Protein AF-A0A645AZ85-F1 (afdb_monomer)

Organism: NCBI:txid1076179

Nearest PDB structures (foldseek):
  1k1x-assembly1_A  TM=7.143E-01  e=7.301E-20  Thermococcus litoralis
  1k1x-assembly2_B  TM=6.814E-01  e=1.330E-18  Thermococcus litoralis
  3k25-assembly2_B  TM=6.416E-01  e=2.647E-09  Synechocystis sp. PCC 6803
  3dcd-assembly2_B  TM=6.489E-01  e=2.008E-08  Lactobacillus acidophilus
  3bs6-assembly1_A  TM=5.640E-01  e=5.682E-08  Escherichia coli

Mean predicted aligned error: 5.81 Å

Sequence (474 aa):
MQEMGKSITVLPTDDQVSQLLLKYAQKQIGFSQMLDRLRQQLAGNDDYQFAMLNLDHLLQGGISEEQTIELFSMLFSFEGSTLDEVGFGEELPSKGYLQSGWYGFDSVRGQLECINDLLVQDESLAYLYGRYITMVEVARTYKKDKDIRKRLEQLIQKMSCGTPFLCDANTSMLRSSVRKLMWRYISEADCVLSSLKDFTYPIALDFDNDQLDEHLVIGKYLSCVVDAKGGSIAELTYLPSLYNYGDAFSPLTQFGSSAHILHPIRKGEKQRVFTDVFLPSDFLVEEYSKADASTCLDLGQAVYSLSVLDRKSTEYRLTSTTGPSALIGGEIGISKHFKLRQNTVLLDITLTNLSDHEISCIYGCEIPLSVASNRDAVGFIQLENKKNIAHDAAEIMIDNVKSIRMYDEPNSTSLTLVSDTRFTLLKEDYTIEISTLLGDERLYQHTLFMASWPIHLECGEERKFTLGLRVERK

Structure (mmCIF, N/CA/C/O backbone):
data_AF-A0A645AZ85-F1
#
_entry.id   AF-A0A645AZ85-F1
#
loop_
_atom_site.group_PDB
_atom_site.id
_atom_site.type_symbol
_atom_site.label_atom_id
_atom_site.label_alt_id
_atom_site.label_comp_id
_atom_site.label_asym_id
_atom_site.label_entity_id
_atom_site.label_seq_id
_atom_site.pdbx_PDB_ins_code
_atom_site.Cartn_x
_atom_site.Cartn_y
_atom_site.Cartn_z
_atom_site.occupancy
_atom_site.B_iso_or_equiv
_atom_site.auth_seq_id
_atom_site.auth_comp_id
_atom_site.auth_asym_id
_atom_site.auth_atom_id
_atom_site.pdbx_PDB_model_num
ATOM 1 N N . MET A 1 1 ? 19.292 21.496 -11.207 1.00 43.97 1 MET A N 1
ATOM 2 C CA . MET A 1 1 ? 20.257 21.058 -12.239 1.00 43.97 1 MET A CA 1
ATOM 3 C C . MET A 1 1 ? 21.642 21.589 -11.891 1.00 43.97 1 MET A C 1
ATOM 5 O O . MET A 1 1 ? 21.882 22.780 -12.025 1.00 43.97 1 MET A O 1
ATOM 9 N N . GLN A 1 2 ? 22.521 20.728 -11.377 1.00 46.66 2 GLN A N 1
ATOM 10 C CA . GLN A 1 2 ? 23.941 21.022 -11.150 1.00 46.66 2 GLN A CA 1
ATOM 11 C C . GLN A 1 2 ? 24.779 20.060 -12.002 1.00 46.66 2 GLN A C 1
ATOM 13 O O . GLN A 1 2 ? 25.542 19.250 -11.484 1.00 46.66 2 GLN A O 1
ATOM 18 N N . GLU A 1 3 ? 24.638 20.110 -13.326 1.00 59.28 3 GLU A N 1
ATOM 19 C CA . GLU A 1 3 ? 25.670 19.523 -14.180 1.00 59.28 3 GLU A CA 1
ATOM 20 C C . GLU A 1 3 ? 26.854 20.491 -14.165 1.00 59.28 3 GLU A C 1
ATOM 22 O O . GLU A 1 3 ? 26.886 21.483 -14.885 1.00 59.28 3 GLU A O 1
ATOM 27 N N . MET A 1 4 ? 27.776 20.274 -13.223 1.00 68.12 4 MET A N 1
ATOM 28 C CA . MET A 1 4 ? 28.928 21.135 -12.921 1.00 68.12 4 MET A CA 1
ATOM 29 C C . MET A 1 4 ? 29.964 21.166 -14.067 1.00 68.12 4 MET A C 1
ATOM 31 O O . MET A 1 4 ? 31.094 20.716 -13.899 1.00 68.12 4 MET A O 1
ATOM 35 N N . GLY A 1 5 ? 29.579 21.644 -15.254 1.00 78.56 5 GLY A N 1
ATOM 36 C CA . GLY A 1 5 ? 30.440 21.753 -16.438 1.00 78.56 5 GLY A CA 1
ATOM 37 C C . GLY A 1 5 ? 30.799 20.423 -17.110 1.00 78.56 5 GLY A C 1
ATOM 38 O O . GLY A 1 5 ? 31.658 20.401 -17.989 1.00 78.56 5 GLY A O 1
ATOM 39 N N . LYS A 1 6 ? 30.167 19.314 -16.709 1.00 83.12 6 LYS A N 1
ATOM 40 C CA . LYS A 1 6 ? 30.338 18.004 -17.350 1.00 83.12 6 LYS A CA 1
ATOM 41 C C . LYS A 1 6 ? 29.408 17.896 -18.559 1.00 83.12 6 LYS A C 1
ATOM 43 O O . LYS A 1 6 ? 28.324 18.464 -18.554 1.00 83.12 6 LYS A O 1
ATOM 48 N N . SER A 1 7 ? 29.841 17.181 -19.590 1.00 82.06 7 SER A N 1
ATOM 49 C CA . SER A 1 7 ? 29.010 16.827 -20.742 1.00 82.06 7 SER A CA 1
ATOM 50 C C . SER A 1 7 ? 29.079 15.317 -20.929 1.00 82.06 7 SER A C 1
ATOM 52 O O . SER A 1 7 ? 30.144 14.728 -20.740 1.00 82.06 7 SER A O 1
ATOM 54 N N . ILE A 1 8 ? 27.949 14.712 -21.273 1.00 84.06 8 ILE A N 1
ATOM 55 C CA . ILE A 1 8 ? 27.855 13.308 -21.671 1.00 84.06 8 ILE A CA 1
ATOM 56 C C . ILE A 1 8 ? 27.306 13.237 -23.090 1.00 84.06 8 ILE A C 1
ATOM 58 O O . ILE A 1 8 ? 26.609 14.152 -23.534 1.00 84.06 8 ILE A O 1
ATOM 62 N N . THR A 1 9 ? 27.619 12.154 -23.787 1.00 81.88 9 THR A N 1
ATOM 63 C CA . THR A 1 9 ? 27.055 11.891 -25.107 1.00 81.88 9 THR A CA 1
ATOM 64 C C . THR A 1 9 ? 25.798 11.046 -24.962 1.00 81.88 9 THR A C 1
ATOM 66 O O . THR A 1 9 ? 25.805 10.062 -24.224 1.00 81.88 9 THR A O 1
ATOM 69 N N . VAL A 1 10 ? 24.722 11.430 -25.650 1.00 82.25 10 VAL A N 1
ATOM 70 C CA . VAL A 1 10 ? 23.445 10.706 -25.642 1.00 82.25 10 VAL A CA 1
ATOM 71 C C . VAL A 1 10 ? 23.149 10.219 -27.052 1.00 82.25 10 VAL A C 1
ATOM 73 O O . VAL A 1 10 ? 23.145 11.012 -27.989 1.00 82.25 10 VAL A O 1
ATOM 76 N N . LEU A 1 11 ? 22.898 8.918 -27.183 1.00 81.94 11 LEU A N 1
ATOM 77 C CA . LEU A 1 11 ? 22.478 8.278 -28.425 1.00 81.94 11 LEU A CA 1
ATOM 78 C C . LEU A 1 11 ? 20.956 8.071 -28.371 1.00 81.94 11 LEU A C 1
ATOM 80 O O . LEU A 1 11 ? 20.501 7.252 -27.570 1.00 81.94 11 LEU A O 1
ATOM 84 N N . PRO A 1 12 ? 20.156 8.823 -29.147 1.00 83.50 12 PRO A N 1
ATOM 85 C CA . PRO A 1 12 ? 18.708 8.660 -29.139 1.00 83.50 12 PRO A CA 1
ATOM 86 C C . PRO A 1 12 ? 18.319 7.350 -29.827 1.00 83.50 12 PRO A C 1
ATOM 88 O O . PRO A 1 12 ? 18.826 7.036 -30.902 1.00 83.50 12 PRO A O 1
ATOM 91 N N . THR A 1 13 ? 17.407 6.595 -29.219 1.00 86.06 13 THR A N 1
ATOM 92 C CA . THR A 1 13 ? 16.784 5.436 -29.861 1.00 86.06 13 THR A CA 1
ATOM 93 C C . THR A 1 13 ? 15.755 5.880 -30.899 1.00 86.06 13 THR A C 1
ATOM 95 O O . THR A 1 13 ? 15.049 6.870 -30.706 1.00 86.06 13 THR A O 1
ATOM 98 N N . ASP A 1 14 ? 15.632 5.123 -31.989 1.00 87.31 14 ASP A N 1
ATOM 99 C CA . ASP A 1 14 ? 14.556 5.307 -32.959 1.00 87.31 14 ASP A CA 1
ATOM 100 C C . ASP A 1 14 ? 13.215 4.871 -32.347 1.00 87.31 14 ASP A C 1
ATOM 102 O O . ASP A 1 14 ? 12.919 3.683 -32.147 1.00 87.31 14 ASP A O 1
ATOM 106 N N . ASP A 1 15 ? 12.386 5.870 -32.054 1.00 88.00 15 ASP A N 1
ATOM 107 C CA . ASP A 1 15 ? 11.060 5.695 -31.477 1.00 88.00 15 ASP A CA 1
ATOM 108 C C . ASP A 1 15 ? 10.117 4.924 -32.416 1.00 88.00 15 ASP A C 1
ATOM 110 O O . ASP A 1 15 ? 9.271 4.160 -31.953 1.00 88.00 15 ASP A O 1
ATOM 114 N N . GLN A 1 16 ? 10.285 5.044 -33.739 1.00 89.62 16 GLN A N 1
ATOM 115 C CA . GLN A 1 16 ? 9.426 4.374 -34.719 1.00 89.62 16 GLN A CA 1
ATOM 116 C C . GLN A 1 16 ? 9.595 2.856 -34.676 1.00 89.62 16 GLN A C 1
ATOM 118 O O . GLN A 1 16 ? 8.604 2.125 -34.765 1.00 89.62 16 GLN A O 1
ATOM 123 N N . VAL A 1 17 ? 10.829 2.380 -34.483 1.00 90.69 17 VAL A N 1
ATOM 124 C CA . VAL A 1 17 ? 11.116 0.951 -34.288 1.00 90.69 17 VAL A CA 1
ATOM 125 C C . VAL A 1 17 ? 10.415 0.445 -33.031 1.00 90.69 17 VAL A C 1
ATOM 127 O O . VAL A 1 17 ? 9.698 -0.558 -33.071 1.00 90.69 17 VAL A O 1
ATOM 130 N N . SER A 1 18 ? 10.546 1.179 -31.928 1.00 89.88 18 SER A N 1
ATOM 131 C CA . SER A 1 18 ? 9.947 0.802 -30.645 1.00 89.88 18 SER A CA 1
ATOM 132 C C . SER A 1 18 ? 8.409 0.790 -30.709 1.00 89.88 18 SER A C 1
ATOM 134 O O . SER A 1 18 ? 7.773 -0.159 -30.245 1.00 89.88 18 SER A O 1
ATOM 136 N N . GLN A 1 19 ? 7.794 1.783 -31.364 1.00 91.69 19 GLN A N 1
ATOM 137 C CA . GLN A 1 19 ? 6.346 1.828 -31.607 1.00 91.69 19 GLN A CA 1
ATOM 138 C C . GLN A 1 19 ? 5.860 0.661 -32.469 1.00 91.69 19 GLN A C 1
ATOM 140 O O . GLN A 1 19 ? 4.762 0.141 -32.261 1.00 91.69 19 GLN A O 1
ATOM 145 N N . LEU A 1 20 ? 6.645 0.261 -33.469 1.00 93.62 20 LEU A N 1
ATOM 146 C CA . LEU A 1 20 ? 6.298 -0.843 -34.353 1.00 93.62 20 LEU A CA 1
ATOM 147 C C . LEU A 1 20 ? 6.276 -2.175 -33.595 1.00 93.62 20 LEU A C 1
ATOM 149 O O . LEU A 1 20 ? 5.330 -2.948 -33.752 1.00 93.62 20 LEU A O 1
ATOM 153 N N . LEU A 1 21 ? 7.267 -2.402 -32.729 1.00 92.75 21 LEU A N 1
ATOM 154 C CA . LEU A 1 21 ? 7.304 -3.567 -31.846 1.00 92.75 21 LEU A CA 1
ATOM 155 C C . LEU A 1 21 ? 6.143 -3.577 -30.854 1.00 92.75 21 LEU A C 1
ATOM 157 O O . LEU A 1 21 ? 5.513 -4.616 -30.675 1.00 92.75 21 LEU A O 1
ATOM 161 N N . LEU A 1 22 ? 5.800 -2.426 -30.269 1.00 91.19 22 LEU A N 1
ATOM 162 C CA . LEU A 1 22 ? 4.647 -2.317 -29.375 1.00 91.19 22 LEU A CA 1
ATOM 163 C C . LEU A 1 22 ? 3.335 -2.678 -30.093 1.00 91.19 22 LEU A C 1
ATOM 165 O O . LEU A 1 22 ? 2.514 -3.418 -29.554 1.00 91.19 22 LEU A O 1
ATOM 169 N N . LYS A 1 23 ? 3.136 -2.208 -31.332 1.00 93.56 23 LYS A N 1
ATOM 170 C CA . LYS A 1 23 ? 1.950 -2.558 -32.137 1.00 93.56 23 LYS A CA 1
ATOM 171 C C . LYS A 1 23 ? 1.868 -4.057 -32.422 1.00 93.56 23 LYS A C 1
ATOM 173 O O . LYS A 1 23 ? 0.768 -4.611 -32.443 1.00 93.56 23 LYS A O 1
ATOM 178 N N . TYR A 1 24 ? 3.010 -4.704 -32.652 1.00 94.38 24 TYR A N 1
ATOM 179 C CA . TYR A 1 24 ? 3.079 -6.154 -32.820 1.00 94.38 24 TYR A CA 1
ATOM 180 C C . TYR A 1 24 ? 2.741 -6.888 -31.514 1.00 94.38 24 TYR A C 1
ATOM 182 O O . TYR A 1 24 ? 1.880 -7.766 -31.525 1.00 94.38 24 TYR A O 1
ATOM 190 N N . ALA A 1 25 ? 3.315 -6.463 -30.383 1.00 90.75 25 ALA A N 1
ATOM 191 C CA . ALA A 1 25 ? 3.015 -7.008 -29.056 1.00 90.75 25 ALA A CA 1
ATOM 192 C C . ALA A 1 25 ? 1.519 -6.916 -28.710 1.00 90.75 25 ALA A C 1
ATOM 194 O O . ALA A 1 25 ? 0.915 -7.871 -28.229 1.00 90.75 25 ALA A O 1
ATOM 195 N N . GLN A 1 26 ? 0.889 -5.787 -29.045 1.00 89.81 26 GLN A N 1
ATOM 196 C CA . GLN A 1 26 ? -0.544 -5.538 -28.857 1.00 89.81 26 GLN A CA 1
ATOM 197 C C . GLN A 1 26 ? -1.435 -6.216 -29.913 1.00 89.81 26 GLN A C 1
ATOM 199 O O . GLN A 1 26 ? -2.642 -5.973 -29.942 1.00 89.81 26 GLN A O 1
ATOM 204 N N . LYS A 1 27 ? -0.863 -7.039 -30.804 1.00 92.12 27 LYS A N 1
ATOM 205 C CA . LYS A 1 27 ? -1.564 -7.757 -31.884 1.00 92.12 27 LYS A CA 1
ATOM 206 C C . LYS A 1 27 ? -2.344 -6.838 -32.836 1.00 92.12 27 LYS A C 1
ATOM 208 O O . LYS A 1 27 ? -3.296 -7.266 -33.483 1.00 92.12 27 LYS A O 1
ATOM 213 N N . GLN A 1 28 ? -1.933 -5.574 -32.951 1.00 95.44 28 GLN A N 1
ATOM 214 C CA . GLN A 1 28 ? -2.520 -4.606 -33.886 1.00 95.44 28 GLN A CA 1
ATOM 215 C C . GLN A 1 28 ? -1.993 -4.794 -35.313 1.00 95.44 28 GLN A C 1
ATOM 217 O O . GLN A 1 28 ? -2.652 -4.401 -36.275 1.00 95.44 28 GLN A O 1
ATOM 222 N N . ILE A 1 29 ? -0.799 -5.377 -35.450 1.00 97.12 29 ILE A N 1
ATOM 223 C CA . ILE A 1 29 ? -0.170 -5.731 -36.726 1.00 97.12 29 ILE A CA 1
ATOM 224 C C . ILE A 1 29 ? 0.385 -7.156 -36.659 1.00 97.12 29 ILE A C 1
ATOM 226 O O . ILE A 1 29 ? 0.759 -7.633 -35.590 1.00 97.12 29 ILE A O 1
ATOM 230 N N . GLY A 1 30 ? 0.456 -7.834 -37.806 1.00 96.88 30 GLY A N 1
ATOM 231 C CA . GLY A 1 30 ? 1.091 -9.151 -37.919 1.00 96.88 30 GLY A CA 1
ATOM 232 C C . GLY A 1 30 ? 2.608 -9.070 -38.118 1.00 96.88 30 GLY A C 1
ATOM 233 O O . GLY A 1 30 ? 3.141 -8.014 -38.467 1.00 96.88 30 GLY A O 1
ATOM 234 N N . PHE A 1 31 ? 3.295 -10.208 -37.966 1.00 97.25 31 PHE A N 1
ATOM 235 C CA . PHE A 1 31 ? 4.755 -10.301 -38.100 1.00 97.25 31 PHE A CA 1
ATOM 236 C C . PHE A 1 31 ? 5.269 -9.769 -39.446 1.00 97.25 31 PHE A C 1
ATOM 238 O O . PHE A 1 31 ? 6.142 -8.910 -39.459 1.00 97.25 31 PHE A O 1
ATOM 245 N N . SER A 1 32 ? 4.687 -10.191 -40.576 1.00 96.62 32 SER A N 1
ATOM 246 C CA . SER A 1 32 ? 5.142 -9.751 -41.908 1.00 96.62 32 SER A CA 1
ATOM 247 C C . SER A 1 32 ? 5.059 -8.231 -42.082 1.00 96.62 32 SER A C 1
ATOM 249 O O . SER A 1 32 ? 5.976 -7.609 -42.606 1.00 96.62 32 SER A O 1
ATOM 251 N N . GLN A 1 33 ? 3.992 -7.609 -41.570 1.00 96.88 33 GLN A N 1
ATOM 252 C CA . GLN A 1 33 ? 3.823 -6.156 -41.620 1.00 96.88 33 GLN A CA 1
ATOM 253 C C . GLN A 1 33 ? 4.841 -5.426 -40.733 1.00 96.88 33 GLN A C 1
ATOM 255 O O . GLN A 1 33 ? 5.312 -4.350 -41.104 1.00 96.88 33 GLN A O 1
ATOM 260 N N . MET A 1 34 ? 5.158 -5.986 -39.564 1.00 96.94 34 MET A N 1
ATOM 261 C CA . MET A 1 34 ? 6.205 -5.471 -38.683 1.00 96.94 34 MET A CA 1
ATOM 262 C C . MET A 1 34 ? 7.581 -5.591 -39.350 1.00 96.94 34 MET A C 1
ATOM 264 O O . MET A 1 34 ? 8.288 -4.595 -39.450 1.00 96.94 34 MET A O 1
ATOM 268 N N . LEU A 1 35 ? 7.922 -6.752 -39.906 1.00 96.62 35 LEU A N 1
ATOM 269 C CA . LEU A 1 35 ? 9.203 -6.980 -40.571 1.00 96.62 35 LEU A CA 1
ATOM 270 C C . LEU A 1 35 ? 9.418 -6.044 -41.772 1.00 96.62 35 LEU A C 1
ATOM 272 O O . LEU A 1 35 ? 10.480 -5.436 -41.895 1.00 96.62 35 LEU A O 1
ATOM 276 N N . ASP A 1 36 ? 8.411 -5.886 -42.636 1.00 96.00 36 ASP A N 1
ATOM 277 C CA .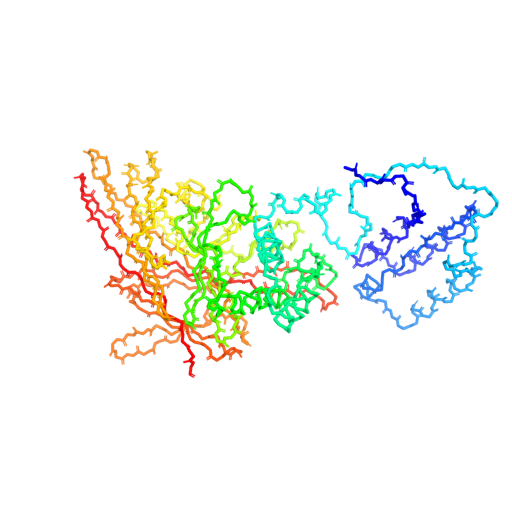 ASP A 1 36 ? 8.515 -5.028 -43.821 1.00 96.00 36 ASP A CA 1
ATOM 278 C C . ASP A 1 36 ? 8.681 -3.549 -43.458 1.00 96.00 36 ASP A C 1
ATOM 280 O O . ASP A 1 36 ? 9.490 -2.845 -44.064 1.00 96.00 36 ASP A O 1
ATOM 284 N N . ARG A 1 37 ? 7.948 -3.071 -42.445 1.00 95.38 37 ARG A N 1
ATOM 285 C CA . ARG A 1 37 ? 8.075 -1.689 -41.958 1.00 95.38 37 ARG A CA 1
ATOM 286 C C . ARG A 1 37 ? 9.405 -1.450 -41.259 1.00 95.38 37 ARG A C 1
ATOM 288 O O . ARG A 1 37 ? 9.995 -0.396 -41.456 1.00 95.38 37 ARG A O 1
ATOM 295 N N . LEU A 1 38 ? 9.892 -2.426 -40.495 1.00 93.88 38 LEU A N 1
ATOM 296 C CA . LEU A 1 38 ? 11.200 -2.351 -39.855 1.00 93.88 38 LEU A CA 1
ATOM 297 C C . LEU A 1 38 ? 12.309 -2.267 -40.909 1.00 93.88 38 LEU A C 1
ATOM 299 O O . LEU A 1 38 ? 13.169 -1.400 -40.821 1.00 93.88 38 LEU A O 1
ATOM 303 N N . ARG A 1 39 ? 12.237 -3.095 -41.959 1.00 93.31 39 ARG A N 1
ATOM 304 C CA . ARG A 1 39 ? 13.175 -3.045 -43.089 1.00 93.31 39 ARG A CA 1
ATOM 305 C C . ARG A 1 39 ? 13.158 -1.682 -43.786 1.00 93.31 39 ARG A C 1
ATOM 307 O O . ARG A 1 39 ? 14.218 -1.159 -44.104 1.00 93.31 39 ARG A O 1
ATOM 314 N N . GLN A 1 40 ? 11.976 -1.112 -44.029 1.00 91.62 40 GLN A N 1
ATOM 315 C CA . GLN A 1 40 ? 11.848 0.223 -44.630 1.00 91.62 40 GLN A CA 1
ATOM 316 C C . GLN A 1 40 ? 12.451 1.313 -43.741 1.00 91.62 40 GLN A C 1
ATOM 318 O O . GLN A 1 40 ? 13.116 2.204 -44.257 1.00 91.62 40 GLN A O 1
ATOM 323 N N . GLN A 1 41 ? 12.241 1.217 -42.427 1.00 90.31 41 GLN A N 1
ATOM 324 C CA . GLN A 1 41 ? 12.743 2.186 -41.458 1.00 90.31 41 GLN A CA 1
ATOM 325 C C . GLN A 1 41 ? 14.269 2.136 -41.318 1.00 90.31 41 GLN A C 1
ATOM 327 O O . GLN A 1 41 ? 14.898 3.183 -41.218 1.00 90.31 41 GLN A O 1
ATOM 332 N N . LEU A 1 42 ? 14.859 0.937 -41.348 1.00 87.62 42 LEU A N 1
ATOM 333 C CA . LEU A 1 42 ? 16.311 0.736 -41.270 1.00 87.62 42 LEU A CA 1
ATOM 334 C C . LEU A 1 42 ? 17.043 1.026 -42.589 1.00 87.62 42 LEU A C 1
ATOM 336 O O . LEU A 1 42 ? 18.237 1.289 -42.593 1.00 87.62 42 LEU A O 1
ATOM 340 N N . ALA A 1 43 ? 16.337 0.988 -43.722 1.00 87.00 43 ALA A N 1
ATOM 341 C CA . ALA A 1 43 ? 16.875 1.389 -45.024 1.00 87.00 43 ALA A CA 1
ATOM 342 C C . ALA A 1 43 ? 16.858 2.917 -45.247 1.00 87.00 43 ALA A C 1
ATOM 344 O O . ALA A 1 43 ? 17.140 3.373 -46.358 1.00 87.00 43 ALA A O 1
ATOM 345 N N . GLY A 1 44 ? 16.474 3.695 -44.228 1.00 78.12 44 GLY A N 1
ATOM 346 C CA . GLY A 1 44 ? 16.497 5.155 -44.241 1.00 78.12 44 GLY A CA 1
ATOM 347 C C . GLY A 1 44 ? 17.906 5.727 -44.430 1.00 78.12 44 GLY A C 1
ATOM 348 O O . GLY A 1 44 ? 18.907 5.048 -44.240 1.00 78.12 44 GLY A O 1
ATOM 349 N N . ASN A 1 45 ? 17.973 6.995 -44.839 1.00 61.28 45 ASN A N 1
ATOM 350 C CA . ASN A 1 45 ? 19.199 7.657 -45.300 1.00 61.28 45 ASN A CA 1
ATOM 351 C C . ASN A 1 45 ? 19.845 8.530 -44.203 1.00 61.28 45 ASN A C 1
ATOM 353 O O . ASN A 1 45 ? 20.347 9.614 -44.500 1.00 61.28 45 ASN A O 1
ATOM 357 N N . ASP A 1 46 ? 19.764 8.095 -42.945 1.00 65.38 46 ASP A N 1
ATOM 358 C CA . ASP A 1 46 ? 20.414 8.777 -41.823 1.00 65.38 46 ASP A CA 1
ATOM 359 C C . ASP A 1 46 ? 2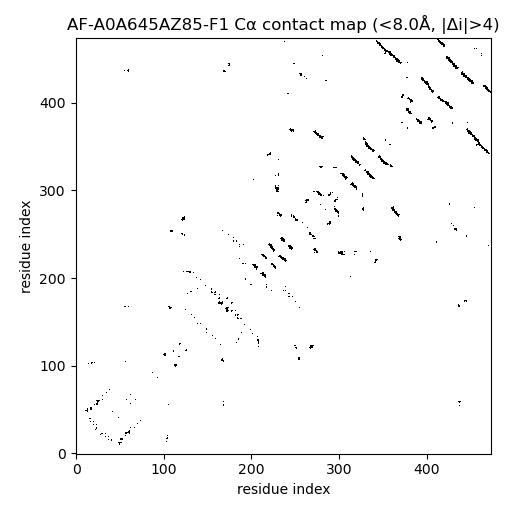1.860 8.275 -41.681 1.00 65.38 46 ASP A C 1
ATOM 361 O O . ASP A 1 46 ? 22.120 7.081 -41.824 1.00 65.38 46 ASP A O 1
ATOM 365 N N . ASP A 1 47 ? 22.804 9.173 -41.368 1.00 67.44 47 ASP A N 1
ATOM 366 C CA . ASP A 1 47 ? 24.226 8.823 -41.177 1.00 67.44 47 ASP A CA 1
ATOM 367 C C . ASP A 1 47 ? 24.434 7.797 -40.043 1.00 67.44 47 ASP A C 1
ATOM 369 O O . ASP A 1 47 ? 25.442 7.092 -40.003 1.00 67.44 47 ASP A O 1
ATOM 373 N N . TYR A 1 48 ? 23.481 7.716 -39.107 1.00 73.94 48 TYR A N 1
ATOM 374 C CA . TYR A 1 48 ? 23.468 6.765 -38.003 1.00 73.94 48 TYR A CA 1
ATOM 375 C C . TYR A 1 48 ? 22.046 6.563 -37.463 1.00 73.94 48 TYR A C 1
ATOM 377 O O . TYR A 1 48 ? 21.324 7.532 -37.224 1.00 73.94 48 TYR A O 1
ATOM 385 N N . GLN A 1 49 ? 21.675 5.312 -37.180 1.00 79.75 49 GLN A N 1
ATOM 386 C CA . GLN A 1 49 ? 20.393 4.952 -36.575 1.00 79.75 49 GLN A CA 1
ATOM 387 C C . GLN A 1 49 ? 20.608 3.965 -35.426 1.00 79.75 49 GLN A C 1
ATOM 389 O O . GLN A 1 49 ? 21.200 2.901 -35.600 1.00 79.75 49 GLN A O 1
ATOM 394 N N . PHE A 1 50 ? 20.099 4.302 -34.240 1.00 84.81 50 PHE A N 1
ATOM 395 C CA . PHE A 1 50 ? 20.138 3.416 -33.079 1.00 84.81 50 PHE A CA 1
ATOM 396 C C . PHE A 1 50 ? 18.755 2.816 -32.835 1.00 84.81 50 PHE A C 1
ATOM 398 O O . PHE A 1 50 ? 17.860 3.469 -32.305 1.00 84.81 50 PHE A O 1
ATOM 405 N N . ALA A 1 51 ? 18.562 1.563 -33.232 1.00 85.94 51 ALA A N 1
ATOM 406 C CA . ALA A 1 51 ? 17.304 0.849 -33.056 1.00 85.94 51 ALA A CA 1
ATOM 407 C C . ALA A 1 51 ? 17.380 -0.093 -31.847 1.00 85.94 51 ALA A C 1
ATOM 409 O O . ALA A 1 51 ? 18.276 -0.931 -31.759 1.00 85.94 51 ALA A O 1
ATOM 410 N N . MET A 1 52 ? 16.413 0.008 -30.933 1.00 86.31 52 MET A N 1
ATOM 411 C CA . MET A 1 52 ? 16.286 -0.918 -29.809 1.00 86.31 52 MET A CA 1
ATOM 412 C C . MET A 1 52 ? 15.192 -1.944 -30.097 1.00 86.31 52 MET A C 1
ATOM 414 O O . MET A 1 52 ? 14.047 -1.586 -30.373 1.00 86.31 52 MET A O 1
ATOM 418 N N . LEU A 1 53 ? 15.545 -3.226 -30.012 1.00 89.06 53 LEU A N 1
ATOM 419 C CA . LEU A 1 53 ? 14.598 -4.325 -30.163 1.00 89.06 53 LEU A CA 1
ATOM 420 C C . LEU A 1 53 ? 14.213 -4.877 -28.794 1.00 89.06 53 LEU A C 1
ATOM 422 O O . LEU A 1 53 ? 15.000 -5.569 -28.149 1.00 89.06 53 LEU A O 1
ATOM 426 N N . ASN A 1 54 ? 12.990 -4.584 -28.362 1.00 89.56 54 ASN A N 1
ATOM 427 C CA . ASN A 1 54 ? 12.442 -5.143 -27.135 1.00 89.56 54 ASN A CA 1
ATOM 428 C C . ASN A 1 54 ? 12.018 -6.605 -27.368 1.00 89.56 54 ASN A C 1
ATOM 430 O O . ASN A 1 54 ? 11.052 -6.884 -28.083 1.00 89.56 54 ASN A O 1
ATOM 434 N N . LEU A 1 55 ? 12.755 -7.538 -26.761 1.00 91.06 55 LEU A N 1
ATOM 435 C CA . LEU A 1 55 ? 12.500 -8.975 -26.883 1.00 91.06 55 LEU A CA 1
ATOM 436 C C . LEU A 1 55 ? 11.196 -9.400 -26.200 1.00 91.06 55 LEU A C 1
ATOM 438 O O . LEU A 1 55 ? 10.505 -10.274 -26.718 1.00 91.06 55 LEU A O 1
ATOM 442 N N . ASP A 1 56 ? 10.823 -8.761 -25.093 1.00 89.88 56 ASP A N 1
ATOM 443 C CA . ASP A 1 56 ? 9.576 -9.070 -24.393 1.00 89.88 56 ASP A CA 1
ATOM 444 C C . ASP A 1 56 ? 8.364 -8.727 -25.265 1.00 89.88 56 ASP A C 1
ATOM 446 O O . ASP A 1 56 ? 7.418 -9.506 -25.344 1.00 89.88 56 ASP A O 1
ATOM 450 N N . HIS A 1 57 ? 8.416 -7.619 -26.008 1.00 90.06 57 HIS A N 1
ATOM 451 C CA . HIS A 1 57 ? 7.382 -7.263 -26.984 1.00 90.06 57 HIS A CA 1
ATOM 452 C C . HIS A 1 57 ? 7.285 -8.267 -28.139 1.00 90.06 57 HIS A C 1
ATOM 454 O O . HIS A 1 57 ? 6.183 -8.593 -28.587 1.00 90.06 57 HIS A O 1
ATOM 460 N N . LEU A 1 58 ? 8.418 -8.786 -28.624 1.00 92.31 58 LEU A N 1
ATOM 461 C CA . LEU A 1 58 ? 8.413 -9.831 -29.653 1.00 92.31 58 LEU A CA 1
ATOM 462 C C . LEU A 1 58 ? 7.758 -11.117 -29.135 1.00 92.31 58 LEU A C 1
ATOM 464 O O . LEU A 1 58 ? 6.941 -11.725 -29.829 1.00 92.31 58 LEU A O 1
ATOM 468 N N . LEU A 1 59 ? 8.076 -11.506 -27.901 1.00 91.50 59 LEU A N 1
ATOM 469 C CA . LEU A 1 59 ? 7.492 -12.674 -27.250 1.00 91.50 59 LEU A CA 1
ATOM 470 C C . LEU A 1 59 ? 5.993 -12.486 -26.966 1.00 91.50 59 LEU A C 1
ATOM 472 O O . LEU A 1 59 ? 5.210 -13.387 -27.255 1.00 91.50 59 LEU A O 1
ATOM 476 N N . GLN A 1 60 ? 5.568 -11.310 -26.496 1.00 88.50 60 GLN A N 1
ATOM 477 C CA . GLN A 1 60 ? 4.150 -10.958 -26.324 1.00 88.50 60 GLN A CA 1
ATOM 478 C C . GLN A 1 60 ? 3.366 -11.024 -27.643 1.00 88.50 60 GLN A C 1
ATOM 480 O O . GLN A 1 60 ? 2.221 -11.482 -27.673 1.00 88.50 60 GLN A O 1
ATOM 485 N N . GLY A 1 61 ? 3.993 -10.607 -28.747 1.00 90.12 61 GLY A N 1
ATOM 486 C CA . GLY A 1 61 ? 3.429 -10.723 -30.092 1.00 90.12 61 GLY A CA 1
ATOM 487 C C . GLY A 1 61 ? 3.376 -12.161 -30.623 1.00 90.12 61 GLY A C 1
ATOM 488 O O . GLY A 1 61 ? 2.746 -12.409 -31.653 1.00 90.12 61 GLY A O 1
ATOM 489 N N . GLY A 1 62 ? 3.985 -13.116 -29.914 1.00 92.00 62 GLY A N 1
ATOM 490 C CA . GLY A 1 62 ? 3.975 -14.534 -30.256 1.00 92.00 62 GLY A CA 1
ATOM 491 C C . GLY A 1 62 ? 4.925 -14.894 -31.395 1.00 92.00 62 GLY A C 1
ATOM 492 O O . GLY A 1 62 ? 4.563 -15.717 -32.237 1.00 92.00 62 GLY A O 1
ATOM 493 N N . ILE A 1 63 ? 6.108 -14.268 -31.450 1.00 94.75 63 ILE A N 1
ATOM 494 C CA . ILE A 1 63 ? 7.110 -14.567 -32.480 1.00 94.75 63 ILE A CA 1
ATOM 495 C C . ILE A 1 63 ? 7.498 -16.055 -32.456 1.00 94.75 63 ILE A C 1
ATOM 497 O O . ILE A 1 63 ? 7.764 -16.629 -31.399 1.00 94.75 63 ILE A O 1
ATOM 501 N N . SER A 1 64 ? 7.527 -16.694 -33.627 1.00 95.94 64 SER A N 1
ATOM 502 C CA . SER A 1 64 ? 7.987 -18.081 -33.764 1.00 95.94 64 SER A CA 1
ATOM 503 C C . SER A 1 64 ? 9.506 -18.177 -33.945 1.00 95.94 64 SER A C 1
ATOM 505 O O . SER A 1 64 ? 10.185 -17.186 -34.220 1.00 95.94 64 SER A O 1
ATOM 507 N N . GLU A 1 65 ? 10.059 -19.387 -33.840 1.00 96.44 65 GLU A N 1
ATOM 508 C CA . GLU A 1 65 ? 11.477 -19.644 -34.134 1.00 96.44 65 GLU A CA 1
ATOM 509 C C . GLU A 1 65 ? 11.840 -19.251 -35.577 1.00 96.44 65 GLU A C 1
ATOM 511 O O . GLU A 1 65 ? 12.803 -18.521 -35.797 1.00 96.44 65 GLU A O 1
ATOM 516 N N . GLU A 1 66 ? 11.022 -19.652 -36.556 1.00 97.00 66 GLU A N 1
ATOM 517 C CA . GLU A 1 66 ? 11.221 -19.312 -37.973 1.00 97.00 66 GLU A CA 1
ATOM 518 C C . GLU A 1 66 ? 11.196 -17.794 -38.204 1.00 97.00 66 GLU A C 1
ATOM 520 O O . GLU A 1 66 ? 12.072 -17.244 -38.870 1.00 97.00 66 GLU A O 1
ATOM 525 N N . GLN A 1 67 ? 10.233 -17.103 -37.590 1.00 97.06 67 GLN A N 1
ATOM 526 C CA . GLN A 1 67 ? 10.109 -15.646 -37.656 1.00 97.06 67 GLN A CA 1
ATOM 527 C C . GLN A 1 67 ? 11.278 -14.936 -36.970 1.00 97.06 67 GLN A C 1
ATOM 529 O O . GLN A 1 67 ? 11.744 -13.901 -37.439 1.00 97.06 67 GLN A O 1
ATOM 534 N N . THR A 1 68 ? 11.792 -15.504 -35.880 1.00 96.38 68 THR A N 1
ATOM 535 C CA . THR A 1 68 ? 12.990 -14.996 -35.206 1.00 96.38 68 THR A CA 1
ATOM 536 C C . THR A 1 68 ? 14.193 -15.081 -36.140 1.00 96.38 68 THR A C 1
ATOM 538 O O . THR A 1 68 ? 14.900 -14.091 -36.322 1.00 96.38 68 THR A O 1
ATOM 541 N N . ILE A 1 69 ? 14.401 -16.226 -36.797 1.00 96.81 69 ILE A N 1
ATOM 542 C CA . ILE A 1 69 ? 15.483 -16.393 -37.777 1.00 96.81 69 ILE A CA 1
ATOM 543 C C . ILE A 1 69 ? 15.333 -15.382 -38.920 1.00 96.81 69 ILE A C 1
ATOM 545 O O . ILE A 1 69 ? 16.318 -14.749 -39.301 1.00 96.81 69 ILE A O 1
ATOM 549 N N . GLU A 1 70 ? 14.121 -15.192 -39.444 1.00 97.25 70 GLU A N 1
ATOM 550 C CA . GLU A 1 70 ? 13.844 -14.231 -40.516 1.00 97.25 70 GLU A CA 1
ATOM 551 C C . GLU A 1 70 ? 14.150 -12.783 -40.092 1.00 97.25 70 GLU A C 1
ATOM 553 O O . GLU A 1 70 ? 14.839 -12.058 -40.816 1.00 97.25 70 GLU A O 1
ATOM 558 N N . LEU A 1 71 ? 13.707 -12.380 -38.896 1.00 96.06 71 LEU A N 1
ATOM 559 C CA . LEU A 1 71 ? 13.967 -11.061 -38.319 1.00 96.06 71 LEU A CA 1
ATOM 560 C C . LEU A 1 71 ? 15.468 -10.803 -38.169 1.00 96.06 71 LEU A C 1
ATOM 562 O O . LEU A 1 71 ? 15.973 -9.806 -38.680 1.00 96.06 71 LEU A O 1
ATOM 566 N N . PHE A 1 72 ? 16.195 -11.704 -37.509 1.00 94.06 72 PHE A N 1
ATOM 567 C CA . PHE A 1 72 ? 17.629 -11.526 -37.287 1.00 94.06 72 PHE A CA 1
ATOM 568 C C . PHE A 1 72 ? 18.440 -11.620 -38.582 1.00 94.06 72 PHE A C 1
ATOM 570 O O . PHE A 1 72 ? 19.398 -10.872 -38.745 1.00 94.06 72 PHE A O 1
ATOM 577 N N . SER A 1 73 ? 18.029 -12.447 -39.547 1.00 95.25 73 SER A N 1
ATOM 578 C CA . SER A 1 73 ? 18.660 -12.478 -40.875 1.00 95.25 73 SER A CA 1
ATOM 579 C C . SER A 1 73 ? 18.489 -11.151 -41.617 1.00 95.25 73 SER A C 1
ATOM 581 O O . SER A 1 73 ? 19.418 -10.689 -42.274 1.00 95.25 73 SER A O 1
ATOM 583 N N . MET A 1 74 ? 17.319 -10.514 -41.493 1.00 94.50 74 MET A N 1
ATOM 584 C CA . MET A 1 74 ? 17.075 -9.177 -42.035 1.00 94.50 74 MET A CA 1
ATOM 585 C C . MET A 1 74 ? 17.946 -8.128 -41.331 1.00 94.50 74 MET A C 1
ATOM 587 O O . MET A 1 74 ? 18.602 -7.343 -42.007 1.00 94.50 74 MET A O 1
ATOM 591 N N . LEU A 1 75 ? 18.028 -8.149 -40.001 1.00 91.31 75 LEU A N 1
ATOM 592 C CA . LEU A 1 75 ? 18.845 -7.200 -39.235 1.00 91.31 75 LEU A CA 1
ATOM 593 C C . LEU A 1 75 ? 20.340 -7.324 -39.557 1.00 91.31 75 LEU A C 1
ATOM 595 O O . LEU A 1 75 ? 20.997 -6.317 -39.792 1.00 91.31 75 LEU A O 1
ATOM 599 N N . PHE A 1 76 ? 20.865 -8.548 -39.651 1.00 90.88 76 PHE A N 1
ATOM 600 C CA . PHE A 1 76 ? 22.266 -8.799 -40.010 1.00 90.88 76 PHE A CA 1
ATOM 601 C C . PHE A 1 76 ? 22.588 -8.552 -41.489 1.00 90.88 76 PHE A C 1
ATOM 603 O O . PHE A 1 76 ? 23.748 -8.658 -41.881 1.00 90.88 76 PHE A O 1
ATOM 610 N N . SER A 1 77 ? 21.590 -8.231 -42.319 1.00 91.31 77 SER A N 1
ATOM 611 C CA . SER A 1 77 ? 21.838 -7.776 -43.691 1.00 91.31 77 SER A CA 1
ATOM 612 C C . SER A 1 77 ? 22.284 -6.311 -43.764 1.00 91.31 77 SER A C 1
ATOM 614 O O . SER A 1 77 ? 22.825 -5.901 -44.790 1.00 91.31 77 SER A O 1
ATOM 616 N N . PHE A 1 78 ? 22.095 -5.543 -42.685 1.00 87.44 78 PHE A N 1
ATOM 617 C CA . PHE A 1 78 ? 22.613 -4.185 -42.542 1.00 87.44 78 PHE A CA 1
ATOM 618 C C . PHE A 1 78 ? 24.028 -4.204 -41.953 1.00 87.44 78 PHE A C 1
ATOM 620 O O . PHE A 1 78 ? 24.366 -5.058 -41.132 1.00 87.44 78 PHE A O 1
ATOM 627 N N . GLU A 1 79 ? 24.860 -3.246 -42.363 1.00 84.06 79 GLU A N 1
ATOM 628 C CA . GLU A 1 79 ? 26.174 -3.034 -41.756 1.00 84.06 79 GLU A CA 1
ATOM 629 C C . GLU A 1 79 ? 25.983 -2.415 -40.365 1.00 84.06 79 GLU A C 1
ATOM 631 O O . GLU A 1 79 ? 25.404 -1.340 -40.228 1.00 84.06 79 GLU A O 1
ATOM 636 N N . GLY A 1 80 ? 26.413 -3.127 -39.323 1.00 79.31 80 GLY A N 1
ATOM 637 C CA . GLY A 1 80 ? 26.307 -2.683 -37.935 1.00 79.31 80 GLY A CA 1
ATOM 638 C C . GLY A 1 80 ? 27.673 -2.379 -37.328 1.00 79.31 80 GLY A C 1
ATOM 639 O O . GLY A 1 80 ? 28.686 -2.947 -37.733 1.00 79.31 80 GLY A O 1
ATOM 640 N N . SER A 1 81 ? 27.696 -1.520 -36.314 1.00 77.75 81 SER A N 1
ATOM 641 C CA . SER A 1 81 ? 28.883 -1.230 -35.501 1.00 77.75 81 SER A CA 1
ATOM 642 C C . SER A 1 81 ? 28.555 -1.392 -34.023 1.00 77.75 81 SER A C 1
ATOM 644 O O . SER A 1 81 ? 27.402 -1.240 -33.610 1.00 77.75 81 SER A O 1
ATOM 646 N N . THR A 1 82 ? 29.558 -1.713 -33.208 1.00 80.56 82 THR A N 1
ATOM 647 C CA . THR A 1 82 ? 29.381 -1.676 -31.752 1.00 80.56 82 THR A CA 1
ATOM 648 C C . THR A 1 82 ? 29.258 -0.232 -31.270 1.00 80.56 82 THR A C 1
ATOM 650 O O . THR A 1 82 ? 29.733 0.691 -31.926 1.00 80.56 82 THR A O 1
ATOM 653 N N . LEU A 1 83 ? 28.642 -0.017 -30.103 1.00 75.00 83 LEU A N 1
ATOM 654 C CA . LEU A 1 83 ? 28.425 1.332 -29.564 1.00 75.00 83 LEU A CA 1
ATOM 655 C C . LEU A 1 83 ? 29.742 2.110 -29.359 1.00 75.00 83 LEU A C 1
ATOM 657 O O . LEU A 1 83 ? 29.765 3.325 -29.521 1.00 75.00 83 LEU A O 1
ATOM 661 N N . ASP A 1 84 ? 30.832 1.402 -29.047 1.00 72.69 84 ASP A N 1
ATOM 662 C CA . ASP A 1 84 ? 32.173 1.977 -28.874 1.00 72.69 84 ASP A CA 1
ATOM 663 C C . ASP A 1 84 ? 32.825 2.382 -30.211 1.00 72.69 84 ASP A C 1
ATOM 665 O O . ASP A 1 84 ? 33.716 3.231 -30.241 1.00 72.69 84 ASP A O 1
ATOM 669 N N . GLU A 1 85 ? 32.380 1.785 -31.320 1.00 70.56 85 GLU A N 1
ATOM 670 C CA . GLU A 1 85 ? 32.843 2.061 -32.685 1.00 70.56 85 GLU A CA 1
ATOM 671 C C . GLU A 1 85 ? 32.009 3.138 -33.386 1.00 70.56 85 GLU A C 1
ATOM 673 O O . GLU A 1 85 ? 32.406 3.602 -34.457 1.00 70.56 85 GLU A O 1
ATOM 678 N N . VAL A 1 86 ? 30.895 3.574 -32.779 1.00 68.56 86 VAL A N 1
ATOM 679 C CA . VAL A 1 86 ? 30.134 4.762 -33.198 1.00 68.56 86 VAL A CA 1
ATOM 680 C C . VAL A 1 86 ? 30.985 5.998 -32.893 1.00 68.56 86 VAL A C 1
ATOM 682 O O . VAL A 1 86 ? 30.789 6.726 -31.921 1.00 68.56 86 VAL A O 1
ATOM 685 N N . GLY A 1 87 ? 32.025 6.200 -33.698 1.00 58.00 87 GLY A N 1
ATOM 686 C CA . GLY A 1 87 ? 32.897 7.354 -33.612 1.00 58.00 87 GLY A CA 1
ATOM 687 C C . GLY A 1 87 ? 32.125 8.593 -34.039 1.00 58.00 87 GLY A C 1
ATOM 688 O O . GLY A 1 87 ? 31.737 8.710 -35.198 1.00 58.00 87 GLY A O 1
ATOM 689 N N . PHE A 1 88 ? 31.945 9.550 -33.130 1.00 58.88 88 PHE A N 1
ATOM 690 C CA . PHE A 1 88 ? 31.401 10.878 -33.441 1.00 58.88 88 PHE A CA 1
ATOM 691 C C . PHE A 1 88 ? 32.405 11.738 -34.236 1.00 58.88 88 PHE A C 1
ATOM 693 O O . PHE A 1 88 ? 32.657 12.871 -33.852 1.00 58.88 88 PHE A O 1
ATOM 700 N N . GLY A 1 89 ? 33.040 11.195 -35.282 1.00 58.03 89 GLY A N 1
ATOM 701 C CA . GLY A 1 89 ? 34.009 11.896 -36.135 1.00 58.03 89 GLY A CA 1
ATOM 702 C C . GLY A 1 89 ? 34.999 12.815 -35.394 1.00 58.03 89 GLY A C 1
ATOM 703 O O . GLY A 1 89 ? 35.373 12.576 -34.246 1.00 58.03 89 GLY A O 1
ATOM 704 N N . GLU A 1 90 ? 35.436 13.883 -36.069 1.00 52.72 90 GLU A N 1
ATOM 705 C CA . GLU A 1 90 ? 36.134 15.022 -35.443 1.00 52.72 90 GLU A CA 1
ATOM 706 C C . GLU A 1 90 ? 35.157 16.132 -34.994 1.00 52.72 90 GLU A C 1
ATOM 708 O O . GLU A 1 90 ? 35.531 17.022 -34.225 1.00 52.72 90 GLU A O 1
ATOM 713 N N . GLU A 1 91 ? 33.897 16.087 -35.444 1.00 59.22 91 GLU A N 1
ATOM 714 C CA . GLU A 1 91 ? 32.874 17.084 -35.123 1.00 59.22 91 GLU A CA 1
ATOM 715 C C . GLU A 1 91 ? 32.072 16.674 -33.887 1.00 59.22 91 GLU A C 1
ATOM 717 O O . GLU A 1 91 ? 31.262 15.750 -33.898 1.00 59.22 91 GLU A O 1
ATOM 722 N N . LEU A 1 92 ? 32.287 17.409 -32.795 1.00 61.06 92 LEU A N 1
ATOM 723 C CA . LEU A 1 92 ? 31.509 17.246 -31.572 1.00 61.06 92 LEU A CA 1
ATOM 724 C C . LEU A 1 92 ? 30.016 17.496 -31.857 1.00 61.06 92 LEU A C 1
ATOM 726 O O . LEU A 1 92 ? 29.682 18.567 -32.377 1.00 61.06 92 LEU A O 1
ATOM 730 N N . PRO A 1 93 ? 29.113 16.582 -31.448 1.00 69.56 93 PRO A N 1
ATOM 731 C CA . PRO A 1 93 ? 27.676 16.789 -31.568 1.00 69.56 93 PRO A CA 1
ATOM 732 C C . PRO A 1 93 ? 27.241 18.116 -30.939 1.00 69.56 93 PRO A C 1
ATOM 734 O O . PRO A 1 93 ? 27.811 18.570 -29.937 1.00 69.56 93 PRO A O 1
ATOM 737 N N . SER A 1 94 ? 26.195 18.734 -31.493 1.00 75.12 94 SER A N 1
ATOM 738 C CA . SER A 1 94 ? 25.630 19.961 -30.932 1.00 75.12 94 SER A CA 1
ATOM 739 C C . SER A 1 94 ? 25.210 19.741 -29.479 1.00 75.12 94 SER A C 1
ATOM 741 O O . SER A 1 94 ? 24.432 18.833 -29.180 1.00 75.12 94 SER A O 1
ATOM 743 N N . LYS A 1 95 ? 25.693 20.590 -28.568 1.00 84.50 95 LYS A N 1
ATOM 744 C CA . LYS A 1 95 ? 25.283 20.535 -27.162 1.00 84.50 95 LYS A CA 1
ATOM 745 C C . LYS A 1 95 ? 23.831 20.977 -27.024 1.00 84.50 95 LYS A C 1
ATOM 747 O O . LYS A 1 95 ? 23.456 22.042 -27.510 1.00 84.50 95 LYS A O 1
ATOM 752 N N . GLY A 1 96 ? 23.049 20.182 -26.307 1.00 86.00 96 GLY A N 1
ATOM 753 C CA . GLY A 1 96 ? 21.661 20.471 -25.977 1.00 86.00 96 GLY A CA 1
ATOM 754 C C . GLY A 1 96 ? 21.341 20.079 -24.541 1.00 86.00 96 GLY A C 1
ATOM 755 O O . GLY A 1 96 ? 22.166 19.489 -23.845 1.00 86.00 96 GLY A O 1
ATOM 756 N N . TYR A 1 97 ? 20.130 20.415 -24.114 1.00 85.88 97 TYR A N 1
ATOM 757 C CA . TYR A 1 97 ? 19.577 19.992 -22.834 1.00 85.88 97 TYR A CA 1
ATOM 758 C C . TYR A 1 97 ? 18.426 19.031 -23.096 1.00 85.88 97 TYR A C 1
ATOM 760 O O . TYR A 1 97 ? 17.593 19.288 -23.964 1.00 85.88 97 TYR A O 1
ATOM 768 N N . LEU A 1 98 ? 18.378 17.942 -22.334 1.00 85.44 98 LEU A N 1
ATOM 769 C CA . LEU A 1 98 ? 17.250 17.021 -22.344 1.00 85.44 98 LEU A CA 1
ATOM 770 C C . LEU A 1 98 ? 16.303 17.371 -21.205 1.00 85.44 98 LEU A C 1
ATOM 772 O O . LEU A 1 98 ? 16.728 17.683 -20.090 1.00 85.44 98 LEU A O 1
ATOM 776 N N . GLN A 1 99 ? 15.010 17.304 -21.493 1.00 86.00 99 GLN A N 1
ATOM 777 C CA . GLN A 1 99 ? 13.989 17.371 -20.460 1.00 86.00 99 GLN A CA 1
ATOM 778 C C . GLN A 1 99 ? 13.961 16.071 -19.646 1.00 86.00 99 GLN A C 1
ATOM 780 O O . GLN A 1 99 ? 14.389 15.010 -20.114 1.00 86.00 99 GLN A O 1
ATOM 785 N N . SER A 1 100 ? 13.433 16.148 -18.423 1.00 86.50 100 SER A N 1
ATOM 786 C CA . SER A 1 100 ? 13.038 14.933 -17.709 1.00 86.50 100 SER A CA 1
ATOM 787 C C . SER A 1 100 ? 11.924 14.259 -18.505 1.00 86.50 100 SER A C 1
ATOM 789 O O . SER A 1 100 ? 11.000 14.933 -18.950 1.00 86.50 100 SER A O 1
ATOM 791 N N . GLY A 1 101 ? 12.035 12.956 -18.734 1.00 84.31 101 GLY A N 1
ATOM 792 C CA . GLY A 1 101 ? 11.066 12.234 -19.545 1.00 84.31 101 GLY A CA 1
ATOM 793 C C . GLY A 1 101 ? 11.191 10.729 -19.382 1.00 84.31 101 GLY A C 1
ATOM 794 O O . GLY A 1 101 ? 12.227 10.221 -18.947 1.00 84.31 101 GLY A O 1
ATOM 795 N N . TRP A 1 102 ? 10.112 10.032 -19.725 1.00 86.38 102 TRP A N 1
ATOM 796 C CA . TRP A 1 102 ? 10.066 8.580 -19.840 1.00 86.38 102 TRP A CA 1
ATOM 797 C C . TRP A 1 102 ? 10.243 8.176 -21.306 1.00 86.38 102 TRP A C 1
ATOM 799 O O . TRP A 1 102 ? 9.317 8.280 -22.114 1.00 86.38 102 TRP A O 1
ATOM 809 N N . TYR A 1 103 ? 11.453 7.735 -21.647 1.00 78.94 103 TYR A N 1
ATOM 810 C CA . TYR A 1 103 ? 11.819 7.335 -23.005 1.00 78.94 103 TYR A CA 1
ATOM 811 C C . TYR A 1 103 ? 11.545 5.844 -23.235 1.00 78.94 103 TYR A C 1
ATOM 813 O O . TYR A 1 103 ? 11.710 5.036 -22.322 1.00 78.94 103 TYR A O 1
ATOM 821 N N . GLY A 1 104 ? 11.159 5.489 -24.461 1.00 81.62 104 GLY A N 1
ATOM 822 C CA . GLY A 1 104 ? 10.852 4.112 -24.847 1.00 81.62 104 GLY A CA 1
ATOM 823 C C . GLY A 1 104 ? 9.432 3.660 -24.494 1.00 81.62 104 GLY A C 1
ATOM 824 O O . GLY A 1 104 ? 8.633 4.398 -23.914 1.00 81.62 104 GLY A O 1
ATOM 825 N N . PHE A 1 105 ? 9.122 2.422 -24.882 1.00 84.31 105 PHE A N 1
ATOM 826 C CA . PHE A 1 105 ? 7.801 1.801 -24.714 1.00 84.31 105 PHE A CA 1
ATOM 827 C C . PHE A 1 105 ? 7.849 0.513 -23.889 1.00 84.31 105 PHE A C 1
ATOM 829 O O . PHE A 1 105 ? 6.877 -0.232 -23.877 1.00 84.31 105 PHE A O 1
ATOM 836 N N . ASP A 1 106 ? 8.956 0.251 -23.192 1.00 83.00 106 ASP A N 1
ATOM 837 C CA . ASP A 1 106 ? 9.209 -1.020 -22.489 1.00 83.00 106 ASP A CA 1
ATOM 838 C C . ASP A 1 106 ? 8.334 -1.220 -21.242 1.00 83.00 106 ASP A C 1
ATOM 840 O O . ASP A 1 106 ? 8.385 -2.249 -20.570 1.00 83.00 106 ASP A O 1
ATOM 844 N N . SER A 1 107 ? 7.526 -0.216 -20.924 1.00 88.19 107 SER A N 1
ATOM 845 C CA . SER A 1 107 ? 6.610 -0.196 -19.802 1.00 88.19 107 SER A CA 1
ATOM 846 C C . SER A 1 107 ? 5.376 0.622 -20.140 1.00 88.19 107 SER A C 1
ATOM 848 O O . SER A 1 107 ? 5.447 1.647 -20.825 1.00 88.19 107 SER A O 1
ATOM 850 N N . VAL A 1 108 ? 4.243 0.217 -19.582 1.00 88.25 108 VAL A N 1
ATOM 851 C CA . VAL A 1 108 ? 3.016 1.007 -19.614 1.00 88.25 108 VAL A CA 1
ATOM 852 C C . VAL A 1 108 ? 3.261 2.316 -18.864 1.00 88.25 108 VAL A C 1
ATOM 854 O O . VAL A 1 108 ? 3.728 2.294 -17.730 1.00 88.25 108 VAL A O 1
ATOM 857 N N . ARG A 1 109 ? 2.940 3.451 -19.496 1.00 86.94 109 ARG A N 1
ATOM 858 C CA . ARG A 1 109 ? 3.023 4.793 -18.883 1.00 86.94 109 ARG A CA 1
ATOM 859 C C . ARG A 1 109 ? 1.685 5.527 -18.794 1.00 86.94 109 ARG A C 1
ATOM 861 O O . ARG A 1 109 ? 1.544 6.439 -17.992 1.00 86.94 109 ARG A O 1
ATOM 868 N N . GLY A 1 110 ? 0.707 5.156 -19.626 1.00 85.50 110 GLY A N 1
ATOM 869 C CA . GLY A 1 110 ? -0.564 5.877 -19.737 1.00 85.50 110 GLY A CA 1
ATOM 870 C C . GLY A 1 110 ? -0.362 7.364 -20.041 1.00 85.50 110 GLY A C 1
ATOM 871 O O . GLY A 1 110 ? 0.211 7.704 -21.076 1.00 85.50 110 GLY A O 1
ATOM 872 N N . GLN A 1 111 ? -0.843 8.227 -19.143 1.00 87.62 111 GLN A N 1
ATOM 873 C CA . GLN A 1 111 ? -0.768 9.690 -19.269 1.00 87.62 111 GLN A CA 1
ATOM 874 C C . GLN A 1 111 ? 0.479 10.316 -18.615 1.00 87.62 111 GLN A C 1
ATOM 876 O O . GLN A 1 111 ? 0.606 11.535 -18.612 1.00 87.62 111 GLN A O 1
ATOM 881 N N . LEU A 1 112 ? 1.389 9.512 -18.055 1.00 91.12 112 LEU A N 1
ATOM 882 C CA . LEU A 1 112 ? 2.586 10.011 -17.371 1.00 91.12 112 LEU A CA 1
ATOM 883 C C . LEU A 1 112 ? 3.642 10.471 -18.383 1.00 91.12 112 LEU A C 1
ATOM 885 O O . LEU A 1 112 ? 3.961 9.741 -19.327 1.00 91.12 112 LEU A O 1
ATOM 889 N N . GLU A 1 113 ? 4.220 11.652 -18.161 1.00 89.00 113 GLU A N 1
ATOM 890 C CA . GLU A 1 113 ? 5.286 12.205 -19.003 1.00 89.00 113 GLU A CA 1
ATOM 891 C C . GLU A 1 113 ? 6.670 11.781 -18.491 1.00 89.00 113 GLU A C 1
ATOM 893 O O . GLU A 1 113 ? 7.595 11.534 -19.274 1.00 89.00 113 GLU A O 1
ATOM 898 N N . CYS A 1 114 ? 6.810 11.637 -17.171 1.00 89.94 114 CYS A N 1
ATOM 899 C CA . CYS A 1 114 ? 8.026 11.177 -16.516 1.00 89.94 114 CYS A CA 1
ATOM 900 C C . CYS A 1 114 ? 7.742 10.263 -15.310 1.00 89.94 114 CYS A C 1
ATOM 902 O O . CYS A 1 114 ? 6.629 10.194 -14.795 1.00 89.94 114 CYS A O 1
ATOM 904 N N . ILE A 1 115 ? 8.775 9.565 -14.822 1.00 89.00 115 ILE A N 1
ATOM 905 C CA . ILE A 1 115 ? 8.668 8.713 -13.622 1.00 89.00 115 ILE A CA 1
ATOM 906 C C . ILE A 1 115 ? 8.281 9.533 -12.382 1.00 89.00 115 ILE A C 1
ATOM 908 O O . ILE A 1 115 ? 7.604 9.018 -11.500 1.00 89.00 115 ILE A O 1
ATOM 912 N N . ASN A 1 116 ? 8.662 10.811 -12.303 1.00 90.94 116 ASN A N 1
ATOM 913 C CA . ASN A 1 116 ? 8.288 11.637 -11.154 1.00 90.94 116 ASN A CA 1
ATOM 914 C C . ASN A 1 116 ? 6.772 11.865 -11.087 1.00 90.94 116 ASN A C 1
ATOM 916 O O . ASN A 1 116 ? 6.238 11.932 -9.986 1.00 90.94 116 ASN A O 1
ATOM 920 N N . ASP A 1 117 ? 6.072 11.909 -12.226 1.00 93.06 117 ASP A N 1
ATOM 921 C CA . ASP A 1 117 ? 4.610 12.036 -12.242 1.00 93.06 117 ASP A CA 1
ATOM 922 C C . ASP A 1 117 ? 3.945 10.833 -11.570 1.00 93.06 117 ASP A C 1
ATOM 924 O O . ASP A 1 117 ? 2.942 10.995 -10.880 1.00 93.06 117 ASP A O 1
ATOM 928 N N . LEU A 1 118 ? 4.528 9.634 -11.711 1.00 93.19 118 LEU A N 1
ATOM 929 C CA . LEU A 1 118 ? 4.054 8.429 -11.027 1.00 93.19 118 LEU A CA 1
ATOM 930 C C . LEU A 1 118 ? 4.083 8.614 -9.509 1.00 93.19 118 LEU A C 1
ATOM 932 O O . LEU A 1 118 ? 3.119 8.281 -8.835 1.00 93.19 118 LEU A O 1
ATOM 936 N N . LEU A 1 119 ? 5.175 9.173 -8.987 1.00 93.19 119 LEU A N 1
ATOM 937 C CA . LEU A 1 119 ? 5.365 9.402 -7.553 1.00 93.19 119 LEU A CA 1
ATOM 938 C C . LEU A 1 119 ? 4.521 10.566 -7.015 1.00 93.19 119 LEU A C 1
ATOM 940 O O . LEU A 1 119 ? 4.410 10.719 -5.808 1.00 93.19 119 LEU A O 1
ATOM 944 N N . VAL A 1 120 ? 3.941 11.391 -7.887 1.00 92.69 120 VAL A N 1
ATOM 945 C CA . VAL A 1 120 ? 2.996 12.450 -7.500 1.00 92.69 120 VAL A CA 1
ATOM 946 C C . VAL A 1 120 ? 1.553 11.948 -7.565 1.00 92.69 120 VAL A C 1
ATOM 948 O O . VAL A 1 120 ? 0.728 12.339 -6.746 1.00 92.69 120 VAL A O 1
ATOM 951 N N . GLN A 1 121 ? 1.235 11.109 -8.552 1.00 93.75 121 GLN A N 1
ATOM 952 C CA . GLN A 1 121 ? -0.132 10.657 -8.814 1.00 93.75 121 GLN A CA 1
ATOM 953 C C . GLN A 1 121 ? -0.498 9.358 -8.079 1.00 93.75 121 GLN A C 1
ATOM 955 O O . GLN A 1 121 ? -1.677 9.138 -7.814 1.00 93.75 121 GLN A O 1
ATOM 960 N N . ASP A 1 122 ? 0.474 8.495 -7.766 1.00 95.06 122 ASP A N 1
ATOM 961 C CA . ASP A 1 122 ? 0.263 7.222 -7.069 1.00 95.06 122 ASP A CA 1
ATOM 962 C C . ASP A 1 122 ? 0.870 7.258 -5.659 1.00 95.06 122 ASP A C 1
ATOM 964 O O . ASP A 1 122 ? 2.070 7.065 -5.460 1.00 95.06 122 ASP A O 1
ATOM 968 N N . GLU A 1 123 ? 0.014 7.477 -4.664 1.00 95.31 123 GLU A N 1
ATOM 969 C CA . GLU A 1 123 ? 0.357 7.590 -3.245 1.00 95.31 123 GLU A CA 1
ATOM 970 C C . GLU A 1 123 ? 1.021 6.315 -2.704 1.00 95.31 123 GLU A C 1
ATOM 972 O O . GLU A 1 123 ? 1.917 6.376 -1.864 1.00 95.31 123 GLU A O 1
ATOM 977 N N . SER A 1 124 ? 0.626 5.134 -3.194 1.00 94.00 124 SER A N 1
ATOM 978 C CA . SER A 1 124 ? 1.214 3.874 -2.723 1.00 94.00 124 SER A CA 1
ATOM 979 C C . SER A 1 124 ? 2.681 3.756 -3.135 1.00 94.00 124 SER A C 1
ATOM 981 O O . SER A 1 124 ? 3.520 3.310 -2.346 1.00 94.00 124 SER A O 1
ATOM 983 N N . LEU A 1 125 ? 2.993 4.154 -4.371 1.00 95.12 125 LEU A N 1
ATOM 984 C CA . LEU A 1 125 ? 4.359 4.158 -4.891 1.00 95.12 125 LEU A CA 1
ATOM 985 C C . LEU A 1 125 ? 5.178 5.323 -4.336 1.00 95.12 125 LEU A C 1
ATOM 987 O O . LEU A 1 125 ? 6.348 5.118 -4.007 1.00 95.12 125 LEU A O 1
ATOM 991 N N . ALA A 1 126 ? 4.566 6.498 -4.167 1.00 95.94 126 ALA A N 1
ATOM 992 C CA . ALA A 1 126 ? 5.168 7.638 -3.480 1.00 95.94 126 ALA A CA 1
ATOM 993 C C . ALA A 1 126 ? 5.652 7.234 -2.083 1.00 95.94 126 ALA A C 1
ATOM 995 O O . ALA A 1 126 ? 6.831 7.386 -1.766 1.00 95.94 126 ALA A O 1
ATOM 996 N N . TYR A 1 127 ? 4.778 6.593 -1.303 1.00 96.62 127 TYR A N 1
ATOM 997 C CA . TYR A 1 127 ? 5.087 6.108 0.038 1.00 96.62 127 TYR A CA 1
ATOM 998 C C . TYR A 1 127 ? 6.208 5.056 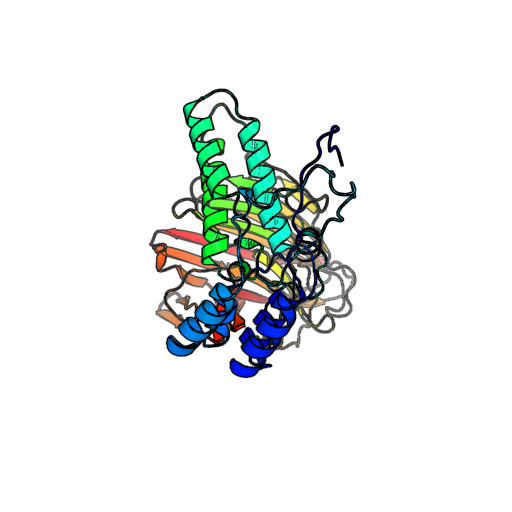0.048 1.00 96.62 127 TYR A C 1
ATOM 1000 O O . TYR A 1 127 ? 7.130 5.132 0.861 1.00 96.62 127 TYR A O 1
ATOM 1008 N N . LEU A 1 128 ? 6.180 4.070 -0.862 1.00 96.69 128 LEU A N 1
ATOM 1009 C CA . LEU A 1 128 ? 7.243 3.057 -0.963 1.00 96.69 128 LEU A CA 1
ATOM 1010 C C . LEU A 1 128 ? 8.604 3.690 -1.302 1.00 96.69 128 LEU A C 1
ATOM 1012 O O . LEU A 1 128 ? 9.624 3.338 -0.701 1.00 96.69 128 LEU A O 1
ATOM 1016 N N . TYR A 1 129 ? 8.627 4.618 -2.262 1.00 96.62 129 TYR A N 1
ATOM 1017 C CA . TYR A 1 129 ? 9.839 5.340 -2.642 1.00 96.62 129 TYR A CA 1
ATOM 1018 C C . TYR A 1 129 ? 10.349 6.224 -1.499 1.00 96.62 129 TYR A C 1
ATOM 1020 O O . TYR A 1 129 ? 11.542 6.209 -1.189 1.00 96.62 129 TYR A O 1
ATOM 1028 N N . GLY A 1 130 ? 9.434 6.912 -0.823 1.00 96.12 130 GLY A N 1
ATOM 1029 C CA . GLY A 1 130 ? 9.663 7.676 0.392 1.00 96.12 130 GLY A CA 1
ATOM 1030 C C . GLY A 1 130 ? 10.350 6.865 1.480 1.00 96.12 130 GLY A C 1
ATOM 1031 O O . GLY A 1 130 ? 11.473 7.172 1.880 1.00 96.12 130 GLY A O 1
ATOM 1032 N N . ARG A 1 131 ? 9.753 5.730 1.866 1.00 96.88 131 ARG A N 1
ATOM 1033 C CA . ARG A 1 131 ? 10.342 4.787 2.831 1.00 96.88 131 ARG A CA 1
ATOM 1034 C C . ARG A 1 131 ? 11.752 4.353 2.440 1.00 96.88 131 ARG A C 1
ATOM 1036 O O . ARG A 1 131 ? 12.620 4.274 3.310 1.00 96.88 131 ARG A O 1
ATOM 1043 N N . TYR A 1 132 ? 12.009 4.109 1.155 1.00 96.56 132 TYR A N 1
ATOM 1044 C CA . TYR A 1 132 ? 13.352 3.799 0.663 1.00 96.56 132 TYR A CA 1
ATOM 1045 C C . TYR A 1 132 ? 14.337 4.957 0.856 1.00 96.56 132 TYR A C 1
ATOM 1047 O O . TYR A 1 132 ? 15.402 4.751 1.445 1.00 96.56 132 TYR A O 1
ATOM 1055 N N . ILE A 1 133 ? 14.000 6.161 0.390 1.00 96.00 133 ILE A N 1
ATOM 1056 C CA . ILE A 1 133 ? 14.884 7.329 0.486 1.00 96.00 133 ILE A CA 1
ATOM 1057 C C . ILE A 1 133 ? 15.167 7.667 1.946 1.00 96.00 133 ILE A C 1
ATOM 1059 O O . ILE A 1 133 ? 16.334 7.789 2.327 1.00 96.00 133 ILE A O 1
ATOM 1063 N N . THR A 1 134 ? 14.135 7.709 2.787 1.00 95.38 134 THR A N 1
ATOM 1064 C CA . THR A 1 134 ? 14.297 7.982 4.212 1.00 95.38 134 THR A CA 1
ATOM 1065 C C . THR A 1 134 ? 15.166 6.923 4.883 1.00 95.38 134 THR A C 1
ATOM 1067 O O . THR A 1 134 ? 16.075 7.274 5.632 1.00 95.38 134 THR A O 1
ATOM 1070 N N . MET A 1 135 ? 14.986 5.628 4.580 1.00 95.50 135 MET A N 1
ATOM 1071 C CA . MET A 1 135 ? 15.882 4.588 5.103 1.00 95.50 135 MET A CA 1
ATOM 1072 C C . MET A 1 135 ? 17.335 4.885 4.694 1.00 95.50 135 MET A C 1
ATOM 1074 O O . MET A 1 135 ? 18.229 4.917 5.542 1.00 95.50 135 MET A O 1
ATOM 1078 N N . VAL A 1 136 ? 17.599 5.152 3.408 1.00 96.62 136 VAL A N 1
ATOM 1079 C CA . VAL A 1 136 ? 18.954 5.451 2.909 1.00 96.62 136 VAL A CA 1
ATOM 1080 C C . VAL A 1 136 ? 19.589 6.615 3.672 1.00 96.62 136 VAL A C 1
ATOM 1082 O O . VAL A 1 136 ? 20.764 6.538 4.049 1.00 96.62 136 VAL A O 1
ATOM 1085 N N . GLU A 1 137 ? 18.834 7.680 3.919 1.00 95.25 137 GLU A N 1
ATOM 1086 C CA . GLU A 1 137 ? 19.295 8.834 4.688 1.00 95.25 137 GLU A CA 1
ATOM 1087 C C . GLU A 1 137 ? 19.607 8.466 6.138 1.00 95.25 137 GLU A C 1
ATOM 1089 O O . GLU A 1 137 ? 20.715 8.736 6.614 1.00 95.25 137 GLU A O 1
ATOM 1094 N N . VAL A 1 138 ? 18.690 7.768 6.811 1.00 94.81 138 VAL A N 1
ATOM 1095 C CA . VAL A 1 138 ? 18.853 7.314 8.197 1.00 94.81 138 VAL A CA 1
ATOM 1096 C C . VAL A 1 138 ? 20.076 6.406 8.333 1.00 94.81 138 VAL A C 1
ATOM 1098 O O . VAL A 1 138 ? 20.920 6.642 9.200 1.00 94.81 138 VAL A O 1
ATOM 1101 N N . ALA A 1 139 ? 20.260 5.432 7.442 1.00 95.50 139 ALA A N 1
ATOM 1102 C CA . ALA A 1 139 ? 21.422 4.544 7.452 1.00 95.50 139 ALA A CA 1
ATOM 1103 C C . ALA A 1 139 ? 22.752 5.297 7.293 1.00 95.50 139 ALA A C 1
ATOM 1105 O O . ALA A 1 139 ? 23.735 4.961 7.957 1.00 95.50 139 ALA A O 1
ATOM 1106 N N . ARG A 1 140 ? 22.796 6.347 6.461 1.00 94.44 140 ARG A N 1
ATOM 1107 C CA . ARG A 1 140 ? 24.000 7.177 6.259 1.00 94.44 140 ARG A CA 1
ATOM 1108 C C . ARG A 1 140 ? 24.381 8.003 7.488 1.00 94.44 140 ARG A C 1
ATOM 1110 O O . ARG A 1 140 ? 25.542 8.410 7.614 1.00 94.44 140 ARG A O 1
ATOM 1117 N N . THR A 1 141 ? 23.445 8.250 8.407 1.00 94.69 141 THR A N 1
ATOM 1118 C CA . THR A 1 141 ? 23.754 8.936 9.672 1.00 94.69 141 THR A CA 1
ATOM 1119 C C . THR A 1 141 ? 24.587 8.068 10.621 1.00 94.69 141 THR A C 1
ATOM 1121 O O . THR A 1 141 ? 25.354 8.600 11.429 1.00 94.69 141 THR A O 1
ATOM 1124 N N . TYR A 1 142 ? 24.520 6.738 10.491 1.00 95.88 142 TYR A N 1
ATOM 1125 C CA . TYR A 1 142 ? 25.295 5.815 11.312 1.00 95.88 142 TYR A CA 1
ATOM 1126 C C . TYR A 1 142 ? 26.747 5.687 10.816 1.00 95.88 142 TYR A C 1
ATOM 1128 O O . TYR A 1 142 ? 27.014 5.221 9.710 1.00 95.88 142 TYR A O 1
ATOM 1136 N N . LYS A 1 143 ? 27.719 6.087 11.652 1.00 94.19 143 LYS A N 1
ATOM 1137 C CA . LYS A 1 143 ? 29.144 6.206 11.261 1.00 94.19 143 LYS A CA 1
ATOM 1138 C C . LYS A 1 143 ? 30.136 5.366 12.076 1.00 94.19 143 LYS A C 1
ATOM 1140 O O . LYS A 1 143 ? 31.322 5.368 11.754 1.00 94.19 143 LYS A O 1
ATOM 1145 N N . LYS A 1 144 ? 29.687 4.679 13.129 1.00 94.50 144 LYS A N 1
ATOM 1146 C CA . LYS A 1 144 ? 30.576 4.126 14.168 1.00 94.50 144 LYS A CA 1
ATOM 1147 C C . LYS A 1 144 ? 31.178 2.767 13.804 1.00 94.50 144 LYS A C 1
ATOM 1149 O O . LYS A 1 144 ? 32.396 2.627 13.820 1.00 94.50 144 LYS A O 1
ATOM 1154 N N . ASP A 1 145 ? 30.349 1.791 13.444 1.00 96.56 145 ASP A N 1
ATOM 1155 C CA . ASP A 1 145 ? 30.795 0.435 13.109 1.00 96.56 145 ASP A CA 1
ATOM 1156 C C . ASP A 1 145 ? 30.926 0.249 11.586 1.00 96.56 145 ASP A C 1
ATOM 1158 O O . ASP A 1 145 ? 30.071 0.673 10.805 1.00 96.56 145 ASP A O 1
ATOM 1162 N N . LYS A 1 146 ? 32.038 -0.340 11.135 1.00 96.62 146 LYS A N 1
ATOM 1163 C CA . LYS A 1 146 ? 32.325 -0.553 9.708 1.00 96.62 146 LYS A CA 1
ATOM 1164 C C . LYS A 1 146 ? 31.525 -1.715 9.114 1.00 96.62 146 LYS A C 1
ATOM 1166 O O . LYS A 1 146 ? 31.085 -1.607 7.971 1.00 96.62 146 LYS A O 1
ATOM 1171 N N . ASP A 1 147 ? 31.348 -2.799 9.856 1.00 97.44 147 ASP A N 1
ATOM 1172 C CA . ASP A 1 147 ? 30.686 -4.008 9.368 1.00 97.44 147 ASP A CA 1
ATOM 1173 C C . ASP A 1 147 ? 29.178 -3.786 9.258 1.00 97.44 147 ASP A C 1
ATOM 1175 O O . ASP A 1 147 ? 28.566 -4.173 8.260 1.00 97.44 147 ASP A O 1
ATOM 1179 N N . ILE A 1 148 ? 28.596 -3.058 10.216 1.00 97.38 148 ILE A N 1
ATOM 1180 C CA . ILE A 1 148 ? 27.198 -2.616 10.143 1.00 97.38 148 ILE A CA 1
ATOM 1181 C C . ILE A 1 148 ? 26.982 -1.730 8.914 1.00 97.38 148 ILE A C 1
ATOM 1183 O O . ILE A 1 148 ? 26.051 -1.971 8.150 1.00 97.38 148 ILE A O 1
ATOM 1187 N N . ARG A 1 149 ? 27.856 -0.745 8.667 1.00 97.38 149 ARG A N 1
ATOM 1188 C CA . ARG A 1 149 ? 27.748 0.114 7.476 1.00 97.38 149 ARG A CA 1
ATOM 1189 C C . ARG A 1 149 ? 27.829 -0.678 6.180 1.00 97.38 149 ARG A C 1
ATOM 1191 O O . ARG A 1 149 ? 26.991 -0.483 5.311 1.00 97.38 149 ARG A O 1
ATOM 1198 N N . LYS A 1 150 ? 28.768 -1.621 6.078 1.00 97.88 150 LYS A N 1
ATOM 1199 C CA . LYS A 1 150 ? 28.880 -2.497 4.906 1.00 97.88 150 LYS A CA 1
ATOM 1200 C C . LYS A 1 150 ? 27.611 -3.331 4.700 1.00 97.88 150 LYS A C 1
ATOM 1202 O O . LYS A 1 150 ? 27.175 -3.511 3.566 1.00 97.88 150 LYS A O 1
ATOM 1207 N N . ARG A 1 151 ? 27.000 -3.833 5.780 1.00 97.81 151 ARG A N 1
ATOM 1208 C CA . ARG A 1 151 ? 25.717 -4.546 5.706 1.00 97.81 151 ARG A CA 1
ATOM 1209 C C . ARG A 1 151 ? 24.592 -3.630 5.219 1.00 97.81 151 ARG A C 1
ATOM 1211 O O . ARG A 1 151 ? 23.824 -4.041 4.355 1.00 97.81 151 ARG A O 1
ATOM 1218 N N . LEU A 1 152 ? 24.504 -2.407 5.741 1.00 97.94 152 LEU A N 1
ATOM 1219 C CA . LEU A 1 152 ? 23.511 -1.422 5.307 1.00 97.94 152 LEU A CA 1
ATOM 1220 C C . LEU A 1 152 ? 23.707 -1.045 3.833 1.00 97.94 152 LEU A C 1
ATOM 1222 O O . LEU A 1 152 ? 22.738 -1.038 3.090 1.00 97.94 152 LEU A O 1
ATOM 1226 N N . GLU A 1 153 ? 24.942 -0.832 3.376 1.00 97.25 153 GLU A N 1
ATOM 1227 C CA . GLU A 1 153 ? 25.260 -0.573 1.963 1.00 97.25 153 GLU A CA 1
ATOM 1228 C C . GLU A 1 153 ? 24.804 -1.719 1.046 1.00 97.25 153 GLU A C 1
ATOM 1230 O O . GLU A 1 153 ? 24.218 -1.471 -0.005 1.00 97.25 153 GLU A O 1
ATOM 1235 N N . GLN A 1 154 ? 25.003 -2.977 1.458 1.00 97.56 154 GLN A N 1
ATOM 1236 C CA . GLN A 1 154 ? 24.512 -4.141 0.712 1.00 97.56 154 GLN A CA 1
ATOM 1237 C C . GLN A 1 154 ? 22.984 -4.198 0.651 1.00 97.56 154 GLN A C 1
ATOM 1239 O O . GLN A 1 154 ? 22.431 -4.573 -0.381 1.00 97.56 154 GLN A O 1
ATOM 1244 N N . LEU A 1 155 ? 22.293 -3.859 1.743 1.00 97.62 155 LEU A N 1
ATOM 1245 C CA . LEU A 1 155 ? 20.832 -3.780 1.747 1.00 97.62 155 LEU A CA 1
ATOM 1246 C C . LEU A 1 155 ? 20.352 -2.640 0.848 1.00 97.62 155 LEU A C 1
ATOM 1248 O O . LEU A 1 155 ? 19.457 -2.868 0.042 1.00 97.62 155 LEU A O 1
ATOM 1252 N N . ILE A 1 156 ? 20.993 -1.468 0.919 1.00 97.25 156 ILE A N 1
ATOM 1253 C CA . ILE A 1 156 ? 20.707 -0.301 0.072 1.00 97.25 156 ILE A CA 1
ATOM 1254 C C . ILE A 1 156 ? 20.848 -0.657 -1.411 1.00 97.25 156 ILE A C 1
ATOM 1256 O O . ILE A 1 156 ? 19.959 -0.354 -2.199 1.00 97.25 156 ILE A O 1
ATOM 1260 N N . GLN A 1 157 ? 21.910 -1.371 -1.787 1.00 96.44 157 GLN A N 1
ATOM 1261 C CA . GLN A 1 157 ? 22.102 -1.830 -3.164 1.00 96.44 157 GLN A CA 1
ATOM 1262 C C . GLN A 1 157 ? 20.991 -2.785 -3.634 1.00 96.44 157 GLN A C 1
ATOM 1264 O O . GLN A 1 157 ? 20.639 -2.799 -4.810 1.00 96.44 157 GLN A O 1
ATOM 1269 N N . LYS A 1 158 ? 20.434 -3.602 -2.732 1.00 95.62 158 LYS A N 1
ATOM 1270 C CA . LYS A 1 158 ? 19.333 -4.517 -3.065 1.00 95.62 158 LYS A CA 1
ATOM 1271 C C . LYS A 1 158 ? 17.988 -3.802 -3.204 1.00 95.62 158 LYS A C 1
ATOM 1273 O O . LYS A 1 158 ? 17.173 -4.224 -4.015 1.00 95.62 158 LYS A O 1
ATOM 1278 N N . MET A 1 159 ? 17.750 -2.747 -2.423 1.00 94.19 159 MET A N 1
ATOM 1279 C CA . MET A 1 159 ? 16.528 -1.933 -2.509 1.00 94.19 159 MET A CA 1
ATOM 1280 C C . MET A 1 159 ? 16.585 -0.873 -3.621 1.00 94.19 159 MET A C 1
ATOM 1282 O O . MET A 1 159 ? 15.534 -0.415 -4.050 1.00 94.19 159 MET A O 1
ATOM 1286 N N . SER A 1 160 ? 17.769 -0.522 -4.143 1.00 92.31 160 SER A N 1
ATOM 1287 C CA . SER A 1 160 ? 17.948 0.462 -5.225 1.00 92.31 160 SER A CA 1
ATOM 1288 C C . SER A 1 160 ? 17.559 -0.071 -6.616 1.00 92.31 160 SER A C 1
ATOM 1290 O O . SER A 1 160 ? 18.290 0.122 -7.588 1.00 92.31 160 SER A O 1
ATOM 1292 N N . CYS A 1 161 ? 16.433 -0.780 -6.713 1.00 88.25 161 CYS A N 1
ATOM 1293 C CA . CYS A 1 161 ? 15.886 -1.308 -7.959 1.00 88.25 161 CYS A CA 1
ATOM 1294 C C . CYS A 1 161 ? 14.673 -0.480 -8.408 1.00 88.25 161 CYS A C 1
ATOM 1296 O O . CYS A 1 161 ? 13.810 -0.141 -7.603 1.00 88.25 161 CYS A O 1
ATOM 1298 N N . GLY A 1 162 ? 14.604 -0.152 -9.702 1.00 89.88 162 GLY A N 1
ATOM 1299 C CA . GLY A 1 162 ? 13.469 0.580 -10.284 1.00 89.88 162 GLY A CA 1
ATOM 1300 C C . GLY A 1 162 ? 12.250 -0.301 -10.570 1.00 89.88 162 GLY A C 1
ATOM 1301 O O . GLY A 1 162 ? 11.157 0.206 -10.780 1.00 89.88 162 GLY A O 1
ATOM 1302 N N . THR A 1 163 ? 12.424 -1.622 -10.554 1.00 91.56 163 THR A N 1
ATOM 1303 C CA . THR A 1 163 ? 11.425 -2.626 -10.947 1.00 91.56 163 THR A CA 1
ATOM 1304 C C . THR A 1 163 ? 10.050 -2.482 -10.267 1.00 91.56 163 THR A C 1
ATOM 1306 O O . THR A 1 163 ? 9.051 -2.614 -10.971 1.00 91.56 163 THR A O 1
ATOM 1309 N N . PRO A 1 164 ? 9.936 -2.156 -8.961 1.00 93.88 164 PRO A N 1
ATOM 1310 C CA . PRO A 1 164 ? 8.636 -1.926 -8.317 1.00 93.88 164 PRO A CA 1
ATOM 1311 C C . PRO A 1 164 ? 7.847 -0.732 -8.873 1.00 93.88 164 PRO A C 1
ATOM 1313 O O . PRO A 1 164 ? 6.654 -0.641 -8.616 1.00 93.88 164 PRO A O 1
ATOM 1316 N N . PHE A 1 165 ? 8.495 0.168 -9.618 1.00 93.31 165 PHE A N 1
ATOM 1317 C CA . PHE A 1 165 ? 7.916 1.397 -10.172 1.00 93.31 165 PHE A CA 1
ATOM 1318 C C . PHE A 1 165 ? 7.698 1.319 -11.691 1.00 93.31 165 PHE A C 1
ATOM 1320 O O . PHE A 1 165 ? 7.306 2.303 -12.313 1.00 93.31 165 PHE A O 1
ATOM 1327 N N . LEU A 1 166 ? 7.977 0.164 -12.306 1.00 91.44 166 LEU A N 1
ATOM 1328 C CA . LEU A 1 166 ? 7.863 -0.043 -13.747 1.00 91.44 166 LEU A CA 1
ATOM 1329 C C . LEU A 1 166 ? 6.815 -1.120 -14.041 1.00 91.44 166 LEU A C 1
ATOM 1331 O O . LEU A 1 166 ? 6.937 -2.277 -13.630 1.00 91.44 166 LEU A O 1
ATOM 1335 N N . CYS A 1 167 ? 5.779 -0.742 -14.788 1.00 91.75 167 CYS A N 1
ATOM 1336 C CA . CYS A 1 167 ? 4.792 -1.678 -15.318 1.00 91.75 167 CYS A CA 1
ATOM 1337 C C . CYS A 1 167 ? 5.270 -2.230 -16.669 1.00 91.75 167 CYS A C 1
ATOM 1339 O O . CYS A 1 167 ? 4.753 -1.857 -17.720 1.00 91.75 167 CYS A O 1
ATOM 1341 N N . ASP A 1 168 ? 6.311 -3.059 -16.626 1.00 90.94 168 ASP A N 1
ATOM 1342 C CA . ASP A 1 168 ? 6.911 -3.723 -17.789 1.00 90.94 168 ASP A CA 1
ATOM 1343 C C . ASP A 1 168 ? 6.015 -4.834 -18.379 1.00 90.94 168 ASP A C 1
ATOM 1345 O O . ASP A 1 168 ? 4.899 -5.081 -17.916 1.00 90.94 168 ASP A O 1
ATOM 1349 N N . ALA A 1 169 ? 6.518 -5.543 -19.390 1.00 87.69 169 ALA A N 1
ATOM 1350 C CA . ALA A 1 169 ? 5.844 -6.682 -20.019 1.00 87.69 169 ALA A CA 1
ATOM 1351 C C . ALA A 1 169 ? 5.481 -7.826 -19.048 1.00 87.69 169 ALA A C 1
ATOM 1353 O O . ALA A 1 169 ? 4.551 -8.597 -19.306 1.00 87.69 169 ALA A O 1
ATOM 1354 N N . ASN A 1 170 ? 6.201 -7.934 -17.929 1.00 88.44 170 ASN A N 1
ATOM 1355 C CA . ASN A 1 170 ? 5.935 -8.892 -16.858 1.00 88.44 170 ASN A CA 1
ATOM 1356 C C . ASN A 1 170 ? 5.065 -8.301 -15.747 1.00 88.44 170 ASN A C 1
ATOM 1358 O O . ASN A 1 170 ? 4.732 -9.015 -14.798 1.00 88.44 170 ASN A O 1
ATOM 1362 N N . THR A 1 171 ? 4.667 -7.033 -15.866 1.00 91.50 171 THR A N 1
ATOM 1363 C CA . THR A 1 171 ? 3.875 -6.259 -14.908 1.00 91.50 171 THR A CA 1
ATOM 1364 C C . THR A 1 171 ? 4.511 -6.206 -13.522 1.00 91.50 171 THR A C 1
ATOM 1366 O O . THR A 1 171 ? 3.831 -6.292 -12.500 1.00 91.50 171 THR A O 1
ATOM 1369 N N . SER A 1 172 ? 5.838 -6.074 -13.476 1.00 92.00 172 SER A N 1
ATOM 1370 C CA . SER A 1 172 ? 6.635 -6.162 -12.251 1.00 92.00 172 SER A CA 1
ATOM 1371 C C . SER A 1 172 ? 6.112 -5.287 -11.101 1.00 92.00 172 SER A C 1
ATOM 1373 O O . SER A 1 172 ? 6.012 -5.767 -9.973 1.00 92.00 172 SER A O 1
ATOM 1375 N N . MET A 1 173 ? 5.687 -4.052 -11.384 1.00 93.75 173 MET A N 1
ATOM 1376 C CA . MET A 1 173 ? 5.040 -3.148 -10.419 1.00 93.75 173 MET A CA 1
ATOM 1377 C C . MET A 1 173 ? 3.796 -3.746 -9.737 1.00 93.75 173 MET A C 1
ATOM 1379 O O . MET A 1 173 ? 3.566 -3.529 -8.545 1.00 93.75 173 MET A O 1
ATOM 1383 N N . LEU A 1 174 ? 2.983 -4.510 -10.471 1.00 94.62 174 LEU A N 1
ATOM 1384 C CA . LEU A 1 174 ? 1.743 -5.111 -9.969 1.00 94.62 174 LEU A CA 1
ATOM 1385 C C . LEU A 1 174 ? 1.985 -6.421 -9.220 1.00 94.62 174 LEU A C 1
ATOM 1387 O O . LEU A 1 174 ? 1.112 -6.874 -8.478 1.00 94.62 174 LEU A O 1
ATOM 1391 N N . ARG A 1 175 ? 3.156 -7.041 -9.381 1.00 93.81 175 ARG A N 1
ATOM 1392 C CA . ARG A 1 175 ? 3.493 -8.266 -8.659 1.00 93.81 175 ARG A CA 1
ATOM 1393 C C . ARG A 1 175 ? 3.833 -7.924 -7.218 1.00 93.81 175 ARG A C 1
ATOM 1395 O O . ARG A 1 175 ? 4.896 -7.382 -6.921 1.00 93.81 175 ARG A O 1
ATOM 1402 N N . SER A 1 176 ? 2.944 -8.307 -6.303 1.00 93.25 176 SER A N 1
ATOM 1403 C CA . SER A 1 176 ? 3.154 -8.106 -4.867 1.00 93.25 176 SER A CA 1
ATOM 1404 C C . SER A 1 176 ? 4.506 -8.666 -4.413 1.00 93.25 176 SER A C 1
ATOM 1406 O O . SER A 1 176 ? 5.226 -7.987 -3.697 1.00 93.25 176 SER A O 1
ATOM 1408 N N . SER A 1 177 ? 4.938 -9.828 -4.912 1.00 92.81 177 SER A N 1
ATOM 1409 C CA . SER A 1 177 ? 6.248 -10.418 -4.589 1.00 92.81 177 SER A CA 1
ATOM 1410 C C . SER A 1 177 ? 7.443 -9.485 -4.841 1.00 92.81 177 SER A C 1
ATOM 1412 O O . SER A 1 177 ? 8.384 -9.484 -4.046 1.00 92.81 177 SER A O 1
ATOM 1414 N N . VAL A 1 178 ? 7.396 -8.664 -5.894 1.00 94.69 178 VAL A N 1
ATOM 1415 C CA . VAL A 1 178 ? 8.440 -7.684 -6.232 1.00 94.69 178 VAL A CA 1
ATOM 1416 C C . VAL A 1 178 ? 8.460 -6.555 -5.200 1.00 94.69 178 VAL A C 1
ATOM 1418 O O . VAL A 1 178 ? 9.510 -6.271 -4.620 1.00 94.69 178 VAL A O 1
ATOM 1421 N N . ARG A 1 179 ? 7.298 -5.963 -4.891 1.00 95.06 179 ARG A N 1
ATOM 1422 C CA . ARG A 1 179 ? 7.187 -4.908 -3.865 1.00 95.06 179 ARG A CA 1
ATOM 1423 C C . ARG A 1 179 ? 7.563 -5.425 -2.475 1.00 95.06 179 ARG A C 1
ATOM 1425 O O . ARG A 1 179 ? 8.329 -4.788 -1.755 1.00 95.06 179 ARG A O 1
ATOM 1432 N N . LYS A 1 180 ? 7.110 -6.629 -2.115 1.00 95.25 180 LYS A N 1
ATOM 1433 C CA . LYS A 1 180 ? 7.420 -7.292 -0.836 1.00 95.25 180 LYS A CA 1
ATOM 1434 C C . LYS A 1 180 ? 8.911 -7.548 -0.659 1.00 95.25 180 LYS A C 1
ATOM 1436 O O . LYS A 1 180 ? 9.398 -7.506 0.467 1.00 95.25 180 LYS A O 1
ATOM 1441 N N . LEU A 1 181 ? 9.647 -7.801 -1.742 1.00 95.50 181 LEU A N 1
ATOM 1442 C CA . LEU A 1 181 ? 11.097 -7.959 -1.676 1.00 95.50 181 LEU A CA 1
ATOM 1443 C C . LEU A 1 181 ? 11.790 -6.643 -1.294 1.00 95.50 181 LEU A C 1
ATOM 1445 O O . LEU A 1 181 ? 12.685 -6.652 -0.450 1.00 95.50 181 LEU A O 1
ATOM 1449 N N . MET A 1 182 ? 11.342 -5.517 -1.856 1.00 96.44 182 MET A N 1
ATOM 1450 C CA . MET A 1 182 ? 11.828 -4.190 -1.471 1.00 96.44 182 MET A CA 1
ATOM 1451 C C . MET A 1 182 ? 11.479 -3.874 -0.010 1.00 96.44 182 MET A C 1
ATOM 1453 O O . MET A 1 182 ? 12.378 -3.530 0.760 1.00 96.44 182 MET A O 1
ATOM 1457 N N . TRP A 1 183 ? 10.223 -4.098 0.403 1.00 97.06 183 TRP A N 1
ATOM 1458 C CA . TRP A 1 183 ? 9.792 -3.965 1.802 1.00 97.06 183 TRP A CA 1
ATOM 1459 C C . TRP A 1 183 ? 10.658 -4.786 2.753 1.00 97.06 183 TRP A C 1
ATOM 1461 O O . TRP A 1 183 ? 11.131 -4.268 3.759 1.00 97.06 183 TRP A O 1
ATOM 1471 N N . ARG A 1 184 ? 10.945 -6.044 2.407 1.00 97.06 184 ARG A N 1
ATOM 1472 C CA . ARG A 1 184 ? 11.798 -6.921 3.211 1.00 97.06 184 ARG A CA 1
ATOM 1473 C C . ARG A 1 184 ? 13.176 -6.313 3.468 1.00 97.06 184 ARG A C 1
ATOM 1475 O O . ARG A 1 184 ? 13.676 -6.425 4.586 1.00 97.06 184 ARG A O 1
ATOM 1482 N N . TYR A 1 185 ? 13.800 -5.691 2.467 1.00 97.81 185 TYR A N 1
ATOM 1483 C CA . TYR A 1 185 ? 15.113 -5.063 2.638 1.00 97.81 185 TYR A CA 1
ATOM 1484 C C . TYR A 1 185 ? 15.054 -3.767 3.447 1.00 97.81 185 TYR A C 1
ATOM 1486 O O . TYR A 1 185 ? 15.972 -3.523 4.232 1.00 97.81 185 TYR A O 1
ATOM 1494 N N . ILE A 1 186 ? 13.984 -2.977 3.302 1.00 97.44 186 ILE A N 1
ATOM 1495 C CA . ILE A 1 186 ? 13.725 -1.804 4.151 1.00 97.44 186 ILE A CA 1
ATOM 1496 C C . ILE A 1 186 ? 13.594 -2.256 5.611 1.00 97.44 186 ILE A C 1
ATOM 1498 O O . ILE A 1 186 ? 14.371 -1.827 6.462 1.00 97.44 186 ILE A O 1
ATOM 1502 N N . SER A 1 187 ? 12.706 -3.214 5.891 1.00 97.12 187 SER A N 1
ATOM 1503 C CA . SER A 1 187 ? 12.477 -3.718 7.247 1.00 97.12 187 SER A CA 1
ATOM 1504 C C . SER A 1 187 ? 13.709 -4.402 7.843 1.00 97.12 187 SER A C 1
ATOM 1506 O O . SER A 1 187 ? 13.959 -4.287 9.041 1.00 97.12 187 SER A O 1
ATOM 1508 N N . GLU A 1 188 ? 14.518 -5.099 7.037 1.00 97.56 188 GLU A N 1
ATOM 1509 C CA . GLU A 1 188 ? 15.780 -5.666 7.520 1.00 97.56 188 GLU A CA 1
ATOM 1510 C C . GLU A 1 188 ? 16.755 -4.566 7.962 1.00 97.56 188 GLU A C 1
ATOM 1512 O O . GLU A 1 188 ? 17.377 -4.689 9.022 1.00 97.56 188 GLU A O 1
ATOM 1517 N N . ALA A 1 189 ? 16.883 -3.490 7.182 1.00 97.38 189 ALA A N 1
ATOM 1518 C CA . ALA A 1 189 ? 17.741 -2.361 7.527 1.00 97.38 189 ALA A CA 1
ATOM 1519 C C . ALA A 1 189 ? 17.246 -1.642 8.794 1.00 97.38 189 ALA A C 1
ATOM 1521 O O . ALA A 1 189 ? 18.048 -1.346 9.687 1.00 97.38 189 ALA A O 1
ATOM 1522 N N . ASP A 1 190 ? 15.931 -1.476 8.930 1.00 96.00 190 ASP A N 1
ATOM 1523 C CA . ASP A 1 190 ? 15.291 -0.929 10.126 1.00 96.00 190 ASP A CA 1
ATOM 1524 C C . ASP A 1 190 ? 15.567 -1.786 11.363 1.00 96.00 190 ASP A C 1
ATOM 1526 O O . ASP A 1 190 ? 15.964 -1.263 12.408 1.00 96.00 190 ASP A O 1
ATOM 1530 N N . CYS A 1 191 ? 15.449 -3.114 11.257 1.00 95.62 191 CYS A N 1
ATOM 1531 C CA . CYS A 1 191 ? 15.793 -4.033 12.342 1.00 95.62 191 CYS A CA 1
ATOM 1532 C C . CYS A 1 191 ? 17.272 -3.940 12.732 1.00 95.62 191 CYS A C 1
ATOM 1534 O O . CYS A 1 191 ? 17.598 -3.971 13.921 1.00 95.62 191 CYS A O 1
ATOM 1536 N N . VAL A 1 192 ? 18.177 -3.820 11.753 1.00 96.19 192 VAL A N 1
ATOM 1537 C CA . VAL A 1 192 ? 19.609 -3.645 12.028 1.00 96.19 192 VAL A CA 1
ATOM 1538 C C . VAL A 1 192 ? 19.823 -2.388 12.856 1.00 96.19 192 VAL A C 1
ATOM 1540 O O . VAL A 1 192 ? 20.382 -2.492 13.944 1.00 96.19 192 VAL A O 1
ATOM 1543 N N . LEU A 1 193 ? 19.343 -1.235 12.388 1.00 95.75 193 LEU A N 1
ATOM 1544 C CA . LEU A 1 193 ? 19.568 0.059 13.033 1.00 95.75 193 LEU A CA 1
ATOM 1545 C C 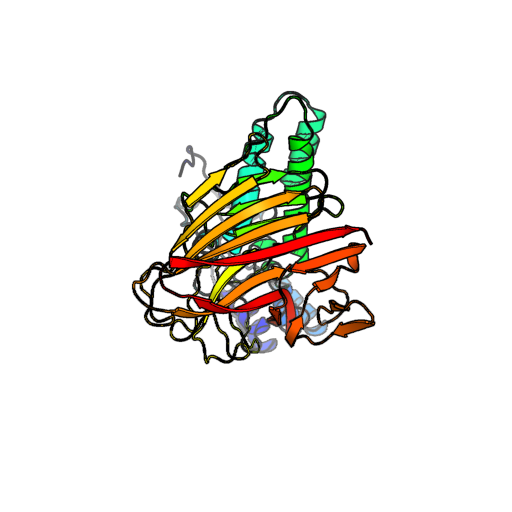. LEU A 1 193 ? 18.886 0.176 14.400 1.00 95.75 193 LEU A C 1
ATOM 1547 O O . LEU A 1 193 ? 19.517 0.604 15.363 1.00 95.75 193 LEU A O 1
ATOM 1551 N N . SER A 1 194 ? 17.625 -0.240 14.510 1.00 93.62 194 SER A N 1
ATOM 1552 C CA . SER A 1 194 ? 16.850 -0.169 15.760 1.00 93.62 194 SER A CA 1
ATOM 1553 C C . SER A 1 194 ? 17.390 -1.079 16.870 1.00 93.62 194 SER A C 1
ATOM 1555 O O . SER A 1 194 ? 17.164 -0.819 18.051 1.00 93.62 194 SER A O 1
ATOM 1557 N N . SER A 1 195 ? 18.139 -2.130 16.518 1.00 93.69 195 SER A N 1
ATOM 1558 C CA . SER A 1 195 ? 18.789 -3.014 17.494 1.00 93.69 195 SER A CA 1
ATOM 1559 C C . SER A 1 195 ? 20.074 -2.434 18.105 1.00 93.69 195 SER A C 1
ATOM 1561 O O . SER A 1 195 ? 20.580 -2.964 19.103 1.00 93.69 195 SER A O 1
ATOM 1563 N N . LEU A 1 196 ? 20.614 -1.351 17.535 1.00 94.75 196 LEU A N 1
ATOM 1564 C CA . LEU A 1 196 ? 21.868 -0.749 17.976 1.00 94.75 196 LEU A CA 1
ATOM 1565 C C . LEU A 1 196 ? 21.642 0.133 19.201 1.00 94.75 196 LEU A C 1
ATOM 1567 O O . LEU A 1 196 ? 20.915 1.119 19.167 1.00 94.75 196 LEU A O 1
ATOM 1571 N N . LYS A 1 197 ? 22.331 -0.184 20.300 1.00 91.81 197 LYS A N 1
ATOM 1572 C CA . LYS A 1 197 ? 22.212 0.563 21.567 1.00 91.81 197 LYS A CA 1
ATOM 1573 C C . LYS A 1 197 ? 22.715 2.004 21.482 1.00 91.81 197 LYS A C 1
ATOM 1575 O O . LYS A 1 197 ? 22.426 2.809 22.360 1.00 91.81 197 LYS A O 1
ATOM 1580 N N . ASP A 1 198 ? 23.542 2.294 20.489 1.00 91.25 198 ASP A N 1
ATOM 1581 C CA . ASP A 1 198 ? 24.255 3.550 20.319 1.00 91.25 198 ASP A CA 1
ATOM 1582 C C . ASP A 1 198 ? 23.714 4.386 19.147 1.00 91.25 198 ASP A C 1
ATOM 1584 O O . ASP A 1 198 ? 24.374 5.344 18.720 1.00 91.25 198 ASP A O 1
ATOM 1588 N N . PHE A 1 199 ? 22.528 4.015 18.656 1.00 92.06 199 PHE A N 1
ATOM 1589 C CA . PHE A 1 199 ? 21.776 4.686 17.611 1.00 92.06 199 PHE A CA 1
ATOM 1590 C C . PHE A 1 199 ? 20.359 4.998 18.102 1.00 92.06 199 PHE A C 1
ATOM 1592 O O . PHE A 1 199 ? 19.684 4.142 18.669 1.00 92.06 199 PHE A O 1
ATOM 1599 N N . THR A 1 200 ? 19.904 6.226 17.869 1.00 88.50 200 THR A N 1
ATOM 1600 C CA . THR A 1 200 ? 18.514 6.614 18.116 1.00 88.50 200 THR A CA 1
ATOM 1601 C C . THR A 1 200 ? 17.801 6.617 16.779 1.00 88.50 200 THR A C 1
ATOM 1603 O O . THR A 1 200 ? 18.065 7.483 15.947 1.00 88.50 200 THR A O 1
ATOM 1606 N N . TYR A 1 201 ? 16.926 5.638 16.571 1.00 87.25 201 TYR A N 1
ATOM 1607 C CA . TYR A 1 201 ? 16.148 5.548 15.344 1.00 87.25 201 TYR A CA 1
ATOM 1608 C C . TYR A 1 201 ? 15.086 6.672 15.316 1.00 87.25 201 TYR A C 1
ATOM 1610 O O . TYR A 1 201 ? 14.416 6.874 16.335 1.00 87.25 201 TYR A O 1
ATOM 1618 N N . PRO A 1 202 ? 14.940 7.428 14.212 1.00 85.12 202 PRO A N 1
ATOM 1619 C CA . PRO A 1 202 ? 13.935 8.487 14.107 1.00 85.12 202 PRO A CA 1
ATOM 1620 C C . PRO A 1 202 ? 12.516 7.910 14.080 1.00 85.12 202 PRO A C 1
ATOM 1622 O O . PRO A 1 202 ? 12.214 7.014 13.300 1.00 85.12 202 PRO A O 1
ATOM 1625 N N . ILE A 1 203 ? 11.656 8.423 14.960 1.00 87.31 203 ILE A N 1
ATOM 1626 C CA . ILE A 1 203 ? 10.307 7.883 15.188 1.00 87.31 203 ILE A CA 1
ATOM 1627 C C . ILE A 1 203 ? 9.260 8.577 14.315 1.00 87.31 203 ILE A C 1
ATOM 1629 O O . ILE A 1 203 ? 8.274 7.942 13.977 1.00 87.31 203 ILE A O 1
ATOM 1633 N N . ALA A 1 204 ? 9.450 9.855 13.987 1.00 93.81 204 ALA A N 1
ATOM 1634 C CA . ALA A 1 204 ? 8.500 10.675 13.238 1.00 93.81 204 ALA A CA 1
ATOM 1635 C C . ALA A 1 204 ? 9.216 11.278 12.029 1.00 93.81 204 ALA A C 1
ATOM 1637 O O . ALA A 1 204 ? 10.243 11.942 12.213 1.00 93.81 204 ALA A O 1
ATOM 1638 N N . LEU A 1 205 ? 8.735 10.956 10.834 1.00 93.75 205 LEU A N 1
ATOM 1639 C CA . LEU A 1 205 ? 9.313 11.340 9.552 1.00 93.75 205 LEU A CA 1
ATOM 1640 C C . LEU A 1 205 ? 8.184 11.404 8.528 1.00 93.75 205 LEU A C 1
ATOM 1642 O O . LEU A 1 205 ? 7.388 10.478 8.496 1.00 93.75 205 LEU A O 1
ATOM 1646 N N . ASP A 1 206 ? 8.180 12.436 7.696 1.00 95.19 206 ASP A N 1
ATOM 1647 C CA . ASP A 1 206 ? 7.330 12.547 6.509 1.00 95.19 206 ASP A CA 1
ATOM 1648 C C . ASP A 1 206 ? 7.876 11.631 5.396 1.00 95.19 206 ASP A C 1
ATOM 1650 O O . ASP A 1 206 ? 8.942 11.887 4.818 1.00 95.19 206 ASP A O 1
ATOM 1654 N N . PHE A 1 207 ? 7.215 10.495 5.169 1.00 94.69 207 PHE A N 1
ATOM 1655 C CA . PHE A 1 207 ? 7.634 9.499 4.191 1.00 94.69 207 PHE A CA 1
ATOM 1656 C C . PHE A 1 207 ? 7.113 9.816 2.793 1.00 94.69 207 PHE A C 1
ATOM 1658 O O . PHE A 1 207 ? 7.880 9.694 1.837 1.00 94.69 207 PHE A O 1
ATOM 1665 N N . ASP A 1 208 ? 5.847 10.194 2.634 1.00 91.81 208 ASP A N 1
ATOM 1666 C CA . ASP A 1 208 ? 5.253 10.457 1.318 1.00 91.81 208 ASP A CA 1
ATOM 1667 C C . ASP A 1 208 ? 5.390 11.918 0.839 1.00 91.81 208 ASP A C 1
ATOM 1669 O O . ASP A 1 208 ? 5.123 12.204 -0.329 1.00 91.81 208 ASP A O 1
ATOM 1673 N N . ASN A 1 209 ? 5.996 12.790 1.651 1.00 89.81 209 ASN A N 1
ATOM 1674 C CA . ASN A 1 209 ? 6.239 14.216 1.406 1.00 89.81 209 ASN A CA 1
ATOM 1675 C C . ASN A 1 209 ? 4.954 15.058 1.371 1.00 89.81 209 ASN A C 1
ATOM 1677 O O . ASN A 1 209 ? 4.885 16.057 0.641 1.00 89.81 209 ASN A O 1
ATOM 1681 N N . ASP A 1 210 ? 3.938 14.670 2.144 1.00 91.25 210 ASP A N 1
ATOM 1682 C CA . ASP A 1 210 ? 2.666 15.386 2.256 1.00 91.25 210 ASP A CA 1
ATOM 1683 C C . ASP A 1 210 ? 2.627 16.430 3.395 1.00 91.25 210 ASP A C 1
ATOM 1685 O O . ASP A 1 210 ? 1.619 17.122 3.570 1.00 91.25 210 ASP A O 1
ATOM 1689 N N . GLN A 1 211 ? 3.760 16.639 4.082 1.00 92.56 211 GLN A N 1
ATOM 1690 C CA . GLN A 1 211 ? 3.941 17.526 5.241 1.00 92.56 211 GLN A CA 1
ATOM 1691 C C . GLN A 1 211 ? 3.279 17.026 6.533 1.00 92.56 211 GLN A C 1
ATOM 1693 O O . GLN A 1 211 ? 3.150 17.800 7.492 1.00 92.56 211 GLN A O 1
ATOM 1698 N N . LEU A 1 212 ? 2.880 15.755 6.591 1.00 94.44 212 LEU A N 1
ATOM 1699 C CA . LEU A 1 212 ? 2.426 15.087 7.801 1.00 94.44 212 LEU A CA 1
ATOM 1700 C C . LEU A 1 212 ? 3.467 14.048 8.218 1.00 94.44 212 LEU A C 1
ATOM 1702 O O . LEU A 1 212 ? 3.771 13.115 7.491 1.00 94.44 212 LEU A O 1
ATOM 1706 N N . ASP A 1 213 ? 4.008 14.187 9.428 1.00 95.75 213 ASP A N 1
ATOM 1707 C CA . ASP A 1 213 ? 4.935 13.180 9.944 1.00 95.75 213 ASP A CA 1
ATOM 1708 C C . ASP A 1 213 ? 4.189 11.869 10.242 1.00 95.75 213 ASP A C 1
ATOM 1710 O O . ASP A 1 213 ? 3.284 11.837 11.089 1.00 95.75 213 ASP A O 1
ATOM 1714 N N . GLU A 1 214 ? 4.626 10.758 9.651 1.00 96.81 214 GLU A N 1
ATOM 1715 C CA . GLU A 1 214 ? 4.190 9.436 10.079 1.00 96.81 214 GLU A CA 1
ATOM 1716 C C . GLU A 1 214 ? 5.092 8.863 11.174 1.00 96.81 214 GLU A C 1
ATOM 1718 O O . GLU A 1 214 ? 6.302 9.100 11.255 1.00 96.81 214 GLU A O 1
ATOM 1723 N N . HIS A 1 215 ? 4.487 8.065 12.056 1.00 96.81 215 HIS A N 1
ATOM 1724 C CA . HIS A 1 215 ? 5.147 7.560 13.251 1.00 96.81 215 HIS A CA 1
ATOM 1725 C C . HIS A 1 215 ? 5.517 6.079 13.126 1.00 96.81 215 HIS A C 1
ATOM 1727 O O . HIS A 1 215 ? 4.668 5.198 13.283 1.00 96.81 215 HIS A O 1
ATOM 1733 N N . LEU A 1 216 ? 6.802 5.797 12.905 1.00 95.69 216 LEU A N 1
ATOM 1734 C CA . LEU A 1 216 ? 7.366 4.450 12.821 1.00 95.69 216 LEU A CA 1
ATOM 1735 C C . LEU A 1 216 ? 7.715 3.889 14.207 1.00 95.69 216 LEU A C 1
ATOM 1737 O O . LEU A 1 216 ? 8.499 4.457 14.970 1.00 95.69 216 LEU A O 1
ATOM 1741 N N . VAL A 1 217 ? 7.179 2.706 14.501 1.00 94.06 217 VAL A N 1
ATOM 1742 C CA . VAL A 1 217 ? 7.409 1.963 15.742 1.00 94.06 217 VAL A CA 1
ATOM 1743 C C . VAL A 1 217 ? 7.938 0.582 15.428 1.00 94.06 217 VAL A C 1
ATOM 1745 O O . VAL A 1 217 ? 7.242 -0.232 14.827 1.00 94.06 217 VAL A O 1
ATOM 1748 N N . ILE A 1 218 ? 9.138 0.282 15.921 1.00 94.50 218 ILE A N 1
ATOM 1749 C CA . ILE A 1 218 ? 9.773 -1.026 15.752 1.00 94.50 218 ILE A CA 1
ATOM 1750 C C . ILE A 1 218 ? 9.796 -1.741 17.103 1.00 94.50 218 ILE A C 1
ATOM 1752 O O . ILE A 1 218 ? 10.532 -1.386 18.025 1.00 94.50 218 ILE A O 1
ATOM 1756 N N . GLY A 1 219 ? 8.945 -2.754 17.231 1.00 92.38 219 GLY A N 1
ATOM 1757 C CA . GLY A 1 219 ? 8.863 -3.632 18.388 1.00 92.38 219 GLY A CA 1
ATOM 1758 C C . GLY A 1 219 ? 9.715 -4.894 18.239 1.00 92.38 219 GLY A C 1
ATOM 1759 O O . GLY A 1 219 ? 10.612 -4.998 17.412 1.00 92.38 219 GLY A O 1
ATOM 1760 N N . LYS A 1 220 ? 9.414 -5.905 19.065 1.00 91.81 220 LYS A N 1
ATOM 1761 C CA . LYS A 1 220 ? 10.116 -7.200 19.024 1.00 91.81 220 LYS A CA 1
ATOM 1762 C C . LYS A 1 220 ? 9.709 -8.063 17.825 1.00 91.81 220 LYS A C 1
ATOM 1764 O O . LYS A 1 220 ? 10.551 -8.759 17.269 1.00 91.81 220 LYS A O 1
ATOM 1769 N N . TYR A 1 221 ? 8.420 -8.072 17.487 1.00 95.62 221 TYR A N 1
ATOM 1770 C CA . TYR A 1 221 ? 7.878 -8.908 16.410 1.00 95.62 221 TYR A CA 1
ATOM 1771 C C . TYR A 1 221 ? 7.065 -8.126 15.378 1.00 95.62 221 TYR A C 1
ATOM 1773 O O . TYR A 1 221 ? 6.811 -8.655 14.302 1.00 95.62 221 TYR A O 1
ATOM 1781 N N . LEU A 1 222 ? 6.681 -6.886 15.682 1.00 96.81 222 LEU A N 1
ATOM 1782 C CA . LEU A 1 222 ? 5.955 -6.009 14.773 1.00 96.81 222 LEU A CA 1
ATOM 1783 C C . LEU A 1 222 ? 6.734 -4.720 14.547 1.00 96.81 222 LEU A C 1
ATOM 1785 O O . LEU A 1 222 ? 7.283 -4.166 15.498 1.00 96.81 222 LEU A O 1
ATOM 1789 N N . SER A 1 223 ? 6.728 -4.253 13.305 1.00 96.62 223 SER A N 1
ATOM 1790 C CA . SER A 1 223 ? 6.987 -2.863 12.944 1.00 96.62 223 SER A CA 1
ATOM 1791 C C . SER A 1 223 ? 5.696 -2.274 12.388 1.00 96.62 223 SER A C 1
ATOM 1793 O O . SER A 1 223 ? 4.997 -2.953 11.634 1.00 96.62 223 SER A O 1
ATOM 1795 N N . CYS A 1 224 ? 5.327 -1.073 12.816 1.00 96.75 224 CYS A N 1
ATOM 1796 C CA . CYS A 1 224 ? 4.108 -0.399 12.378 1.00 96.75 224 CYS A CA 1
ATOM 1797 C C . CYS A 1 224 ? 4.404 1.064 12.067 1.00 96.75 224 CYS A C 1
ATOM 1799 O O . CYS A 1 224 ? 5.177 1.686 12.795 1.00 96.75 224 CYS A O 1
ATOM 1801 N N . VAL A 1 225 ? 3.736 1.618 11.060 1.00 97.75 225 VAL A N 1
ATOM 1802 C CA . VAL A 1 225 ? 3.701 3.068 10.832 1.00 97.75 225 VAL A CA 1
ATOM 1803 C C . VAL A 1 225 ? 2.289 3.562 11.102 1.00 97.75 225 VAL A C 1
ATOM 1805 O O . VAL A 1 225 ? 1.354 3.141 10.422 1.00 97.75 225 VAL A O 1
ATOM 1808 N N . VAL A 1 226 ? 2.138 4.409 12.119 1.00 98.06 226 VAL A N 1
ATOM 1809 C CA . VAL A 1 226 ? 0.877 5.087 12.444 1.00 98.06 226 VAL A CA 1
ATOM 1810 C C . VAL A 1 226 ? 0.817 6.382 11.649 1.00 98.06 226 VAL A C 1
ATOM 1812 O O . VAL A 1 226 ? 1.765 7.164 11.681 1.00 98.06 226 VAL A O 1
ATOM 1815 N N . ASP A 1 227 ? -0.298 6.594 10.966 1.00 97.56 227 ASP A N 1
ATOM 1816 C CA . ASP A 1 227 ? -0.489 7.693 10.031 1.00 97.56 227 ASP A CA 1
ATOM 1817 C C . ASP A 1 227 ? -1.675 8.558 10.483 1.00 97.56 227 ASP A C 1
ATOM 1819 O O . ASP A 1 227 ? -2.751 8.052 10.830 1.00 97.56 227 ASP A O 1
ATOM 1823 N N . ALA A 1 228 ? -1.464 9.875 10.520 1.00 97.56 228 ALA A N 1
ATOM 1824 C CA . ALA A 1 228 ? -2.516 10.843 10.808 1.00 97.56 228 ALA A CA 1
ATOM 1825 C C . ALA A 1 228 ? -3.621 10.786 9.744 1.00 97.56 228 ALA A C 1
ATOM 1827 O O . ALA A 1 228 ? -4.803 10.963 10.056 1.00 97.56 228 ALA A O 1
ATOM 1828 N N . LYS A 1 229 ? -3.256 10.485 8.500 1.00 97.06 229 LYS A N 1
ATOM 1829 C CA . LYS A 1 229 ? -4.170 10.328 7.380 1.00 97.06 229 LYS A CA 1
ATOM 1830 C C . LYS A 1 229 ? -5.008 9.059 7.536 1.00 97.06 229 LYS A C 1
ATOM 1832 O O . LYS A 1 229 ? -4.514 7.956 7.783 1.00 97.06 229 LYS A O 1
ATOM 1837 N N . GLY A 1 230 ? -6.324 9.233 7.499 1.00 96.94 230 GLY A N 1
ATOM 1838 C CA . GLY A 1 230 ? -7.310 8.196 7.800 1.00 96.94 230 GLY A CA 1
ATOM 1839 C C . GLY A 1 230 ? -7.324 7.716 9.254 1.00 96.94 230 GLY A C 1
ATOM 1840 O O . GLY A 1 230 ? -8.059 6.778 9.569 1.00 96.94 230 GLY A O 1
ATOM 1841 N N . GLY A 1 231 ? -6.511 8.314 10.134 1.00 97.94 231 GLY A N 1
ATOM 1842 C CA . GLY A 1 231 ? -6.359 7.876 11.516 1.00 97.94 231 GLY A CA 1
ATOM 1843 C C . GLY A 1 231 ? -5.964 6.400 11.613 1.00 97.94 231 GLY A C 1
ATOM 1844 O O . GLY A 1 231 ? -6.645 5.623 12.285 1.00 97.94 231 GLY A O 1
ATOM 1845 N N . SER A 1 232 ? -4.935 5.989 10.874 1.00 98.25 232 SER A N 1
ATOM 1846 C CA . SER A 1 232 ? -4.782 4.606 10.411 1.00 98.25 232 SER A CA 1
ATOM 1847 C C . SER A 1 232 ? -3.355 4.065 10.584 1.00 98.25 232 SER A C 1
ATOM 1849 O O . SER A 1 232 ? -2.494 4.688 11.210 1.00 98.25 232 SER A O 1
ATOM 1851 N N . ILE A 1 233 ? -3.109 2.857 10.074 1.00 98.38 233 ILE A N 1
ATOM 1852 C CA . ILE A 1 233 ? -1.785 2.239 9.988 1.00 98.38 233 ILE A CA 1
ATOM 1853 C C . ILE A 1 233 ? -1.398 2.085 8.515 1.00 98.38 233 ILE A C 1
ATOM 1855 O O . ILE A 1 233 ? -2.035 1.341 7.766 1.00 98.38 233 ILE A O 1
ATOM 1859 N N . ALA A 1 234 ? -0.321 2.757 8.114 1.00 97.38 234 ALA A N 1
ATOM 1860 C CA . ALA A 1 234 ? 0.198 2.763 6.747 1.00 97.38 234 ALA A CA 1
ATOM 1861 C C . ALA A 1 234 ? 1.127 1.570 6.434 1.00 97.38 234 ALA A C 1
ATOM 1863 O O . ALA A 1 234 ? 1.250 1.168 5.273 1.00 97.38 234 ALA A O 1
ATOM 1864 N N . GLU A 1 235 ? 1.766 0.993 7.456 1.00 97.25 235 GLU A N 1
ATOM 1865 C CA . GLU A 1 235 ? 2.670 -0.162 7.354 1.00 97.25 235 GLU A CA 1
ATOM 1866 C C . GLU A 1 235 ? 2.423 -1.125 8.524 1.00 97.25 235 GLU A C 1
ATOM 1868 O O . GLU A 1 235 ? 2.341 -0.686 9.671 1.00 97.25 235 GLU A O 1
ATOM 1873 N N . LEU A 1 236 ? 2.348 -2.434 8.259 1.00 97.94 236 LEU A N 1
ATOM 1874 C CA . LEU A 1 236 ? 2.232 -3.470 9.292 1.00 97.94 236 LEU A CA 1
ATOM 1875 C C . LEU A 1 236 ? 3.140 -4.649 8.949 1.00 97.94 236 LEU A C 1
ATOM 1877 O O . LEU A 1 236 ? 2.737 -5.587 8.263 1.00 97.94 236 LEU A O 1
ATOM 1881 N N . THR A 1 237 ? 4.363 -4.631 9.463 1.00 98.00 237 THR A N 1
ATOM 1882 C CA . THR A 1 237 ? 5.379 -5.638 9.158 1.00 98.00 237 THR A CA 1
ATOM 1883 C C . THR A 1 237 ? 5.549 -6.635 10.296 1.00 98.00 237 THR A C 1
ATOM 1885 O O . THR A 1 237 ? 5.844 -6.261 11.433 1.00 98.00 237 THR A O 1
ATOM 1888 N N . TYR A 1 238 ? 5.444 -7.930 9.985 1.00 97.75 238 TYR A N 1
ATOM 1889 C CA . TYR A 1 238 ? 5.836 -8.996 10.906 1.00 97.75 238 TYR A CA 1
ATOM 1890 C C . TYR A 1 238 ? 7.333 -9.268 10.786 1.00 97.75 238 TYR A C 1
ATOM 1892 O O . TYR A 1 238 ? 7.802 -9.873 9.823 1.00 97.75 238 TYR A O 1
ATOM 1900 N N . LEU A 1 239 ? 8.098 -8.815 11.777 1.00 96.88 239 LEU A N 1
ATOM 1901 C CA . LEU A 1 239 ? 9.562 -8.816 11.749 1.00 96.88 239 LEU A CA 1
ATOM 1902 C C . LEU A 1 239 ? 10.194 -10.216 11.613 1.00 96.88 239 LEU A C 1
ATOM 1904 O O . LEU A 1 239 ? 11.219 -10.319 10.945 1.00 96.88 239 LEU A O 1
ATOM 1908 N N . PRO A 1 240 ? 9.629 -11.311 12.168 1.00 95.62 240 PRO A N 1
ATOM 1909 C CA . PRO A 1 240 ? 10.200 -12.646 11.975 1.00 95.62 240 PRO A CA 1
ATOM 1910 C C . PRO A 1 240 ? 10.227 -13.134 10.522 1.00 95.62 240 PRO A C 1
ATOM 1912 O O . PRO A 1 240 ? 11.154 -13.857 10.162 1.00 95.62 240 PRO A O 1
ATOM 1915 N N . SER A 1 241 ? 9.241 -12.761 9.699 1.00 94.94 241 SER A N 1
ATOM 1916 C CA . SER A 1 241 ? 9.227 -13.063 8.258 1.00 94.94 241 SER A CA 1
ATOM 1917 C C . SER A 1 241 ? 9.640 -11.872 7.389 1.00 94.94 241 SER A C 1
ATOM 1919 O O . SER A 1 241 ? 9.856 -12.050 6.192 1.00 94.94 241 SER A O 1
ATOM 1921 N N . LEU A 1 242 ? 9.775 -10.677 7.981 1.00 96.44 242 LEU A N 1
ATOM 1922 C CA . LEU A 1 242 ? 9.978 -9.396 7.292 1.00 96.44 242 LEU A CA 1
ATOM 1923 C C . LEU A 1 242 ? 8.911 -9.144 6.216 1.00 96.44 242 LEU A C 1
ATOM 1925 O O . LEU A 1 242 ? 9.204 -8.637 5.135 1.00 96.44 242 LEU A O 1
ATOM 1929 N N . TYR A 1 243 ? 7.675 -9.552 6.506 1.00 97.19 243 TYR A N 1
ATOM 1930 C CA . TYR A 1 243 ? 6.562 -9.464 5.571 1.00 97.19 243 TYR A CA 1
ATOM 1931 C C . TYR A 1 243 ? 5.611 -8.334 5.982 1.00 97.19 243 TYR A C 1
ATOM 1933 O O . TYR A 1 243 ? 5.057 -8.359 7.084 1.00 97.19 243 TYR A O 1
ATOM 1941 N N . ASN A 1 244 ? 5.441 -7.344 5.100 1.00 97.56 244 ASN A N 1
ATOM 1942 C CA . ASN A 1 244 ? 4.570 -6.188 5.316 1.00 97.56 244 ASN A CA 1
ATOM 1943 C C . ASN A 1 244 ? 3.128 -6.499 4.896 1.00 97.56 244 ASN A C 1
ATOM 1945 O O . ASN A 1 244 ? 2.804 -6.469 3.712 1.00 97.56 244 ASN A O 1
ATOM 1949 N N . TYR A 1 245 ? 2.246 -6.778 5.850 1.00 97.94 245 TYR A N 1
ATOM 1950 C CA . TYR A 1 245 ? 0.821 -7.019 5.610 1.00 97.94 245 TYR A CA 1
ATOM 1951 C C . TYR A 1 245 ? 0.046 -5.757 5.204 1.00 97.94 245 TYR A C 1
ATOM 1953 O O . TYR A 1 245 ? -1.005 -5.892 4.585 1.00 97.94 245 TYR A O 1
ATOM 1961 N N . GLY A 1 246 ? 0.580 -4.562 5.480 1.00 96.88 246 GLY A N 1
ATOM 1962 C CA . GLY A 1 246 ? 0.010 -3.273 5.067 1.00 96.88 246 GLY A CA 1
ATOM 1963 C C . GLY A 1 246 ? 0.350 -2.844 3.632 1.00 96.88 246 GLY A C 1
ATOM 1964 O O . GLY A 1 246 ? -0.013 -1.746 3.228 1.00 96.88 246 GLY A O 1
ATOM 1965 N N . ASP A 1 247 ? 1.041 -3.678 2.844 1.00 96.62 247 ASP A N 1
ATOM 1966 C CA . ASP A 1 247 ? 1.326 -3.434 1.413 1.00 96.62 247 ASP A CA 1
ATOM 1967 C C . ASP A 1 247 ? 0.083 -3.685 0.530 1.00 96.62 247 ASP A C 1
ATOM 1969 O O . ASP A 1 247 ? 0.103 -4.479 -0.413 1.00 96.62 247 ASP A O 1
ATOM 1973 N N . ALA A 1 248 ? -1.040 -3.065 0.895 1.00 95.31 248 ALA A N 1
ATOM 1974 C CA . ALA A 1 248 ? -2.254 -3.050 0.098 1.00 95.31 248 ALA A CA 1
ATOM 1975 C C . ALA A 1 248 ? -2.123 -2.003 -1.013 1.00 95.31 248 ALA A C 1
ATOM 1977 O O . ALA A 1 248 ? -1.792 -0.846 -0.761 1.00 95.31 248 ALA A O 1
ATOM 1978 N N . PHE A 1 249 ? -2.343 -2.434 -2.255 1.00 94.94 249 PHE A N 1
ATOM 1979 C CA . PHE A 1 249 ? -1.969 -1.667 -3.440 1.00 94.94 249 PHE A CA 1
ATOM 1980 C C . PHE A 1 249 ? -3.157 -1.421 -4.370 1.00 94.94 249 PHE A C 1
ATOM 1982 O O . PHE A 1 249 ? -3.884 -2.358 -4.713 1.00 94.94 249 PHE A O 1
ATOM 1989 N N . SER A 1 250 ? -3.312 -0.164 -4.790 1.00 93.94 250 SER A N 1
ATOM 1990 C CA . SER A 1 250 ? -4.319 0.305 -5.744 1.00 93.94 250 SER A CA 1
ATOM 1991 C C . SER A 1 250 ? -3.658 1.244 -6.757 1.00 93.94 250 SER A C 1
ATOM 1993 O O . SER A 1 250 ? -3.611 2.450 -6.523 1.00 93.94 250 SER A O 1
ATOM 1995 N N . PRO A 1 251 ? -3.112 0.719 -7.864 1.00 94.19 251 PRO A N 1
ATOM 1996 C CA . PRO A 1 251 ? -2.401 1.544 -8.829 1.00 94.19 251 PRO A CA 1
ATOM 1997 C C . PRO A 1 251 ? -3.351 2.454 -9.614 1.00 94.19 251 PRO A C 1
ATOM 1999 O O . PRO A 1 251 ? -4.566 2.229 -9.643 1.00 94.19 251 PRO A O 1
ATOM 2002 N N . LEU A 1 252 ? -2.791 3.439 -10.320 1.00 94.56 252 LEU A N 1
ATOM 2003 C CA . LEU A 1 252 ? -3.519 4.238 -11.316 1.00 94.56 252 LEU A CA 1
ATOM 2004 C C . LEU A 1 252 ? -4.257 3.368 -12.357 1.00 94.56 252 LEU A C 1
ATOM 2006 O O . LEU A 1 252 ? -3.811 2.281 -12.729 1.00 94.56 252 LEU A O 1
ATOM 2010 N N . THR A 1 253 ? -5.374 3.885 -12.882 1.00 91.50 253 THR A N 1
ATOM 2011 C CA . THR A 1 253 ? -6.296 3.187 -13.811 1.00 91.50 253 THR A CA 1
ATOM 2012 C C . THR A 1 253 ? -5.638 2.639 -15.076 1.00 91.50 253 THR A C 1
ATOM 2014 O O . THR A 1 253 ? -6.108 1.661 -15.647 1.00 91.50 253 THR A O 1
ATOM 2017 N N . GLN A 1 254 ? -4.557 3.262 -15.533 1.00 91.25 254 GLN A N 1
ATOM 2018 C CA . GLN A 1 254 ? -3.834 2.864 -16.741 1.00 91.25 254 GLN A CA 1
ATOM 2019 C C . GLN A 1 254 ? -3.014 1.572 -16.588 1.00 91.25 254 GLN A C 1
ATOM 2021 O O . GLN A 1 254 ? -2.536 1.045 -17.588 1.00 91.25 254 GLN A O 1
ATOM 2026 N N . PHE A 1 255 ? -2.845 1.061 -15.366 1.00 92.25 255 PHE A N 1
ATOM 2027 C CA . PHE A 1 255 ? -2.006 -0.101 -15.062 1.00 92.25 255 PHE A CA 1
ATOM 2028 C C . PHE A 1 255 ? -2.801 -1.399 -14.859 1.00 92.25 255 PHE A C 1
ATOM 2030 O O . PHE A 1 255 ? -2.371 -2.279 -14.122 1.00 92.25 255 PHE A O 1
ATOM 2037 N N . GLY A 1 256 ? -3.968 -1.527 -15.490 1.00 90.56 256 GLY A N 1
ATOM 2038 C CA . GLY A 1 256 ? -4.782 -2.744 -15.472 1.00 90.56 256 GLY A CA 1
ATOM 2039 C C . GLY A 1 256 ? -6.225 -2.501 -15.039 1.00 90.56 256 GLY A C 1
ATOM 2040 O O . GLY A 1 256 ? -6.595 -1.418 -14.582 1.00 90.56 256 GLY A O 1
ATOM 2041 N N . SER A 1 257 ? -7.057 -3.527 -15.198 1.00 92.19 257 SER A N 1
ATOM 2042 C CA . SER A 1 257 ? -8.486 -3.463 -14.897 1.00 92.19 257 SER A CA 1
ATOM 2043 C C . SER A 1 257 ? -8.793 -4.075 -13.535 1.00 92.19 257 SER A C 1
ATOM 2045 O O . SER A 1 257 ? -8.243 -5.102 -13.157 1.00 92.19 257 SER A O 1
ATOM 2047 N N . SER A 1 258 ? -9.718 -3.465 -12.802 1.00 92.44 258 SER A N 1
ATOM 2048 C CA . SER A 1 258 ? -10.366 -4.093 -11.644 1.00 92.44 258 SER A CA 1
ATOM 2049 C C . SER A 1 258 ? -11.887 -3.972 -11.756 1.00 92.44 258 SER A C 1
ATOM 2051 O O . SER A 1 258 ? -12.573 -3.778 -10.757 1.00 92.44 258 SER A O 1
ATOM 2053 N N . ALA A 1 259 ? -12.410 -3.972 -12.984 1.00 89.62 259 ALA A N 1
ATOM 2054 C CA . ALA A 1 259 ? -13.831 -3.749 -13.250 1.00 89.62 259 ALA A CA 1
ATOM 2055 C C . ALA A 1 259 ? -14.736 -4.854 -12.676 1.00 89.62 259 ALA A C 1
ATOM 2057 O O . ALA A 1 259 ? -15.932 -4.642 -12.523 1.00 89.62 259 ALA A O 1
ATOM 2058 N N . HIS A 1 260 ? -14.168 -6.023 -12.367 1.00 90.62 260 HIS A N 1
ATOM 2059 C CA . HIS A 1 260 ? -14.852 -7.153 -11.740 1.00 90.62 260 HIS A CA 1
ATOM 2060 C C . HIS A 1 260 ? -14.947 -7.058 -10.209 1.00 90.62 260 HIS A C 1
ATOM 2062 O O . HIS A 1 260 ? -15.554 -7.936 -9.606 1.00 90.62 260 HIS A O 1
ATOM 2068 N N . ILE A 1 261 ? -14.315 -6.058 -9.587 1.00 93.62 261 ILE A N 1
ATOM 2069 C CA . ILE A 1 261 ? -14.373 -5.820 -8.138 1.00 93.62 261 ILE A CA 1
ATOM 2070 C C . ILE A 1 261 ? -15.702 -5.141 -7.802 1.00 93.62 261 ILE A C 1
ATOM 2072 O O . ILE A 1 261 ? -16.037 -4.127 -8.417 1.00 93.62 261 ILE A O 1
ATOM 2076 N N . LEU A 1 262 ? -16.436 -5.684 -6.830 1.00 92.50 262 LEU A N 1
ATOM 2077 C CA . LEU A 1 262 ? -17.751 -5.179 -6.436 1.00 92.50 262 LEU A CA 1
ATOM 2078 C C . LEU A 1 262 ? -17.665 -3.902 -5.602 1.00 92.50 262 LEU A C 1
ATOM 2080 O O . LEU A 1 262 ? -18.496 -3.014 -5.781 1.00 92.50 262 LEU A O 1
ATOM 2084 N N . HIS A 1 263 ? -16.635 -3.776 -4.760 1.00 93.00 263 HIS A N 1
ATOM 2085 C CA . HIS A 1 263 ? -16.419 -2.607 -3.905 1.00 93.00 263 HIS A CA 1
ATOM 2086 C C . HIS A 1 263 ? -15.181 -1.834 -4.400 1.00 93.00 263 HIS A C 1
ATOM 2088 O O . HIS A 1 263 ? -14.087 -1.949 -3.836 1.00 93.00 263 HIS A O 1
ATOM 2094 N N . PRO A 1 264 ? -15.284 -1.079 -5.515 1.00 88.69 264 PRO A N 1
ATOM 2095 C CA . PRO A 1 264 ? -14.133 -0.427 -6.115 1.00 88.69 264 PRO A CA 1
ATOM 2096 C C . PRO A 1 264 ? -13.559 0.656 -5.197 1.00 88.69 264 PRO A C 1
ATOM 2098 O O . PRO A 1 264 ? -14.260 1.510 -4.652 1.00 88.69 264 PRO A O 1
ATOM 2101 N N . ILE A 1 265 ? -12.235 0.643 -5.094 1.00 90.06 265 ILE A N 1
ATOM 2102 C CA . ILE A 1 265 ? -11.442 1.635 -4.371 1.00 90.06 265 ILE A CA 1
ATOM 2103 C C . ILE A 1 265 ? -10.919 2.714 -5.321 1.00 90.06 265 ILE A C 1
ATOM 2105 O O . ILE A 1 265 ? -10.775 2.499 -6.531 1.00 90.06 265 ILE A O 1
ATOM 2109 N N . ARG A 1 266 ? -10.591 3.883 -4.766 1.00 91.00 266 ARG A N 1
ATOM 2110 C CA . ARG A 1 266 ? -9.959 4.965 -5.525 1.00 91.00 266 ARG A CA 1
ATOM 2111 C C . ARG A 1 266 ? -8.567 4.533 -5.994 1.00 91.00 266 ARG A C 1
ATOM 2113 O O . ARG A 1 266 ? -7.812 3.867 -5.281 1.00 91.00 266 ARG A O 1
ATOM 2120 N N . LYS A 1 267 ? -8.261 4.851 -7.248 1.00 92.44 267 LYS A N 1
ATOM 2121 C CA . LYS A 1 267 ? -7.035 4.437 -7.941 1.00 92.44 267 LYS A CA 1
ATOM 2122 C C . LYS A 1 267 ? -5.920 5.430 -7.658 1.00 92.44 267 LYS A C 1
ATOM 2124 O O . LYS A 1 267 ? -6.177 6.627 -7.671 1.00 92.44 267 LYS A O 1
ATOM 2129 N N . GLY A 1 268 ? -4.710 4.933 -7.422 1.00 93.06 268 GLY A N 1
ATOM 2130 C CA . GLY A 1 268 ? -3.566 5.749 -7.014 1.00 93.06 268 GLY A CA 1
ATOM 2131 C C . GLY A 1 268 ? -3.581 6.153 -5.537 1.00 93.06 268 GLY A C 1
ATOM 2132 O O .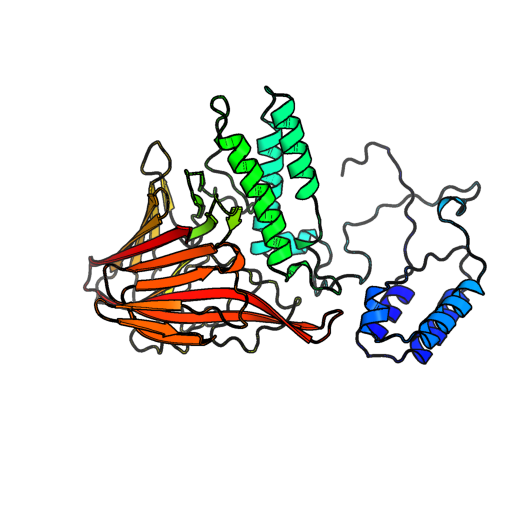 GLY A 1 268 ? -2.625 6.764 -5.084 1.00 93.06 268 GLY A O 1
ATOM 2133 N N . GLU A 1 269 ? -4.611 5.800 -4.763 1.00 93.88 269 GLU A N 1
ATOM 2134 C CA . GLU A 1 269 ? -4.655 6.078 -3.323 1.00 93.88 269 GLU A CA 1
ATOM 2135 C C . GLU A 1 269 ? -4.119 4.895 -2.510 1.00 93.88 269 GLU A C 1
ATOM 2137 O O . GLU A 1 269 ? -4.423 3.723 -2.780 1.00 93.88 269 GLU A O 1
ATOM 2142 N N . LYS A 1 270 ? -3.349 5.197 -1.464 1.00 95.12 270 LYS A N 1
ATOM 2143 C CA . LYS A 1 270 ? -2.803 4.195 -0.552 1.00 95.12 270 LYS A CA 1
ATOM 2144 C C . LYS A 1 270 ? -3.901 3.636 0.343 1.00 95.12 270 LYS A C 1
ATOM 2146 O O . LYS A 1 270 ? -4.572 4.358 1.076 1.00 95.12 270 LYS A O 1
ATOM 2151 N N . GLN A 1 271 ? -4.037 2.313 0.326 1.00 95.81 271 GLN A N 1
ATOM 2152 C CA . GLN A 1 271 ? -4.988 1.601 1.173 1.00 95.81 271 GLN A CA 1
ATOM 2153 C C . GLN A 1 271 ? -4.349 1.345 2.540 1.00 95.81 271 GLN A C 1
ATOM 2155 O O . GLN A 1 271 ? -3.347 0.634 2.644 1.00 95.81 271 GLN A O 1
ATOM 2160 N N . ARG A 1 272 ? -4.902 1.963 3.586 1.00 97.12 272 ARG A N 1
ATOM 2161 C CA . ARG A 1 272 ? -4.367 1.912 4.951 1.00 97.12 272 ARG A CA 1
ATOM 2162 C C . ARG A 1 272 ? -5.218 1.013 5.840 1.00 97.12 272 ARG A C 1
ATOM 2164 O O . ARG A 1 272 ? -6.396 0.784 5.587 1.00 97.12 272 ARG A O 1
ATOM 2171 N N . VAL A 1 273 ? -4.599 0.471 6.881 1.00 98.44 273 VAL A N 1
ATOM 2172 C CA . VAL A 1 273 ? -5.243 -0.453 7.817 1.00 98.44 273 VAL A CA 1
ATOM 2173 C C . VAL A 1 273 ? -5.938 0.336 8.921 1.00 98.44 273 VAL A C 1
ATOM 2175 O O . VAL A 1 273 ? -5.340 1.230 9.512 1.00 98.44 273 VAL A O 1
ATOM 2178 N N . PHE A 1 274 ? -7.171 -0.045 9.247 1.00 98.56 274 PHE A N 1
ATOM 2179 C CA . PHE A 1 274 ? -8.065 0.652 10.171 1.00 98.56 274 PHE A CA 1
ATOM 2180 C C . PHE A 1 274 ? -8.496 2.030 9.672 1.00 98.56 274 PHE A C 1
ATOM 2182 O O . PHE A 1 274 ? -8.391 3.006 10.407 1.00 98.56 274 PHE A O 1
ATOM 2189 N N . THR A 1 275 ? -8.989 2.127 8.441 1.00 97.88 275 THR A N 1
ATOM 2190 C CA . THR A 1 275 ? -9.613 3.353 7.918 1.00 97.88 275 THR A CA 1
ATOM 2191 C C . THR A 1 275 ? -11.108 3.384 8.248 1.00 97.88 275 THR A C 1
ATOM 2193 O O . THR A 1 275 ? -11.754 2.340 8.278 1.00 97.88 275 THR A O 1
ATOM 2196 N N . ASP A 1 276 ? -11.652 4.570 8.533 1.00 98.44 276 ASP A N 1
ATOM 2197 C CA . ASP A 1 276 ? -13.064 4.755 8.894 1.00 98.44 276 ASP A CA 1
ATOM 2198 C C . ASP A 1 276 ? -13.933 5.062 7.672 1.00 98.44 276 ASP A C 1
ATOM 2200 O O . ASP A 1 276 ? -13.579 5.913 6.853 1.00 98.44 276 ASP A O 1
ATOM 2204 N N . VAL A 1 277 ? -15.101 4.424 7.604 1.00 97.69 277 VAL A N 1
ATOM 2205 C CA . VAL A 1 277 ? -16.162 4.746 6.646 1.00 97.69 277 VAL A CA 1
ATOM 2206 C C . VAL A 1 277 ? -17.520 4.793 7.340 1.00 97.69 277 VAL A C 1
ATOM 2208 O O . VAL A 1 277 ? -17.750 4.081 8.320 1.00 97.69 277 VAL A O 1
ATOM 2211 N N . PHE A 1 278 ? -18.428 5.627 6.838 1.00 98.19 278 PHE A N 1
ATOM 2212 C CA . PHE A 1 278 ? -19.806 5.697 7.323 1.00 98.19 278 PHE A CA 1
ATOM 2213 C C . PHE A 1 278 ? -20.802 5.567 6.175 1.00 98.19 278 PHE A C 1
ATOM 2215 O O . PHE A 1 278 ? -20.648 6.217 5.141 1.00 98.19 278 PHE A O 1
ATOM 2222 N N . LEU A 1 279 ? -21.837 4.758 6.389 1.00 97.50 279 LEU A N 1
ATOM 2223 C CA . LEU A 1 279 ? -22.924 4.511 5.439 1.00 97.50 279 LEU A CA 1
ATOM 2224 C C . LEU A 1 279 ? -24.263 4.932 6.067 1.00 97.50 279 LEU A C 1
ATOM 2226 O O . LEU A 1 279 ? -24.375 4.937 7.300 1.00 97.50 279 LEU A O 1
ATOM 2230 N N . PRO A 1 280 ? -25.294 5.256 5.268 1.00 96.38 280 PRO A N 1
ATOM 2231 C CA . PRO A 1 280 ? -26.641 5.499 5.785 1.00 96.38 280 PRO A CA 1
ATOM 2232 C C . PRO A 1 280 ? -27.165 4.305 6.601 1.00 96.38 280 PRO A C 1
ATOM 2234 O O . PRO A 1 280 ? -26.789 3.163 6.342 1.00 96.38 280 PRO A O 1
ATOM 2237 N N . SER A 1 281 ? -28.053 4.546 7.574 1.00 94.00 281 SER A N 1
ATOM 2238 C CA . SER A 1 281 ? -28.570 3.495 8.477 1.00 94.00 281 SER A CA 1
ATOM 2239 C C . SER A 1 281 ? -29.223 2.318 7.753 1.00 94.00 281 SER A C 1
ATOM 2241 O O . SER A 1 281 ? -29.101 1.180 8.196 1.00 94.00 281 SER A O 1
ATOM 2243 N N . ASP A 1 282 ? -29.899 2.610 6.643 1.00 89.94 282 ASP A N 1
ATOM 2244 C CA . ASP A 1 282 ? -30.709 1.651 5.891 1.00 89.94 282 ASP A CA 1
ATOM 2245 C C . ASP A 1 282 ? -29.961 1.112 4.658 1.00 89.94 282 ASP A C 1
ATOM 2247 O O . ASP A 1 282 ? -30.557 0.479 3.787 1.00 89.94 282 ASP A O 1
ATOM 2251 N N . PHE A 1 283 ? -28.658 1.395 4.553 1.00 93.25 283 PHE A N 1
ATOM 2252 C CA . PHE A 1 283 ? -27.841 1.017 3.407 1.00 93.25 283 PHE A CA 1
ATOM 2253 C C . PHE A 1 283 ? -27.425 -0.458 3.459 1.00 93.25 283 PHE A C 1
ATOM 2255 O O . PHE A 1 283 ? -27.100 -1.000 4.519 1.00 93.25 283 PHE A O 1
ATOM 2262 N N . LEU A 1 284 ? -27.395 -1.110 2.296 1.00 92.19 284 LEU A N 1
ATOM 2263 C CA . LEU A 1 284 ? -26.917 -2.483 2.167 1.00 92.19 284 LEU A CA 1
ATOM 2264 C C . LEU A 1 284 ? -25.389 -2.487 2.118 1.00 92.19 284 LEU A C 1
ATOM 2266 O O . LEU A 1 284 ? -24.790 -2.014 1.161 1.00 92.19 284 LEU A O 1
ATOM 2270 N N . VAL A 1 285 ? -24.748 -3.054 3.142 1.00 92.06 285 VAL A N 1
ATOM 2271 C CA . VAL A 1 285 ? -23.276 -3.112 3.238 1.00 92.06 285 VAL A CA 1
ATOM 2272 C C . VAL A 1 285 ? -22.638 -3.836 2.040 1.00 92.06 285 VAL A C 1
ATOM 2274 O O . VAL A 1 285 ? -21.511 -3.515 1.686 1.00 92.06 285 VAL A O 1
ATOM 2277 N N . GLU A 1 286 ? -23.354 -4.757 1.390 1.00 91.62 286 GLU A N 1
ATOM 2278 C CA . GLU A 1 286 ? -22.917 -5.453 0.163 1.00 91.62 286 GLU A CA 1
ATOM 2279 C C . GLU A 1 286 ? -22.818 -4.539 -1.072 1.00 91.62 286 GLU A C 1
ATOM 2281 O O . GLU A 1 286 ? -22.180 -4.899 -2.052 1.00 91.62 286 GLU A O 1
ATOM 2286 N N . GLU A 1 287 ? -23.462 -3.368 -1.059 1.00 91.75 287 GLU A N 1
ATOM 2287 C CA . GLU A 1 287 ? -23.429 -2.398 -2.167 1.00 91.75 287 GLU A CA 1
ATOM 2288 C C . GLU A 1 287 ? -22.409 -1.273 -1.916 1.00 91.75 287 GLU A C 1
ATOM 2290 O O . GLU A 1 287 ? -22.372 -0.264 -2.622 1.00 91.75 287 GLU A O 1
ATOM 2295 N N . TYR A 1 288 ? -21.587 -1.420 -0.876 1.00 92.56 288 TYR A N 1
ATOM 2296 C CA . TYR A 1 288 ? -20.620 -0.422 -0.439 1.00 92.56 288 TYR A CA 1
ATOM 2297 C C . TYR A 1 288 ? -19.587 -0.065 -1.524 1.00 92.56 288 TYR A C 1
ATOM 2299 O O . TYR A 1 288 ? -19.027 -0.919 -2.205 1.00 92.56 288 TYR A O 1
ATOM 2307 N N . SER A 1 289 ? -19.259 1.223 -1.656 1.00 91.62 289 SER A N 1
ATOM 2308 C CA . SER A 1 289 ? -18.197 1.662 -2.561 1.00 91.62 289 SER A CA 1
ATOM 2309 C C . SER A 1 289 ? -17.598 3.003 -2.151 1.00 91.62 289 SER A C 1
ATOM 2311 O O . SER A 1 289 ? -18.304 4.003 -2.036 1.00 91.62 289 SER A O 1
ATOM 2313 N N . LYS A 1 290 ? -16.264 3.069 -2.033 1.00 91.38 290 LYS A N 1
ATOM 2314 C CA . LYS A 1 290 ? -15.533 4.334 -1.799 1.00 91.38 290 LYS A CA 1
ATOM 2315 C C . LYS A 1 290 ? -15.564 5.291 -2.985 1.00 91.38 290 LYS A C 1
ATOM 2317 O O . LYS A 1 290 ? -15.245 6.479 -2.844 1.00 91.38 290 LYS A O 1
ATOM 2322 N N . ALA A 1 291 ? -15.885 4.768 -4.165 1.00 87.50 291 ALA A N 1
ATOM 2323 C CA . ALA A 1 291 ? -16.044 5.569 -5.367 1.00 87.50 291 ALA A CA 1
ATOM 2324 C C . ALA A 1 291 ? -17.37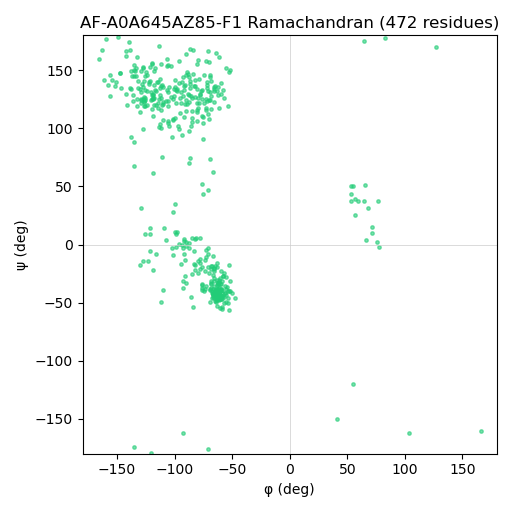6 6.338 -5.373 1.00 87.50 291 ALA A C 1
ATOM 2326 O O . ALA A 1 291 ? -17.488 7.332 -6.090 1.00 87.50 291 ALA A O 1
ATOM 2327 N N . ASP A 1 292 ? -18.358 5.921 -4.566 1.00 91.00 292 ASP A N 1
ATOM 2328 C CA . ASP A 1 292 ? -19.661 6.571 -4.473 1.00 91.00 292 ASP A CA 1
ATOM 2329 C C . ASP A 1 292 ? -19.780 7.447 -3.217 1.00 91.00 292 ASP A C 1
ATOM 2331 O O . ASP A 1 292 ? -20.208 7.024 -2.144 1.00 91.00 292 ASP A O 1
ATOM 2335 N N . ALA A 1 293 ? -19.444 8.728 -3.374 1.00 89.69 293 ALA A N 1
ATOM 2336 C CA . ALA A 1 293 ? -19.564 9.720 -2.307 1.00 89.69 293 ALA A CA 1
ATOM 2337 C C . ALA A 1 293 ? -21.019 10.017 -1.883 1.00 89.69 293 ALA A C 1
ATOM 2339 O O . ALA A 1 293 ? -21.230 10.718 -0.894 1.00 89.69 293 ALA A O 1
ATOM 2340 N N . SER A 1 294 ? -22.027 9.536 -2.626 1.00 90.44 294 SER A N 1
ATOM 2341 C CA . SER A 1 294 ? -23.436 9.729 -2.264 1.00 90.44 294 SER A CA 1
ATOM 2342 C C . SER A 1 294 ? -23.934 8.717 -1.230 1.00 90.44 294 SER A C 1
ATOM 2344 O O . SER A 1 294 ? -24.894 9.004 -0.513 1.00 90.44 294 SER A O 1
ATOM 2346 N N . THR A 1 295 ? -23.256 7.573 -1.114 1.00 91.69 295 THR A N 1
ATOM 2347 C CA . THR A 1 295 ? -23.633 6.455 -0.236 1.00 91.69 295 THR A CA 1
ATOM 2348 C C . THR A 1 295 ? -22.534 6.064 0.750 1.00 91.69 295 THR A C 1
ATOM 2350 O O . THR A 1 295 ? -22.824 5.420 1.757 1.00 91.69 295 THR A O 1
ATOM 2353 N N . CYS A 1 296 ? -21.299 6.529 0.543 1.00 95.38 296 CYS A N 1
ATOM 2354 C CA . CYS A 1 296 ? -20.187 6.331 1.462 1.00 95.38 296 CYS A CA 1
ATOM 2355 C C . CYS A 1 296 ? -19.508 7.650 1.855 1.00 95.38 296 CYS A C 1
ATOM 2357 O O . CYS A 1 296 ? -18.930 8.354 1.024 1.00 95.38 296 CYS A O 1
ATOM 2359 N N . LEU A 1 297 ? -19.465 7.927 3.159 1.00 97.00 297 LEU A N 1
ATOM 2360 C CA . LEU A 1 297 ? -18.550 8.906 3.736 1.00 97.00 297 LEU A CA 1
ATOM 2361 C C . LEU A 1 297 ? -17.219 8.217 4.071 1.00 97.00 297 LEU A C 1
ATOM 2363 O O . LEU A 1 297 ? -17.084 7.584 5.117 1.00 97.00 297 LEU A O 1
ATOM 2367 N N . ASP A 1 298 ? -16.245 8.344 3.171 1.00 96.12 298 ASP A N 1
ATOM 2368 C CA . ASP A 1 298 ? -14.889 7.807 3.332 1.00 96.12 298 ASP A CA 1
ATOM 2369 C C . ASP A 1 298 ? -13.965 8.814 4.030 1.00 96.12 298 ASP A C 1
ATOM 2371 O O . ASP A 1 298 ? -13.741 9.915 3.520 1.00 96.12 298 ASP A O 1
ATOM 2375 N N . LEU A 1 299 ? -13.394 8.425 5.174 1.00 97.19 299 LEU A N 1
ATOM 2376 C CA . LEU A 1 299 ? -12.424 9.237 5.912 1.00 97.19 299 LEU A CA 1
ATOM 2377 C C . LEU A 1 299 ? -10.967 8.840 5.636 1.00 97.19 299 LEU A C 1
ATOM 2379 O O . LEU A 1 299 ? -10.076 9.341 6.315 1.00 97.19 299 LEU A O 1
ATOM 2383 N N . GLY A 1 300 ? -10.679 7.993 4.643 1.00 94.94 300 GLY A N 1
ATOM 2384 C CA . GLY A 1 300 ? -9.321 7.522 4.331 1.00 94.94 300 GLY A CA 1
ATOM 2385 C C . GLY A 1 300 ? -8.295 8.607 4.023 1.00 94.94 300 GLY A C 1
ATOM 2386 O O . GLY A 1 300 ? -7.115 8.419 4.306 1.00 94.94 300 GLY A O 1
ATOM 2387 N N . GLN A 1 301 ? -8.746 9.754 3.520 1.00 94.62 301 GLN A N 1
ATOM 2388 C CA . GLN A 1 301 ? -7.907 10.922 3.237 1.00 94.62 301 GLN A CA 1
ATOM 2389 C C . GLN A 1 301 ? -8.046 12.024 4.308 1.00 94.62 301 GLN A C 1
ATOM 2391 O O . GLN A 1 301 ? -7.367 13.045 4.234 1.00 94.62 301 GLN A O 1
ATOM 2396 N N . ALA A 1 302 ? -8.924 11.851 5.304 1.00 96.62 302 ALA A N 1
ATOM 2397 C CA . ALA A 1 302 ? -9.110 12.834 6.367 1.00 96.62 302 ALA A CA 1
ATOM 2398 C C . ALA A 1 302 ? -7.902 12.838 7.312 1.00 96.62 302 ALA A C 1
ATOM 2400 O O . ALA A 1 302 ? -7.407 11.783 7.703 1.00 96.62 302 ALA A O 1
ATOM 2401 N N . VAL A 1 303 ? -7.441 14.021 7.715 1.00 97.69 303 VAL A N 1
ATOM 2402 C CA . VAL A 1 303 ? -6.290 14.164 8.616 1.00 97.69 303 VAL A CA 1
ATOM 2403 C C . VAL A 1 303 ? -6.769 14.190 10.063 1.00 97.69 303 VAL A C 1
ATOM 2405 O O . VAL A 1 303 ? -7.558 15.049 10.454 1.00 97.69 303 VAL A O 1
ATOM 2408 N N . TYR A 1 304 ? -6.287 13.248 10.869 1.00 98.56 304 TYR A N 1
ATOM 2409 C CA . TYR A 1 304 ? -6.584 13.166 12.294 1.00 98.56 304 TYR A CA 1
ATOM 2410 C C . TYR A 1 304 ? -5.514 13.915 13.086 1.00 98.56 304 TYR A C 1
ATOM 2412 O O . TYR A 1 304 ? -4.327 13.861 12.777 1.00 98.56 304 TYR A O 1
ATOM 2420 N N . SER A 1 305 ? -5.918 14.560 14.178 1.00 98.06 305 SER A N 1
ATOM 2421 C CA . SER A 1 305 ? -4.967 15.100 15.149 1.00 98.06 305 SER A CA 1
ATOM 2422 C C . SER A 1 305 ? -4.313 13.950 15.911 1.00 98.06 305 SER A C 1
ATOM 2424 O O . SER A 1 305 ? -4.993 13.250 16.665 1.00 98.06 305 SER A O 1
ATOM 2426 N N . LEU A 1 306 ? -3.014 13.738 15.693 1.00 97.56 306 LEU A N 1
ATOM 2427 C CA . LEU A 1 306 ? -2.237 12.636 16.255 1.00 97.56 306 LEU A CA 1
ATOM 2428 C C . LEU A 1 306 ? -1.462 13.090 17.497 1.00 97.56 306 LEU A C 1
ATOM 2430 O O . LEU A 1 306 ? -0.768 14.103 17.502 1.00 97.56 306 LEU A O 1
ATOM 2434 N N . SER A 1 307 ? -1.558 12.304 18.568 1.00 96.88 307 SER A N 1
ATOM 2435 C CA . SER A 1 307 ? -0.813 12.507 19.811 1.00 96.88 307 SER A CA 1
ATOM 2436 C C . SER A 1 307 ? -0.159 11.213 20.293 1.00 96.88 307 SER A C 1
ATOM 2438 O O . SER A 1 307 ? -0.788 10.154 20.325 1.00 96.88 307 SER A O 1
ATOM 2440 N N . VAL A 1 308 ? 1.109 11.299 20.699 1.00 96.31 308 VAL A N 1
ATOM 2441 C CA . VAL A 1 308 ? 1.855 10.184 21.302 1.00 96.31 308 VAL A CA 1
ATOM 2442 C C . VAL A 1 308 ? 1.615 10.189 22.810 1.00 96.31 308 VAL A C 1
ATOM 2444 O O . VAL A 1 308 ? 1.871 11.189 23.482 1.00 96.31 308 VAL A O 1
ATOM 2447 N N . LEU A 1 309 ? 1.105 9.087 23.356 1.00 94.94 309 LEU A N 1
ATOM 2448 C CA . LEU A 1 309 ? 0.639 9.024 24.746 1.00 94.94 309 LEU A CA 1
ATOM 2449 C C . LEU A 1 309 ? 1.689 8.510 25.734 1.00 94.94 309 LEU A C 1
ATOM 2451 O O . LEU A 1 309 ? 1.535 8.680 26.946 1.00 94.94 309 LEU A O 1
ATOM 2455 N N . ASP A 1 310 ? 2.751 7.870 25.253 1.00 92.38 310 ASP A N 1
ATOM 2456 C CA . ASP A 1 310 ? 3.778 7.274 26.095 1.00 92.38 310 ASP A CA 1
ATOM 2457 C C . ASP A 1 310 ? 5.198 7.582 25.604 1.00 92.38 310 ASP A C 1
ATOM 2459 O O . ASP A 1 310 ? 5.471 7.793 24.428 1.00 92.38 310 ASP A O 1
ATOM 2463 N N . ARG A 1 311 ? 6.163 7.557 26.529 1.00 85.19 311 ARG A N 1
ATOM 2464 C CA . ARG A 1 311 ? 7.572 7.850 26.206 1.00 85.19 311 ARG A CA 1
ATOM 2465 C C . ARG A 1 311 ? 8.217 6.823 25.279 1.00 85.19 311 ARG A C 1
ATOM 2467 O O . ARG A 1 311 ? 9.255 7.115 24.696 1.00 85.19 311 ARG A O 1
ATOM 2474 N N . LYS A 1 312 ? 7.665 5.608 25.209 1.00 85.25 312 LYS A N 1
ATOM 2475 C CA . LYS A 1 312 ? 8.179 4.549 24.336 1.00 85.25 312 LYS A CA 1
ATOM 2476 C C . LYS A 1 312 ? 7.584 4.623 22.932 1.00 85.25 312 LYS A C 1
ATOM 2478 O O . LYS A 1 312 ? 8.011 3.834 22.101 1.00 85.25 312 LYS A O 1
ATOM 2483 N N . SER A 1 313 ? 6.659 5.556 22.680 1.00 89.31 313 SER A N 1
ATOM 2484 C CA . SER A 1 313 ? 5.964 5.697 21.400 1.00 89.31 313 SER A CA 1
ATOM 2485 C C . SER A 1 313 ? 5.326 4.371 20.970 1.00 89.31 313 SER A C 1
ATOM 2487 O O . SER A 1 313 ? 5.570 3.848 19.893 1.00 89.31 313 SER A O 1
ATOM 2489 N N . THR A 1 314 ? 4.574 3.761 21.885 1.00 93.06 314 THR A N 1
ATOM 2490 C CA . THR A 1 314 ? 3.811 2.524 21.662 1.00 93.06 314 THR A CA 1
ATOM 2491 C C . THR A 1 314 ? 2.304 2.729 21.791 1.00 93.06 314 THR A C 1
ATOM 2493 O O . THR A 1 314 ? 1.537 1.816 21.478 1.00 93.06 314 THR A O 1
ATOM 2496 N N . GLU A 1 315 ? 1.865 3.909 22.235 1.00 97.38 315 GLU A N 1
ATOM 2497 C CA . GLU A 1 315 ? 0.461 4.287 22.322 1.00 97.38 315 GLU A CA 1
ATOM 2498 C C . GLU A 1 315 ? 0.199 5.639 21.660 1.00 97.38 315 GLU A C 1
ATOM 2500 O O . GLU A 1 315 ? 0.875 6.629 21.940 1.00 97.38 315 GLU A O 1
ATOM 2505 N N . TYR A 1 316 ? -0.824 5.676 20.811 1.00 98.19 316 TYR A N 1
ATOM 2506 C CA . TYR A 1 316 ? -1.176 6.837 19.999 1.00 98.19 316 TYR A CA 1
ATOM 2507 C C . TYR A 1 316 ? -2.660 7.119 20.123 1.00 98.19 316 TYR A C 1
ATOM 2509 O O . TYR A 1 316 ? -3.466 6.189 20.126 1.00 98.19 316 TYR A O 1
ATOM 2517 N N . ARG A 1 317 ? -3.028 8.396 20.192 1.00 98.50 317 ARG A N 1
ATOM 2518 C CA . ARG A 1 317 ? -4.416 8.834 20.083 1.00 98.50 317 ARG A CA 1
ATOM 2519 C C . ARG A 1 317 ? -4.584 9.751 18.893 1.00 98.50 317 ARG A C 1
ATOM 2521 O O . ARG A 1 317 ? -3.881 10.753 18.800 1.00 98.50 317 ARG A O 1
ATOM 2528 N N . LEU A 1 318 ? -5.532 9.397 18.039 1.00 98.56 318 LEU A N 1
ATOM 2529 C CA . LEU A 1 318 ? -5.895 10.123 16.838 1.00 98.56 318 LEU A CA 1
ATOM 2530 C C . LEU A 1 318 ? -7.347 10.560 16.963 1.00 98.56 318 LEU A C 1
ATOM 2532 O O . LEU A 1 318 ? -8.208 9.737 17.269 1.00 98.56 318 LEU A O 1
ATOM 2536 N N . THR A 1 319 ? -7.626 11.839 16.748 1.00 98.62 319 THR A N 1
ATOM 2537 C CA . THR A 1 319 ? -8.990 12.377 16.842 1.00 98.62 319 THR A CA 1
ATOM 2538 C C . THR A 1 319 ? -9.357 13.166 15.601 1.00 98.62 319 THR A C 1
ATOM 2540 O O . THR A 1 319 ? -8.547 13.964 15.130 1.00 98.62 319 THR A O 1
ATOM 2543 N N . SER A 1 320 ? -10.579 12.986 15.116 1.00 98.38 320 SER A N 1
ATOM 2544 C CA . SER A 1 320 ? -11.139 13.734 13.990 1.00 98.38 320 SER A CA 1
ATOM 2545 C C . SER A 1 320 ? -12.653 13.881 14.142 1.00 98.38 320 SER A C 1
ATOM 2547 O O . SER A 1 320 ? -13.250 13.386 15.098 1.00 98.38 320 SER A O 1
ATOM 2549 N N . THR A 1 321 ? -13.274 14.571 13.198 1.00 97.69 321 THR A N 1
ATOM 2550 C CA . THR A 1 321 ? -14.723 14.646 13.040 1.00 97.69 321 THR A CA 1
ATOM 2551 C C . THR A 1 321 ? -15.081 14.318 11.596 1.00 97.69 321 THR A C 1
ATOM 2553 O O . THR A 1 321 ? -14.318 14.600 10.673 1.00 97.69 321 THR A O 1
ATOM 2556 N N . THR A 1 322 ? -16.257 13.732 11.402 1.00 97.62 322 THR A N 1
ATOM 2557 C CA . THR A 1 322 ? -16.897 13.626 10.079 1.00 97.62 322 THR A CA 1
ATOM 2558 C C . THR A 1 322 ? -17.236 14.998 9.486 1.00 97.62 322 THR A C 1
ATOM 2560 O O . THR A 1 322 ? -17.425 15.109 8.275 1.00 97.62 322 THR A O 1
ATOM 2563 N N . GLY A 1 323 ? -17.310 16.037 10.328 1.00 96.69 323 GLY A N 1
ATOM 2564 C CA . GLY A 1 323 ? -17.974 17.293 10.003 1.00 96.69 323 GLY A CA 1
ATOM 2565 C C . GLY A 1 323 ? -19.483 17.097 9.794 1.00 96.69 323 GLY A C 1
ATOM 2566 O O . GLY A 1 323 ? -19.980 15.967 9.807 1.00 96.69 323 GLY A O 1
ATOM 2567 N N . PRO A 1 324 ? -20.247 18.180 9.587 1.00 96.06 324 PRO A N 1
ATOM 2568 C CA . PRO A 1 324 ? -21.662 18.065 9.259 1.00 96.06 324 PRO A CA 1
ATOM 2569 C C . PRO A 1 324 ? -21.853 17.308 7.940 1.00 96.06 324 PRO A C 1
ATOM 2571 O O . PRO A 1 324 ? -21.421 17.769 6.882 1.00 96.06 324 PRO A O 1
ATOM 2574 N N . SER A 1 325 ? -22.525 16.159 7.992 1.00 95.44 325 SER A N 1
ATOM 2575 C CA . SER A 1 325 ? -22.747 15.294 6.837 1.00 95.44 325 SER A CA 1
ATOM 2576 C C . SER A 1 325 ? -24.221 14.930 6.693 1.00 95.44 325 SER A C 1
ATOM 2578 O O . SER A 1 325 ? -24.842 14.362 7.589 1.00 95.44 325 SER A O 1
ATOM 2580 N N . ALA A 1 326 ? -24.783 15.224 5.518 1.00 93.94 326 ALA A N 1
ATOM 2581 C CA . ALA A 1 326 ? -26.162 14.869 5.187 1.00 93.94 326 ALA A CA 1
ATOM 2582 C C . ALA A 1 326 ? -26.372 13.349 5.080 1.00 93.94 326 ALA A C 1
ATOM 2584 O O . ALA A 1 326 ? -27.478 12.874 5.308 1.00 93.94 326 ALA A O 1
ATOM 2585 N N . LEU A 1 327 ? -25.315 12.595 4.762 1.00 93.94 327 LEU A N 1
ATOM 2586 C CA . LEU A 1 327 ? -25.359 11.147 4.544 1.00 93.94 327 LEU A CA 1
ATOM 2587 C C . LEU A 1 327 ? -25.673 10.378 5.830 1.00 93.94 327 LEU A C 1
ATOM 2589 O O . LEU A 1 327 ? -26.450 9.428 5.812 1.00 93.94 327 LEU A O 1
ATOM 2593 N N . ILE A 1 328 ? -25.097 10.822 6.947 1.00 95.00 328 ILE A N 1
ATOM 2594 C CA . ILE A 1 328 ? -25.378 10.282 8.285 1.00 95.00 328 ILE A CA 1
ATOM 2595 C C . ILE A 1 328 ? -26.382 11.143 9.059 1.00 95.00 328 ILE A C 1
ATOM 2597 O O . ILE A 1 328 ? -26.726 10.811 10.186 1.00 95.00 328 ILE A O 1
ATOM 2601 N N . GLY A 1 329 ? -26.832 12.255 8.470 1.00 93.56 329 GLY A N 1
ATOM 2602 C CA . GLY A 1 329 ? -27.769 13.181 9.094 1.00 93.56 329 GLY A CA 1
ATOM 2603 C C . GLY A 1 329 ? -27.211 13.877 10.334 1.00 93.56 329 GLY A C 1
ATOM 2604 O O . GLY A 1 329 ? -27.957 14.058 11.279 1.00 93.56 329 GLY A O 1
ATOM 2605 N N . GLY A 1 330 ? -25.924 14.242 10.359 1.00 96.25 330 GLY A N 1
ATOM 2606 C CA . GLY A 1 330 ? -25.314 14.912 11.510 1.00 96.25 330 GLY A CA 1
ATOM 2607 C C . GLY A 1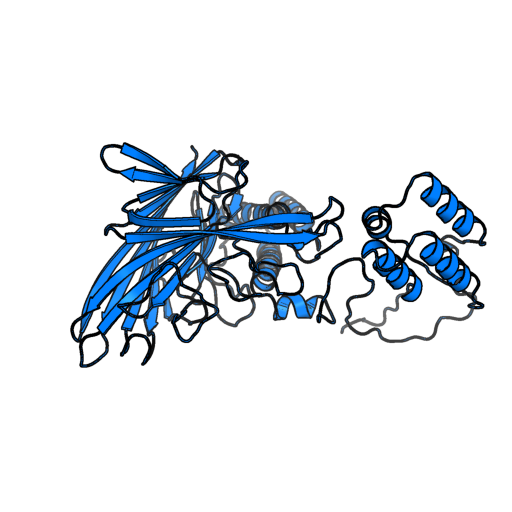 330 ? -23.786 14.931 11.474 1.00 96.25 330 GLY A C 1
ATOM 2608 O O . GLY A 1 330 ? -23.172 14.774 10.421 1.00 96.25 330 GLY A O 1
ATOM 2609 N N . GLU A 1 331 ? -23.182 15.140 12.639 1.00 98.00 331 GLU A N 1
ATOM 2610 C CA . GLU A 1 331 ? -21.738 15.153 12.873 1.00 98.00 331 GLU A CA 1
ATOM 2611 C C . GLU A 1 331 ? -21.358 14.171 13.993 1.00 98.00 331 GLU A C 1
ATOM 2613 O O . GLU A 1 331 ? -21.868 14.233 15.114 1.00 98.00 331 GLU A O 1
ATOM 2618 N N . ILE A 1 332 ? -20.420 13.278 13.682 1.00 98.56 332 ILE A N 1
ATOM 2619 C CA . ILE A 1 332 ? -19.801 12.318 14.601 1.00 98.56 332 ILE A CA 1
ATOM 2620 C C . ILE A 1 332 ? -18.326 12.673 14.803 1.00 98.56 332 ILE A C 1
ATOM 2622 O O . ILE A 1 332 ? -17.568 12.785 13.834 1.00 98.56 332 ILE A O 1
ATOM 2626 N N . GLY A 1 333 ? -17.915 12.770 16.066 1.00 98.56 333 GLY A N 1
ATOM 2627 C CA . GLY A 1 333 ? -16.518 12.798 16.485 1.00 98.56 333 GLY A CA 1
ATOM 2628 C C . GLY A 1 333 ? -15.942 11.387 16.582 1.00 98.56 333 GLY A C 1
ATOM 2629 O O . GLY A 1 333 ? -16.584 10.487 17.124 1.00 98.56 333 GLY A O 1
ATOM 2630 N N . ILE A 1 334 ? -14.721 11.195 16.085 1.00 98.69 334 ILE A N 1
ATOM 2631 C CA . ILE A 1 334 ? -13.993 9.924 16.116 1.00 98.69 334 ILE A CA 1
ATOM 2632 C C . ILE A 1 334 ? -12.738 10.078 16.972 1.00 98.69 334 ILE A C 1
ATOM 2634 O O . ILE A 1 334 ? -11.948 11.003 16.784 1.00 98.69 334 ILE A O 1
ATOM 2638 N N . SER A 1 335 ? -12.513 9.132 17.881 1.00 98.69 335 SER A N 1
ATOM 2639 C CA . SER A 1 335 ? -11.275 8.996 18.647 1.00 98.69 335 SER A CA 1
ATOM 2640 C C . SER A 1 335 ? -10.759 7.566 18.554 1.00 98.69 335 SER A C 1
ATOM 2642 O O . SER A 1 335 ? -11.447 6.622 18.939 1.00 98.69 335 SER A O 1
ATOM 2644 N N . LYS A 1 336 ? -9.536 7.409 18.055 1.00 98.81 336 LYS A N 1
ATOM 2645 C CA . LYS A 1 336 ? -8.827 6.138 17.920 1.00 98.81 336 LYS A CA 1
ATOM 2646 C C . LYS A 1 336 ? -7.644 6.095 18.865 1.00 98.81 336 LYS A C 1
ATOM 2648 O O . LYS A 1 336 ? -6.789 6.975 18.828 1.00 98.81 336 LYS A O 1
ATOM 2653 N N . HIS A 1 337 ? -7.564 5.061 19.693 1.00 98.69 337 HIS A N 1
ATOM 2654 C CA . HIS A 1 337 ? -6.429 4.804 20.577 1.00 98.69 337 HIS A CA 1
ATOM 2655 C C . HIS A 1 337 ? -5.722 3.523 20.140 1.00 98.69 337 HIS A C 1
ATOM 2657 O O . HIS A 1 337 ? -6.160 2.419 20.463 1.00 98.69 337 HIS A O 1
ATOM 2663 N N . PHE A 1 338 ? -4.602 3.672 19.432 1.00 98.56 338 PHE A N 1
ATOM 2664 C CA . PHE A 1 338 ? -3.730 2.552 19.099 1.00 98.56 338 PHE A CA 1
ATOM 2665 C C . PHE A 1 338 ? -2.829 2.196 20.275 1.00 98.56 338 PHE A C 1
ATOM 2667 O O . PHE A 1 338 ? -2.189 3.053 20.884 1.00 98.56 338 PHE A O 1
ATOM 2674 N N . LYS A 1 339 ? -2.742 0.899 20.554 1.00 97.94 339 LYS A N 1
ATOM 2675 C CA . LYS A 1 339 ? -1.880 0.286 21.561 1.00 97.94 339 LYS A CA 1
ATOM 2676 C C . LYS A 1 339 ? -1.075 -0.816 20.891 1.00 97.94 339 LYS A C 1
ATOM 2678 O O . LYS A 1 339 ? -1.549 -1.940 20.708 1.00 97.94 339 LYS A O 1
ATOM 2683 N N . LEU A 1 340 ? 0.165 -0.498 20.548 1.00 96.62 340 LEU A N 1
ATOM 2684 C CA . LEU A 1 340 ? 1.079 -1.426 19.899 1.00 96.62 340 LEU A CA 1
ATOM 2685 C C . LEU A 1 340 ? 1.691 -2.344 20.962 1.00 96.62 340 LEU A C 1
ATOM 2687 O O . LEU A 1 340 ? 2.365 -1.913 21.902 1.00 96.62 340 LEU A O 1
ATOM 2691 N N . ARG A 1 341 ? 1.390 -3.638 20.863 1.00 95.19 341 ARG A N 1
ATOM 2692 C CA . ARG A 1 341 ? 1.918 -4.703 21.725 1.00 95.19 341 ARG A CA 1
ATOM 2693 C C . ARG A 1 341 ? 2.808 -5.623 20.898 1.00 95.19 341 ARG A C 1
ATOM 2695 O O . ARG A 1 341 ? 2.839 -5.543 19.679 1.00 95.19 341 ARG A O 1
ATOM 2702 N N . GLN A 1 342 ? 3.524 -6.530 21.566 1.00 93.12 342 GLN A N 1
ATOM 2703 C CA . GLN A 1 342 ? 4.558 -7.360 20.932 1.00 93.12 342 GLN A CA 1
ATOM 2704 C C . GLN A 1 342 ? 4.121 -8.019 19.613 1.00 93.12 342 GLN A C 1
ATOM 2706 O O . GLN A 1 342 ? 4.882 -7.954 18.659 1.00 93.12 342 GLN A O 1
ATOM 2711 N N . ASN A 1 343 ? 2.925 -8.617 19.585 1.00 95.94 343 ASN A N 1
ATOM 2712 C CA . ASN A 1 343 ? 2.347 -9.340 18.443 1.00 95.94 343 ASN A CA 1
ATOM 2713 C C . ASN A 1 343 ? 0.956 -8.819 18.059 1.00 95.94 343 ASN A C 1
ATOM 2715 O O . ASN A 1 343 ? 0.234 -9.487 17.323 1.00 95.94 343 ASN A O 1
ATOM 2719 N N . THR A 1 344 ? 0.505 -7.704 18.632 1.00 97.50 344 THR A N 1
ATOM 2720 C CA . THR A 1 344 ? -0.888 -7.273 18.490 1.00 97.50 344 THR A CA 1
ATOM 2721 C C . THR A 1 344 ? -0.966 -5.769 18.364 1.00 97.50 344 THR A C 1
ATOM 2723 O O . THR A 1 344 ? -0.431 -5.052 19.207 1.00 97.50 344 THR A O 1
ATOM 2726 N N . VAL A 1 345 ? -1.689 -5.314 17.349 1.00 98.38 345 VAL A N 1
ATOM 2727 C CA . VAL A 1 345 ? -2.219 -3.958 17.293 1.00 98.38 345 VAL A CA 1
ATOM 2728 C C . VAL A 1 345 ? -3.594 -3.992 17.944 1.00 98.38 345 VAL A C 1
ATOM 2730 O O . VAL A 1 345 ? -4.488 -4.682 17.457 1.00 98.38 345 VAL A O 1
ATOM 2733 N N . LEU A 1 346 ? -3.745 -3.301 19.070 1.00 98.44 346 LEU A N 1
ATOM 2734 C CA . LEU A 1 346 ? -5.047 -3.048 19.680 1.00 98.44 346 LEU A CA 1
ATOM 2735 C C . LEU A 1 346 ? -5.492 -1.637 19.297 1.00 98.44 346 LEU A C 1
ATOM 2737 O O . LEU A 1 346 ? -4.687 -0.709 19.361 1.00 98.44 346 LEU A O 1
ATOM 2741 N N . LEU A 1 347 ? -6.751 -1.492 18.918 1.00 98.69 347 LEU A N 1
ATOM 2742 C CA . LEU A 1 347 ? -7.370 -0.235 18.539 1.00 98.69 347 LEU A CA 1
ATOM 2743 C C . LEU A 1 347 ? -8.675 -0.083 19.319 1.00 98.69 347 LEU A C 1
ATOM 2745 O O . LEU A 1 347 ? -9.615 -0.842 19.090 1.00 98.69 347 LEU A O 1
ATOM 2749 N N . ASP A 1 348 ? -8.731 0.906 20.207 1.00 98.69 348 ASP A N 1
ATOM 2750 C CA . ASP A 1 348 ? -9.984 1.321 20.835 1.00 98.69 348 ASP A CA 1
ATOM 2751 C C . ASP A 1 348 ? -10.563 2.492 20.027 1.00 98.69 348 ASP A C 1
ATOM 2753 O O . ASP A 1 348 ? -9.907 3.524 19.873 1.00 98.69 348 ASP A O 1
ATOM 2757 N N . ILE A 1 349 ? -11.779 2.342 19.511 1.00 98.75 349 ILE A N 1
ATOM 2758 C CA . ILE A 1 349 ? -12.518 3.369 18.770 1.00 98.75 349 ILE A CA 1
ATOM 2759 C C . ILE A 1 349 ? -13.620 3.906 19.675 1.00 98.75 349 ILE A C 1
ATOM 2761 O O . ILE A 1 349 ? -14.373 3.136 20.269 1.00 98.75 349 ILE A O 1
ATOM 2765 N N . THR A 1 350 ? -13.729 5.227 19.776 1.00 98.75 350 THR A N 1
ATOM 2766 C CA . THR A 1 350 ? -14.861 5.924 20.392 1.00 98.75 350 THR A CA 1
ATOM 2767 C C . THR A 1 350 ? -15.501 6.830 19.353 1.00 98.75 350 THR A C 1
ATOM 2769 O O . THR A 1 350 ? -14.816 7.664 18.763 1.00 98.75 350 THR A O 1
ATOM 2772 N N . LEU A 1 351 ? -16.802 6.652 19.143 1.00 98.75 351 LEU A N 1
ATOM 2773 C CA . LEU A 1 351 ? -17.640 7.513 18.320 1.00 98.75 351 LEU A CA 1
ATOM 2774 C C . LEU A 1 351 ? -18.531 8.338 19.241 1.00 98.75 351 LEU A C 1
ATOM 2776 O O . LEU A 1 351 ? -19.144 7.768 20.143 1.00 98.75 351 LEU A O 1
ATOM 2780 N N . THR A 1 352 ? -18.613 9.642 19.008 1.00 98.75 352 THR A N 1
ATOM 2781 C CA . THR A 1 352 ? -19.418 10.568 19.811 1.00 98.75 352 THR A CA 1
ATOM 2782 C C . THR A 1 352 ? -20.348 11.348 18.898 1.00 98.75 352 THR A C 1
ATOM 2784 O O . THR A 1 352 ? -19.877 11.966 17.944 1.00 98.75 352 THR A O 1
ATOM 2787 N N . ASN A 1 353 ? -21.648 11.360 19.183 1.00 98.56 353 ASN A N 1
ATOM 2788 C CA . ASN A 1 353 ? -22.574 12.238 18.471 1.00 98.56 353 ASN A CA 1
ATOM 2789 C C . ASN A 1 353 ? -22.366 13.691 18.932 1.00 98.56 353 ASN A C 1
ATOM 2791 O O . ASN A 1 353 ? -22.577 14.009 20.103 1.00 98.56 353 ASN A O 1
ATOM 2795 N N . LEU A 1 354 ? -21.935 14.559 18.015 1.00 98.38 354 LEU A N 1
ATOM 2796 C CA . LEU A 1 354 ? -21.672 15.979 18.275 1.00 98.38 354 LEU A CA 1
ATOM 2797 C C . LEU A 1 354 ? -22.853 16.885 17.891 1.00 98.38 354 LEU A C 1
ATOM 2799 O O . LEU A 1 354 ? -22.766 18.103 18.040 1.00 98.38 354 LEU A O 1
ATOM 2803 N N . SER A 1 355 ? -23.943 16.300 17.396 1.00 97.62 355 SER A N 1
ATOM 2804 C CA . SER A 1 355 ? -25.150 17.012 16.976 1.00 97.62 355 SER A CA 1
ATOM 2805 C C . SER A 1 355 ? -26.143 17.167 18.126 1.00 97.62 355 SER A C 1
ATOM 2807 O O . SER A 1 355 ? -26.059 16.486 19.145 1.00 97.62 355 SER A O 1
ATOM 2809 N N . ASP A 1 356 ? -27.111 18.065 17.951 1.00 96.94 356 ASP A N 1
ATOM 2810 C CA . ASP A 1 356 ? -28.196 18.335 18.904 1.00 96.94 356 ASP A CA 1
ATOM 2811 C C . ASP A 1 356 ? -29.405 17.390 18.754 1.00 96.94 356 ASP A C 1
ATOM 2813 O O . ASP A 1 356 ? -30.425 17.554 19.425 1.00 96.94 356 ASP A O 1
ATOM 2817 N N . HIS A 1 357 ? -29.289 16.391 17.882 1.00 97.12 357 HIS A N 1
ATOM 2818 C CA . HIS A 1 357 ? -30.297 15.385 17.583 1.00 97.12 357 HIS A CA 1
ATOM 2819 C C . HIS A 1 357 ? -29.646 14.010 17.433 1.00 97.12 357 HIS A C 1
ATOM 2821 O O . HIS A 1 357 ? -28.426 13.871 17.374 1.00 97.12 357 HIS A O 1
ATOM 2827 N N . GLU A 1 358 ? -30.481 12.982 17.411 1.00 97.44 358 GLU A N 1
ATOM 2828 C CA . GLU A 1 358 ? -30.065 11.593 17.270 1.00 97.44 358 GLU A CA 1
ATOM 2829 C C . GLU A 1 358 ? -29.499 11.289 15.878 1.00 97.44 358 GLU A C 1
ATOM 2831 O O . GLU A 1 358 ? -30.029 11.755 14.869 1.00 97.44 358 GLU A O 1
ATOM 2836 N N . ILE A 1 359 ? -28.446 10.470 15.836 1.00 97.88 359 ILE A N 1
ATOM 2837 C CA . ILE A 1 359 ? -27.820 9.996 14.599 1.00 97.88 359 ILE A CA 1
ATOM 2838 C C . ILE A 1 359 ? -27.952 8.477 14.511 1.00 97.88 359 ILE A C 1
ATOM 2840 O O . ILE A 1 359 ? -27.631 7.762 15.462 1.00 97.88 359 ILE A O 1
ATOM 2844 N N . SER A 1 360 ? -28.369 7.988 13.342 1.00 97.50 360 SER A N 1
ATOM 2845 C CA . SER A 1 360 ? -28.367 6.564 12.995 1.00 97.50 360 SER A CA 1
ATOM 2846 C C . SER A 1 360 ? -27.600 6.349 11.697 1.00 97.50 360 SER A C 1
ATOM 2848 O O . SER A 1 360 ? -27.925 6.949 10.675 1.00 97.50 360 SER A O 1
ATOM 2850 N N . CYS A 1 361 ? -26.587 5.490 11.723 1.00 97.94 361 CYS A N 1
ATOM 2851 C CA . CYS A 1 361 ? -25.774 5.164 10.552 1.00 97.94 361 CYS A CA 1
ATOM 2852 C C . CYS A 1 361 ? -25.054 3.823 10.744 1.00 97.94 361 CYS A C 1
ATOM 2854 O O . CYS A 1 361 ? -25.156 3.190 11.795 1.00 97.94 361 CYS A O 1
ATOM 2856 N N . ILE A 1 362 ? -24.327 3.368 9.727 1.00 98.31 362 ILE A N 1
ATOM 2857 C CA . ILE A 1 362 ? -23.445 2.203 9.824 1.00 98.31 362 ILE A CA 1
ATOM 2858 C C . ILE A 1 362 ? -22.010 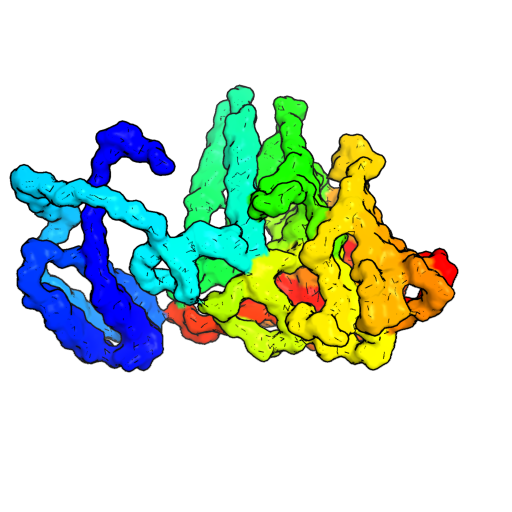2.713 9.861 1.00 98.31 362 ILE A C 1
ATOM 2860 O O . ILE A 1 362 ? -21.575 3.410 8.947 1.00 98.31 362 ILE A O 1
ATOM 2864 N N . TYR A 1 363 ? -21.269 2.351 10.904 1.00 98.50 363 TYR A N 1
ATOM 2865 C CA . TYR A 1 363 ? -19.831 2.587 10.981 1.00 98.50 363 TYR A CA 1
ATOM 2866 C C . TYR A 1 363 ? -19.083 1.360 10.458 1.00 98.50 363 TYR A C 1
ATOM 2868 O O . TYR A 1 363 ? -19.331 0.248 10.923 1.00 98.50 363 TYR A O 1
ATOM 2876 N N . GLY A 1 364 ? -18.168 1.561 9.513 1.00 98.12 364 GLY A N 1
ATOM 2877 C CA . GLY A 1 364 ? -17.263 0.547 8.982 1.00 98.12 364 GLY A CA 1
ATOM 2878 C C . GLY A 1 364 ? -15.805 0.874 9.299 1.00 98.12 364 GLY A C 1
ATOM 2879 O O . GLY A 1 364 ? -15.375 2.024 9.217 1.00 98.12 364 GLY A O 1
ATOM 2880 N N . CYS A 1 365 ? -15.034 -0.153 9.645 1.00 98.44 365 CYS A N 1
ATOM 2881 C CA . CYS A 1 365 ? -13.590 -0.074 9.814 1.00 98.44 365 CYS A CA 1
ATOM 2882 C C . CYS A 1 365 ? -12.912 -1.016 8.815 1.00 98.44 365 CYS A C 1
ATOM 2884 O O . CYS A 1 365 ? -13.015 -2.240 8.937 1.00 98.44 365 CYS A O 1
ATOM 2886 N N . GLU A 1 366 ? -12.236 -0.441 7.823 1.00 98.38 366 GLU A N 1
ATOM 2887 C CA . GLU A 1 366 ? -11.528 -1.180 6.782 1.00 98.38 366 GLU A CA 1
ATOM 2888 C C . GLU A 1 366 ? -10.143 -1.628 7.233 1.00 98.38 366 GLU A C 1
ATOM 2890 O O . GLU A 1 366 ? -9.369 -0.875 7.821 1.00 98.38 366 GLU A O 1
ATOM 2895 N N . ILE A 1 367 ? -9.811 -2.873 6.921 1.00 98.56 367 ILE A N 1
ATOM 2896 C CA . ILE A 1 367 ? -8.590 -3.565 7.325 1.00 98.56 367 ILE A CA 1
ATOM 2897 C C . ILE A 1 367 ? -8.052 -4.301 6.082 1.00 98.56 367 ILE A C 1
ATOM 2899 O O . ILE A 1 367 ? -8.101 -5.533 6.020 1.00 98.56 367 ILE A O 1
ATOM 2903 N N . PRO A 1 368 ? -7.587 -3.575 5.046 1.00 97.88 368 PRO A N 1
ATOM 2904 C CA . PRO A 1 368 ? -6.978 -4.186 3.873 1.00 97.88 368 PRO A CA 1
ATOM 2905 C C . PRO A 1 368 ? -5.660 -4.873 4.251 1.00 97.88 368 PRO A C 1
ATOM 2907 O O . PRO A 1 368 ? -4.745 -4.250 4.783 1.00 97.88 368 PRO A O 1
ATOM 2910 N N . LEU A 1 369 ? -5.545 -6.172 3.978 1.00 98.06 369 LEU A N 1
ATOM 2911 C CA . LEU A 1 369 ? -4.371 -6.976 4.316 1.00 98.06 369 LEU A CA 1
ATOM 2912 C C . LEU A 1 369 ? -3.841 -7.701 3.085 1.00 98.06 369 LEU A C 1
ATOM 2914 O O . LEU A 1 369 ? -4.526 -8.503 2.455 1.00 98.06 369 LEU A O 1
ATOM 2918 N N . SER A 1 370 ? -2.571 -7.476 2.771 1.00 96.69 370 SER A N 1
ATOM 2919 C CA . SER A 1 370 ? -1.881 -8.162 1.683 1.00 96.69 370 SER A CA 1
ATOM 2920 C C . SER A 1 370 ? -1.295 -9.491 2.169 1.00 96.69 370 SER A C 1
ATOM 2922 O O . SER A 1 370 ? -0.093 -9.614 2.408 1.00 96.69 370 SER A O 1
ATOM 2924 N N . VAL A 1 371 ? -2.169 -10.482 2.366 1.00 95.00 371 VAL A N 1
ATOM 2925 C CA . VAL A 1 371 ? -1.829 -11.851 2.805 1.00 95.00 371 VAL A CA 1
ATOM 2926 C C . VAL A 1 371 ? -1.250 -12.663 1.644 1.00 95.00 371 VAL A C 1
ATOM 2928 O O . VAL A 1 371 ? -1.828 -12.663 0.563 1.00 95.00 371 VAL A O 1
ATOM 2931 N N . ALA A 1 372 ? -0.125 -13.356 1.849 1.00 90.06 372 ALA A N 1
ATOM 2932 C CA . ALA A 1 372 ? 0.370 -14.310 0.857 1.00 90.06 372 ALA A CA 1
ATOM 2933 C C . ALA A 1 372 ? -0.427 -15.616 0.950 1.00 90.06 372 ALA A C 1
ATOM 2935 O O . ALA A 1 372 ? -0.543 -16.186 2.034 1.00 90.06 372 ALA A O 1
ATOM 2936 N N . SER A 1 373 ? -0.940 -16.104 -0.179 1.00 84.38 373 SER A N 1
ATOM 2937 C CA . SER A 1 373 ? -1.602 -17.404 -0.249 1.00 84.38 373 SER A CA 1
ATOM 2938 C C . SER A 1 373 ? -1.142 -18.199 -1.464 1.00 84.38 373 SER A C 1
ATOM 2940 O O . SER A 1 373 ? -0.774 -17.635 -2.491 1.00 84.38 373 SER A O 1
ATOM 2942 N N . ASN A 1 374 ? -1.165 -19.525 -1.328 1.00 82.31 374 ASN A N 1
ATOM 2943 C CA . ASN A 1 374 ? -0.962 -20.462 -2.438 1.00 82.31 374 ASN A CA 1
ATOM 2944 C C . ASN A 1 374 ? -2.273 -20.788 -3.176 1.00 82.31 374 ASN A C 1
ATOM 2946 O O . ASN A 1 374 ? -2.285 -21.655 -4.048 1.00 82.31 374 ASN A O 1
ATOM 2950 N N . ARG A 1 375 ? -3.383 -20.179 -2.756 1.00 84.06 375 ARG A N 1
ATOM 2951 C CA . ARG A 1 375 ? -4.721 -20.365 -3.318 1.00 84.06 375 ARG A CA 1
ATOM 2952 C C . ARG A 1 375 ? -5.114 -19.134 -4.127 1.00 84.06 375 ARG A C 1
ATOM 2954 O O . ARG A 1 375 ? -4.602 -18.047 -3.878 1.00 84.06 375 ARG A O 1
ATOM 2961 N N . ASP A 1 376 ? -6.079 -19.311 -5.023 1.00 82.25 376 ASP A N 1
ATOM 2962 C CA . ASP A 1 376 ? -6.622 -18.214 -5.834 1.00 82.25 376 ASP A CA 1
ATOM 2963 C C . ASP A 1 376 ? -7.361 -17.165 -4.987 1.00 82.25 376 ASP A C 1
ATOM 2965 O O . ASP A 1 376 ? -7.389 -15.990 -5.346 1.00 82.25 376 ASP A O 1
ATOM 2969 N N . ALA A 1 377 ? -7.940 -17.588 -3.857 1.00 91.00 377 ALA A N 1
ATOM 2970 C CA . ALA A 1 377 ? -8.661 -16.735 -2.920 1.00 91.00 377 ALA A CA 1
ATOM 2971 C C . ALA A 1 377 ? -8.103 -16.870 -1.498 1.00 91.00 377 ALA A C 1
ATOM 2973 O O . ALA A 1 377 ? -7.716 -17.964 -1.063 1.00 91.00 377 ALA A O 1
ATOM 2974 N N . VAL A 1 378 ? -8.108 -15.767 -0.748 1.00 94.19 378 VAL A N 1
ATOM 2975 C CA . VAL A 1 378 ? -7.663 -15.754 0.649 1.00 94.19 378 VAL A CA 1
ATOM 2976 C C . VAL A 1 378 ? -8.782 -16.270 1.546 1.00 94.19 378 VAL A C 1
ATOM 2978 O O . VAL A 1 378 ? -9.779 -15.593 1.805 1.00 94.19 378 VAL A O 1
ATOM 2981 N N . GLY A 1 379 ? -8.595 -17.494 2.038 1.00 94.38 379 GLY A N 1
ATOM 2982 C CA . GLY A 1 379 ? -9.500 -18.118 2.993 1.00 94.38 379 GLY A CA 1
ATOM 2983 C C . GLY A 1 379 ? -9.271 -17.655 4.434 1.00 94.38 379 GLY A C 1
ATOM 2984 O O . GLY A 1 379 ? -8.169 -17.269 4.837 1.00 94.38 379 GLY A O 1
ATOM 2985 N N . PHE A 1 380 ? -10.315 -17.749 5.254 1.00 96.25 380 PHE A N 1
ATOM 2986 C CA . PHE A 1 380 ? -10.242 -17.499 6.691 1.00 96.25 380 PHE A CA 1
ATOM 2987 C C . PHE A 1 380 ? -11.117 -18.468 7.486 1.00 96.25 380 PHE A C 1
ATOM 2989 O O . PHE A 1 380 ? -12.019 -19.127 6.973 1.00 96.25 380 PHE A O 1
ATOM 2996 N N . ILE A 1 381 ? -10.839 -18.557 8.783 1.00 96.56 381 ILE A N 1
ATOM 2997 C CA . ILE A 1 381 ? -11.609 -19.336 9.745 1.00 96.56 381 ILE A CA 1
ATOM 2998 C C . ILE A 1 381 ? -12.335 -18.379 10.684 1.00 96.56 381 ILE A C 1
ATOM 3000 O O . ILE A 1 381 ? -11.687 -17.641 11.426 1.00 96.56 381 ILE A O 1
ATOM 3004 N N . GLN A 1 382 ? -13.664 -18.435 10.715 1.00 95.94 382 GLN A N 1
ATOM 3005 C CA . GLN A 1 382 ? -14.460 -17.822 11.771 1.00 95.94 382 GLN A CA 1
ATOM 3006 C C . GLN A 1 382 ? -14.302 -18.636 13.061 1.00 95.94 382 GLN A C 1
ATOM 3008 O O . GLN A 1 382 ? -14.561 -19.844 13.097 1.00 95.94 382 GLN A O 1
ATOM 3013 N N . LEU A 1 383 ? -13.865 -17.964 14.125 1.00 92.19 383 LEU A N 1
ATOM 3014 C CA . LEU A 1 383 ? -13.617 -18.558 15.433 1.00 92.19 383 LEU A CA 1
ATOM 3015 C C . LEU A 1 383 ? -14.839 -18.349 16.338 1.00 92.19 383 LEU A C 1
ATOM 3017 O O . LEU A 1 383 ? -15.002 -17.290 16.946 1.00 92.19 383 LEU A O 1
ATOM 3021 N N . GLU A 1 384 ? -15.686 -19.372 16.461 1.00 85.06 384 GLU A N 1
ATOM 3022 C CA . GLU A 1 384 ? -16.796 -19.402 17.422 1.00 85.06 384 GLU A CA 1
ATOM 3023 C C . GLU A 1 384 ? -16.495 -20.364 18.580 1.00 85.06 384 GLU A C 1
ATOM 3025 O O . GLU A 1 384 ? -15.799 -21.365 18.422 1.00 85.06 384 GLU A O 1
ATOM 3030 N N . ASN A 1 385 ? -17.093 -20.119 19.752 1.00 72.44 385 ASN A N 1
ATOM 3031 C CA . ASN A 1 385 ? -16.825 -20.857 21.001 1.00 72.44 385 ASN A CA 1
ATOM 3032 C C . ASN A 1 385 ? -16.949 -22.397 20.911 1.00 72.44 385 ASN A C 1
ATOM 3034 O O . ASN A 1 385 ? -16.504 -23.092 21.823 1.00 72.44 385 ASN A O 1
ATOM 3038 N N . LYS A 1 386 ? -17.607 -22.944 19.879 1.00 73.75 386 LYS A N 1
ATOM 3039 C CA . LYS A 1 386 ? -17.873 -24.388 19.736 1.00 73.75 386 LYS A CA 1
ATOM 3040 C C . LYS A 1 386 ? -17.491 -24.982 18.379 1.00 73.75 386 LYS A C 1
ATOM 3042 O O . LYS A 1 386 ? -17.423 -26.205 18.279 1.00 73.75 386 LYS A O 1
ATOM 3047 N N . LYS A 1 387 ? -17.296 -24.165 17.339 1.00 85.19 387 LYS A N 1
ATOM 3048 C CA . LYS A 1 387 ? -16.999 -24.623 15.975 1.00 85.19 387 LYS A CA 1
ATOM 3049 C C . LYS A 1 387 ? -16.161 -23.580 15.247 1.00 85.19 387 LYS A C 1
ATOM 3051 O O . LYS A 1 387 ? -16.435 -22.392 15.342 1.00 85.19 387 LYS A O 1
ATOM 3056 N N . ASN A 1 388 ? -15.194 -24.065 14.485 1.00 91.62 388 ASN A N 1
ATOM 3057 C CA . ASN A 1 388 ? -14.463 -23.265 13.517 1.00 91.62 388 ASN A CA 1
ATOM 3058 C C . ASN A 1 388 ? -15.137 -23.456 12.159 1.00 91.62 388 ASN A C 1
ATOM 3060 O O . ASN A 1 388 ? -15.323 -24.601 11.739 1.00 91.62 388 ASN A O 1
ATOM 3064 N N . ILE A 1 389 ? -15.521 -22.363 11.507 1.00 94.06 389 ILE A N 1
ATOM 3065 C CA . ILE A 1 389 ? -16.147 -22.388 10.180 1.00 94.06 389 ILE A CA 1
ATOM 3066 C C . ILE A 1 389 ? -15.134 -21.812 9.195 1.00 94.06 389 ILE A C 1
ATOM 3068 O O . ILE A 1 389 ? -14.626 -20.717 9.415 1.00 94.06 389 ILE A O 1
ATOM 3072 N N . ALA A 1 390 ? -14.783 -22.576 8.164 1.00 94.94 390 ALA A N 1
ATOM 3073 C CA . ALA A 1 390 ? -13.864 -22.127 7.126 1.00 94.94 390 ALA A CA 1
ATOM 3074 C C . ALA A 1 390 ? -14.644 -21.473 5.982 1.00 94.94 390 ALA A C 1
ATOM 3076 O O . ALA A 1 390 ? -15.677 -21.997 5.560 1.00 94.94 390 ALA A O 1
ATOM 3077 N N . HIS A 1 391 ? -14.123 -20.358 5.485 1.00 95.50 391 HIS A N 1
ATOM 3078 C CA . HIS A 1 391 ? -14.643 -19.617 4.346 1.00 95.50 391 HIS A CA 1
ATOM 3079 C C . HIS A 1 391 ? -13.503 -19.415 3.351 1.00 95.50 391 HIS A C 1
ATOM 3081 O O . HIS A 1 391 ? -12.459 -18.890 3.725 1.00 95.50 391 HIS A O 1
ATOM 3087 N N . ASP A 1 392 ? -13.711 -19.828 2.102 1.00 93.88 392 ASP A N 1
ATOM 3088 C CA . ASP A 1 392 ? -12.707 -19.761 1.027 1.00 93.88 392 ASP A CA 1
ATOM 3089 C C . ASP A 1 392 ? -13.193 -18.920 -0.172 1.00 93.88 392 ASP A C 1
ATOM 3091 O O . ASP A 1 392 ? -12.568 -18.912 -1.229 1.00 93.88 392 ASP A O 1
ATOM 3095 N N . ALA A 1 393 ? -14.330 -18.229 -0.039 1.00 94.06 393 ALA A N 1
ATOM 3096 C CA . ALA A 1 393 ? -14.870 -17.394 -1.107 1.00 94.06 393 ALA A CA 1
ATOM 3097 C C . ALA A 1 393 ? -14.025 -16.123 -1.285 1.00 94.06 393 ALA A C 1
ATOM 3099 O O . ALA A 1 393 ? -13.608 -15.507 -0.299 1.00 94.06 393 ALA A O 1
ATOM 3100 N N . ALA A 1 394 ? -13.794 -15.720 -2.541 1.00 93.56 394 ALA A N 1
ATOM 3101 C CA . ALA A 1 394 ? -13.101 -14.474 -2.881 1.00 93.56 394 ALA A CA 1
ATOM 3102 C C . ALA A 1 394 ? -13.848 -13.243 -2.347 1.00 93.56 394 ALA A C 1
ATOM 3104 O O . ALA A 1 394 ? -13.217 -12.265 -1.961 1.00 93.56 394 ALA A O 1
ATOM 3105 N N . GLU A 1 395 ? -15.165 -13.350 -2.230 1.00 95.38 395 GLU A N 1
ATOM 3106 C CA . GLU A 1 395 ? -16.061 -12.326 -1.725 1.00 95.38 395 GLU A CA 1
ATOM 3107 C C . GLU A 1 395 ? -17.095 -12.982 -0.806 1.00 95.38 395 GLU A C 1
ATOM 3109 O O . GLU A 1 395 ? -17.623 -14.052 -1.128 1.00 95.38 395 GLU A O 1
ATOM 3114 N N . ILE A 1 396 ? -17.334 -12.398 0.367 1.00 96.12 396 ILE A N 1
ATOM 3115 C CA . ILE A 1 396 ? -18.342 -12.888 1.308 1.00 96.12 396 ILE A CA 1
ATOM 3116 C C . ILE A 1 396 ? -18.728 -11.808 2.318 1.00 96.12 396 ILE A C 1
ATOM 3118 O O . ILE A 1 396 ? -17.868 -11.103 2.847 1.00 96.12 396 ILE A O 1
ATOM 3122 N N . MET A 1 397 ? -20.014 -11.762 2.660 1.00 96.69 397 MET A N 1
ATOM 3123 C CA . MET A 1 397 ? -20.514 -11.051 3.830 1.00 96.69 397 MET A CA 1
ATOM 3124 C C . MET A 1 397 ? -20.999 -12.047 4.890 1.00 96.69 397 MET A C 1
ATOM 3126 O O . MET A 1 397 ? -21.660 -13.040 4.579 1.00 96.69 397 MET A O 1
ATOM 3130 N N . ILE A 1 398 ? -20.638 -11.810 6.152 1.00 96.25 398 ILE A N 1
ATOM 3131 C CA . ILE A 1 398 ? -21.042 -12.651 7.283 1.00 96.25 398 ILE A CA 1
ATOM 3132 C C . ILE A 1 398 ? -21.476 -11.769 8.443 1.00 96.25 398 ILE A C 1
ATOM 3134 O O . ILE A 1 398 ? -20.692 -10.976 8.963 1.00 96.25 398 ILE A O 1
ATOM 3138 N N . ASP A 1 399 ? -22.696 -11.976 8.918 1.00 95.69 399 ASP A N 1
ATOM 3139 C CA . ASP A 1 399 ? -23.197 -11.285 10.097 1.00 95.69 399 ASP A CA 1
ATOM 3140 C C . ASP A 1 399 ? -22.706 -11.898 11.405 1.00 95.69 399 ASP A C 1
ATOM 3142 O O . ASP A 1 399 ? -22.400 -13.090 11.516 1.00 95.69 399 ASP A O 1
ATOM 3146 N N . ASN A 1 400 ? -22.749 -11.073 12.453 1.00 95.19 400 ASN A N 1
ATOM 3147 C CA . ASN A 1 400 ? -22.597 -11.510 13.835 1.00 95.19 400 ASN A CA 1
ATOM 3148 C C . ASN A 1 400 ? -21.253 -12.218 14.095 1.00 95.19 400 ASN A C 1
ATOM 3150 O O . ASN A 1 400 ? -21.182 -13.164 14.879 1.00 95.19 400 ASN A O 1
ATOM 3154 N N . VAL A 1 401 ? -20.175 -11.757 13.468 1.00 96.38 401 VAL A N 1
ATOM 3155 C CA . VAL A 1 401 ? -18.812 -12.274 13.620 1.00 96.38 401 VAL A CA 1
ATOM 3156 C C . VAL A 1 401 ? -18.161 -11.680 14.866 1.00 96.38 401 VAL A C 1
ATOM 3158 O O . VAL A 1 401 ? -18.352 -10.513 15.189 1.00 96.38 401 VAL A O 1
ATOM 3161 N N . LYS A 1 402 ? -17.381 -12.484 15.597 1.00 95.38 402 LYS A N 1
ATOM 3162 C CA . LYS A 1 402 ? -16.568 -11.999 16.729 1.00 95.38 402 LYS A CA 1
ATOM 3163 C C . LYS A 1 402 ? -15.070 -12.019 16.444 1.00 95.38 402 LYS A C 1
ATOM 3165 O O . LYS A 1 402 ? -14.333 -11.142 16.894 1.00 95.38 402 LYS A O 1
ATOM 3170 N N . SER A 1 403 ? -14.601 -13.061 15.764 1.00 97.06 403 SER A N 1
ATOM 3171 C CA . SER A 1 403 ? -13.189 -13.231 15.456 1.00 97.06 403 SER A CA 1
ATOM 3172 C C . SER A 1 403 ? -13.002 -14.080 14.211 1.00 97.06 403 SER A C 1
ATOM 3174 O O . SER A 1 403 ? -13.710 -15.069 14.007 1.00 97.06 403 SER A O 1
ATOM 3176 N N . ILE A 1 404 ? -12.015 -13.698 13.410 1.00 97.81 404 ILE A N 1
ATOM 3177 C CA . ILE A 1 404 ? -11.570 -14.438 12.237 1.00 97.81 404 ILE A CA 1
ATOM 3178 C C . ILE A 1 404 ? -10.068 -14.669 12.306 1.00 97.81 404 ILE A C 1
ATOM 3180 O O . ILE A 1 404 ? -9.323 -13.876 12.888 1.00 97.81 404 ILE A O 1
ATOM 3184 N N . ARG A 1 405 ? -9.618 -15.753 11.683 1.00 97.44 405 ARG A N 1
ATOM 3185 C CA . ARG A 1 405 ? -8.206 -16.073 11.522 1.00 97.44 405 ARG A CA 1
ATOM 3186 C C . ARG A 1 405 ? -7.884 -16.380 10.072 1.00 97.44 405 ARG A C 1
ATOM 3188 O O . ARG A 1 405 ? -8.462 -17.293 9.497 1.00 97.44 405 ARG A O 1
ATOM 3195 N N . MET A 1 406 ? -6.911 -15.665 9.534 1.00 96.19 406 MET A N 1
ATOM 3196 C CA . MET A 1 406 ? -6.334 -15.888 8.213 1.00 96.19 406 MET A CA 1
ATOM 3197 C C . MET A 1 406 ? -4.981 -16.577 8.364 1.00 96.19 406 MET A C 1
ATOM 3199 O O . MET A 1 406 ? -4.301 -16.423 9.389 1.00 96.19 406 MET A O 1
ATOM 3203 N N . TYR A 1 407 ? -4.578 -17.314 7.336 1.00 94.56 407 TYR A N 1
ATOM 3204 C CA . TYR A 1 407 ? -3.267 -17.943 7.279 1.00 94.56 407 TYR A CA 1
ATOM 3205 C C . TYR A 1 407 ? -2.483 -17.412 6.094 1.00 94.56 407 TYR A C 1
ATOM 3207 O O . TYR A 1 407 ? -2.962 -17.415 4.970 1.00 94.56 407 TYR A O 1
ATOM 3215 N N . ASP A 1 408 ? -1.260 -16.998 6.382 1.00 94.56 408 ASP A N 1
ATOM 3216 C CA . ASP A 1 408 ? -0.226 -16.780 5.390 1.00 94.56 408 ASP A CA 1
ATOM 3217 C C . ASP A 1 408 ? 0.576 -18.081 5.299 1.00 94.56 408 ASP A C 1
ATOM 3219 O O . ASP A 1 408 ? 1.440 -18.365 6.144 1.00 94.56 408 ASP A O 1
ATOM 3223 N N . GLU A 1 409 ? 0.208 -18.939 4.344 1.00 91.88 409 GLU A N 1
ATOM 3224 C CA . GLU A 1 409 ? 0.842 -20.250 4.208 1.00 91.88 409 GLU A CA 1
ATOM 3225 C C . GLU A 1 409 ? 2.330 -20.158 3.843 1.00 91.88 409 GLU A C 1
ATOM 3227 O O . GLU A 1 409 ? 3.120 -20.850 4.498 1.00 91.88 409 GLU A O 1
ATOM 3232 N N . PRO A 1 410 ? 2.752 -19.310 2.880 1.00 92.94 410 PRO A N 1
ATOM 3233 C CA . PRO A 1 410 ? 4.161 -19.183 2.513 1.00 92.94 410 PRO A CA 1
ATOM 3234 C C . PRO A 1 410 ? 5.066 -18.762 3.676 1.00 92.94 410 PRO A C 1
ATOM 3236 O O . PRO A 1 410 ? 6.167 -19.297 3.815 1.00 92.94 410 PRO A O 1
ATOM 3239 N N . ASN A 1 411 ? 4.608 -17.853 4.543 1.00 93.62 411 ASN A N 1
ATOM 3240 C CA . ASN A 1 411 ? 5.409 -17.368 5.670 1.00 93.62 411 ASN A CA 1
ATOM 3241 C C . ASN A 1 411 ? 5.191 -18.153 6.972 1.00 93.62 411 ASN A C 1
ATOM 3243 O O . ASN A 1 411 ? 5.870 -17.883 7.964 1.00 93.62 411 ASN A O 1
ATOM 3247 N N . SER A 1 412 ? 4.283 -19.138 6.990 1.00 94.94 412 SER A N 1
ATOM 3248 C CA . SER A 1 412 ? 3.886 -19.860 8.210 1.00 94.94 412 SER A CA 1
ATOM 3249 C C . SER A 1 412 ? 3.440 -18.912 9.332 1.00 94.94 412 SER A C 1
ATOM 3251 O O . SER A 1 412 ? 3.805 -19.083 10.500 1.00 94.94 412 SER A O 1
ATOM 3253 N N . THR A 1 413 ? 2.638 -17.911 8.972 1.00 96.38 413 THR A N 1
ATOM 3254 C CA . THR A 1 413 ? 2.118 -16.885 9.884 1.00 96.38 413 THR A CA 1
ATOM 3255 C C . THR A 1 413 ? 0.595 -16.963 9.924 1.00 96.38 413 THR A C 1
ATOM 3257 O O . THR A 1 413 ? -0.059 -17.358 8.961 1.00 96.38 413 THR A O 1
ATOM 3260 N N . SER A 1 414 ? 0.003 -16.606 11.056 1.00 96.88 414 SER A N 1
ATOM 3261 C CA . SER A 1 414 ? -1.438 -16.435 11.199 1.00 96.88 414 SER A CA 1
ATOM 3262 C C . SER A 1 414 ? -1.761 -15.021 11.653 1.00 96.88 414 SER A C 1
ATOM 3264 O O . SER A 1 414 ? -1.058 -14.446 12.489 1.00 96.88 414 SER A O 1
ATOM 3266 N N . LEU A 1 415 ? -2.835 -14.477 11.092 1.00 98.06 415 LEU A N 1
ATOM 3267 C CA . LEU A 1 415 ? -3.390 -13.184 11.455 1.00 98.06 415 LEU A CA 1
ATOM 3268 C C . LEU A 1 415 ? -4.753 -13.444 12.083 1.00 98.06 415 LEU A C 1
ATOM 3270 O O . LEU A 1 415 ? -5.582 -14.128 11.493 1.00 98.06 415 LEU A O 1
ATOM 3274 N N . THR A 1 416 ? -4.984 -12.951 13.293 1.00 98.19 416 THR A N 1
ATOM 3275 C CA . THR A 1 416 ? -6.268 -13.086 13.986 1.00 98.19 416 THR A CA 1
ATOM 3276 C C . THR A 1 416 ? -6.828 -11.700 14.253 1.00 98.19 416 THR A C 1
ATOM 3278 O O . THR A 1 416 ? -6.228 -10.938 15.010 1.00 98.19 416 THR A O 1
ATOM 3281 N N . LEU A 1 417 ? -7.975 -11.400 13.648 1.00 98.31 417 LEU A N 1
ATOM 3282 C CA . LEU A 1 417 ? -8.770 -10.218 13.953 1.00 98.31 417 LEU A CA 1
ATOM 3283 C C . LEU A 1 417 ? -9.831 -10.606 14.986 1.00 98.31 417 LEU A C 1
ATOM 3285 O O . LEU A 1 417 ? -10.516 -11.623 14.848 1.00 98.31 417 LEU A O 1
ATOM 3289 N N . VAL A 1 418 ? -9.953 -9.819 16.046 1.00 97.50 418 VAL A N 1
ATOM 3290 C CA . VAL A 1 418 ? -10.950 -10.005 17.101 1.00 97.50 418 VAL A CA 1
ATOM 3291 C C . VAL A 1 418 ? -11.561 -8.667 17.470 1.00 97.50 418 VAL A C 1
ATOM 3293 O O . VAL A 1 418 ? -10.859 -7.659 17.496 1.00 97.50 418 VAL A O 1
ATOM 3296 N N . SER A 1 419 ? -12.850 -8.673 17.795 1.00 97.56 419 SER A N 1
ATOM 3297 C CA . SER A 1 419 ? -13.519 -7.529 18.401 1.00 97.56 419 SER A CA 1
ATOM 3298 C C . SER A 1 419 ? -14.143 -7.888 19.751 1.00 97.56 419 SER A C 1
ATOM 3300 O O . SER A 1 419 ? -14.479 -9.050 20.021 1.00 97.56 419 SER A O 1
ATOM 3302 N N . ASP A 1 420 ? -14.272 -6.892 20.625 1.00 96.88 420 ASP A N 1
ATOM 3303 C CA . ASP A 1 420 ? -15.052 -7.005 21.859 1.00 96.88 420 ASP A CA 1
ATOM 3304 C C . ASP A 1 420 ? -16.560 -7.117 21.582 1.00 96.88 420 ASP A C 1
ATOM 3306 O O . ASP A 1 420 ? -17.267 -7.837 22.295 1.00 96.88 420 ASP A O 1
ATOM 3310 N N . THR A 1 421 ? -17.018 -6.492 20.498 1.00 96.31 421 THR A N 1
ATOM 3311 C CA . THR A 1 421 ? -18.407 -6.441 20.041 1.00 96.31 421 THR A CA 1
ATOM 3312 C C . THR A 1 421 ? -18.555 -7.217 18.736 1.00 96.31 421 THR A C 1
ATOM 3314 O O . THR A 1 421 ? -17.672 -7.199 17.885 1.00 96.31 421 THR A O 1
ATOM 3317 N N . ARG A 1 422 ? -19.670 -7.932 18.551 1.00 96.88 422 ARG A N 1
ATOM 3318 C CA . ARG A 1 422 ? -19.907 -8.637 17.282 1.00 96.88 422 ARG A CA 1
ATOM 3319 C C . ARG A 1 422 ? -20.163 -7.640 16.148 1.00 96.88 422 ARG A C 1
ATOM 3321 O O . ARG A 1 422 ? -20.773 -6.604 16.391 1.00 96.88 422 ARG A O 1
ATOM 3328 N N . PHE A 1 423 ? -19.691 -7.964 14.951 1.00 97.62 423 PHE A N 1
ATOM 3329 C CA . PHE A 1 423 ? -19.743 -7.114 13.760 1.00 97.62 423 PHE A CA 1
ATOM 3330 C C . PHE A 1 423 ? -20.252 -7.889 12.547 1.00 97.62 423 PHE A C 1
ATOM 3332 O O . PHE A 1 423 ? -20.210 -9.122 12.532 1.00 97.62 423 PHE A O 1
ATOM 3339 N N . THR A 1 424 ? -20.705 -7.166 11.529 1.00 97.88 424 THR A N 1
ATOM 3340 C CA . THR A 1 424 ? -20.861 -7.720 10.183 1.00 97.88 424 THR A CA 1
ATOM 3341 C C . THR A 1 424 ? -19.520 -7.602 9.472 1.00 97.88 424 THR A C 1
ATOM 3343 O O . THR A 1 424 ? -18.875 -6.556 9.502 1.00 97.88 424 THR A O 1
ATOM 3346 N N . LEU A 1 425 ? -19.041 -8.710 8.916 1.00 98.19 425 LEU A N 1
ATOM 3347 C CA . LEU A 1 425 ? -17.800 -8.771 8.160 1.00 98.19 425 LEU A CA 1
ATOM 3348 C C . LEU A 1 425 ? -18.125 -8.722 6.674 1.00 98.19 425 LEU A C 1
ATOM 3350 O O . LEU A 1 425 ? -18.782 -9.634 6.184 1.00 98.19 425 LEU A O 1
ATOM 3354 N N . LEU A 1 426 ? -17.585 -7.736 5.969 1.00 97.94 426 LEU A N 1
ATOM 3355 C CA . LEU A 1 426 ? -17.441 -7.770 4.518 1.00 97.94 426 LEU A CA 1
ATOM 3356 C C . LEU A 1 426 ? -16.006 -8.186 4.177 1.00 97.94 426 LEU A C 1
ATOM 3358 O O . LEU A 1 426 ? -15.052 -7.661 4.758 1.00 97.94 426 LEU A O 1
ATOM 3362 N N . LYS A 1 427 ? -15.846 -9.130 3.251 1.00 97.38 427 LYS A N 1
ATOM 3363 C CA . LYS A 1 427 ? -14.547 -9.571 2.740 1.00 97.38 427 LYS A CA 1
ATOM 3364 C C . LYS A 1 427 ? -14.553 -9.569 1.217 1.00 97.38 427 LYS A C 1
ATOM 3366 O O . LYS A 1 427 ? -15.457 -10.156 0.633 1.00 97.38 427 LYS A O 1
ATOM 3371 N N . GLU A 1 428 ? -13.509 -9.024 0.595 1.00 97.44 428 GLU A N 1
ATOM 3372 C CA . GLU A 1 428 ? -13.291 -9.101 -0.858 1.00 97.44 428 GLU A CA 1
ATOM 3373 C C . GLU A 1 428 ? -11.793 -9.177 -1.216 1.00 97.44 428 GLU A C 1
ATOM 3375 O O . GLU A 1 428 ? -10.976 -8.428 -0.680 1.00 97.44 428 GLU A O 1
ATOM 3380 N N . ASP A 1 429 ? -11.422 -10.073 -2.136 1.00 96.94 429 ASP A N 1
ATOM 3381 C CA . ASP A 1 429 ? -10.062 -10.174 -2.681 1.00 96.94 429 ASP A CA 1
ATOM 3382 C C . ASP A 1 429 ? -9.862 -9.204 -3.849 1.00 96.94 429 ASP A C 1
ATOM 3384 O O . ASP A 1 429 ? -10.327 -9.420 -4.975 1.00 96.94 429 ASP A O 1
ATOM 3388 N N . TYR A 1 430 ? -9.077 -8.158 -3.610 1.00 96.00 430 TYR A N 1
ATOM 3389 C CA . TYR A 1 430 ? -8.746 -7.179 -4.626 1.00 96.00 430 TYR A CA 1
ATOM 3390 C C . TYR A 1 430 ? -7.659 -7.700 -5.569 1.00 96.00 430 TYR A C 1
ATOM 3392 O O . TYR A 1 430 ? -6.534 -8.045 -5.183 1.00 96.00 430 TYR A O 1
ATOM 3400 N N . THR A 1 431 ? -8.009 -7.730 -6.848 1.00 95.81 431 THR A N 1
ATOM 3401 C CA . THR A 1 431 ? -7.225 -8.324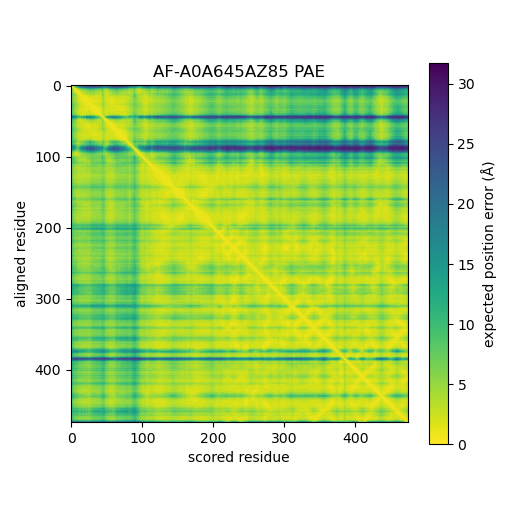 -7.931 1.00 95.81 431 THR A CA 1
ATOM 3402 C C . THR A 1 431 ? -7.256 -7.420 -9.157 1.00 95.81 431 THR A C 1
ATOM 3404 O O . THR A 1 431 ? -8.239 -6.718 -9.392 1.00 95.81 431 THR A O 1
ATOM 3407 N N . ILE A 1 432 ? -6.179 -7.446 -9.939 1.00 95.50 432 ILE A N 1
ATOM 3408 C CA . ILE A 1 432 ? -6.029 -6.647 -11.158 1.00 95.50 432 ILE A CA 1
ATOM 3409 C C . ILE A 1 432 ? -5.863 -7.588 -12.346 1.00 95.50 432 ILE A C 1
ATOM 3411 O O . ILE A 1 432 ? -4.976 -8.438 -12.336 1.00 95.50 432 ILE A O 1
ATOM 3415 N N . GLU A 1 433 ? -6.710 -7.431 -13.354 1.00 94.81 433 GLU A N 1
ATOM 3416 C CA . GLU A 1 433 ? -6.615 -8.125 -14.634 1.00 94.81 433 GLU A CA 1
ATOM 3417 C C . GLU A 1 433 ? -5.710 -7.345 -15.590 1.00 94.81 433 GLU A C 1
ATOM 3419 O O . GLU A 1 433 ? -5.880 -6.133 -15.783 1.00 94.81 433 GLU A O 1
ATOM 3424 N N . ILE A 1 434 ? -4.732 -8.034 -16.178 1.00 92.19 434 ILE A N 1
ATOM 3425 C CA . ILE A 1 434 ? -3.764 -7.445 -17.104 1.00 92.19 434 ILE A CA 1
ATOM 3426 C C . ILE A 1 434 ? -3.165 -8.504 -18.037 1.00 92.19 434 ILE A C 1
ATOM 3428 O O . ILE A 1 434 ? -2.936 -9.643 -17.634 1.00 92.19 434 ILE A O 1
ATOM 3432 N N . SER A 1 435 ? -2.871 -8.119 -19.279 1.00 86.88 435 SER A N 1
ATOM 3433 C CA . SER A 1 435 ? -2.125 -8.958 -20.221 1.00 86.88 435 SER A CA 1
ATOM 3434 C C . SER A 1 435 ? -0.622 -8.833 -19.974 1.00 86.88 435 SER A C 1
ATOM 3436 O O . SER A 1 435 ? -0.075 -7.729 -19.972 1.00 86.88 435 SER A O 1
ATOM 3438 N N . THR A 1 436 ? 0.053 -9.964 -19.796 1.00 88.31 436 THR A N 1
ATOM 3439 C CA . THR A 1 436 ? 1.499 -10.055 -19.564 1.00 88.31 436 THR A CA 1
ATOM 3440 C C . THR A 1 436 ? 2.173 -10.894 -20.650 1.00 88.31 436 THR A C 1
ATOM 3442 O O . THR A 1 436 ? 1.527 -11.420 -21.559 1.00 88.31 436 THR A O 1
ATOM 3445 N N . LEU A 1 437 ? 3.494 -11.059 -20.548 1.00 85.38 437 LEU A N 1
ATOM 3446 C CA . LEU A 1 437 ? 4.260 -12.031 -21.335 1.00 85.38 437 LEU A CA 1
ATOM 3447 C C . LEU A 1 437 ? 3.683 -13.462 -21.266 1.00 85.38 437 LEU A C 1
ATOM 3449 O O . LEU A 1 437 ? 3.800 -14.219 -22.226 1.00 85.38 437 LEU A O 1
ATOM 3453 N N . LEU A 1 438 ? 3.068 -13.839 -20.141 1.00 85.38 438 LEU A N 1
ATOM 3454 C CA . LEU A 1 438 ? 2.514 -15.177 -19.906 1.00 85.38 438 LEU A CA 1
ATOM 3455 C C . LEU A 1 438 ? 1.047 -15.311 -20.351 1.00 85.38 438 LEU A C 1
ATOM 3457 O O . LEU A 1 438 ? 0.462 -16.384 -20.201 1.00 85.38 438 LEU A O 1
ATOM 3461 N N . GLY A 1 439 ? 0.465 -14.252 -20.919 1.00 87.00 439 GLY A N 1
ATOM 3462 C CA . GLY A 1 439 ? -0.949 -14.164 -21.272 1.00 87.00 439 GLY A CA 1
ATOM 3463 C C . GLY A 1 439 ? -1.735 -13.301 -20.288 1.00 87.00 439 GLY A C 1
ATOM 3464 O O . GLY A 1 439 ? -1.167 -12.493 -19.558 1.00 87.00 439 GLY A O 1
ATOM 3465 N N . ASP A 1 440 ? -3.056 -13.444 -20.293 1.00 90.38 440 ASP A N 1
ATOM 3466 C CA . ASP A 1 440 ? -3.923 -12.688 -19.389 1.00 90.38 440 ASP A CA 1
ATOM 3467 C C . ASP A 1 440 ? -3.827 -13.260 -17.967 1.00 90.38 440 ASP A C 1
ATOM 3469 O O . ASP A 1 440 ? -4.092 -14.441 -17.733 1.00 90.38 440 ASP A O 1
ATOM 3473 N N . GLU A 1 441 ? -3.432 -12.419 -17.012 1.00 92.69 441 GLU A N 1
ATOM 3474 C CA . GLU A 1 441 ? -3.282 -12.770 -15.600 1.00 92.69 441 GLU A CA 1
ATOM 3475 C C . GLU A 1 441 ? -4.246 -11.959 -14.727 1.00 92.69 441 GLU A C 1
ATOM 3477 O O . GLU A 1 441 ? -4.582 -10.809 -15.020 1.00 92.69 441 GLU A O 1
ATOM 3482 N N . ARG A 1 442 ? -4.637 -12.550 -13.592 1.00 93.81 442 ARG A N 1
ATOM 3483 C CA . ARG A 1 442 ? -5.355 -11.877 -12.505 1.00 93.81 442 ARG A CA 1
ATOM 3484 C C . ARG A 1 442 ? -4.449 -11.813 -11.278 1.00 93.81 442 ARG A C 1
ATOM 3486 O O . ARG A 1 442 ? -4.235 -12.807 -10.590 1.00 93.81 442 ARG A O 1
ATOM 3493 N N . LEU A 1 443 ? -3.892 -10.636 -11.017 1.00 94.50 443 LEU A N 1
ATOM 3494 C CA . LEU A 1 443 ? -2.869 -10.415 -9.999 1.00 94.50 443 LEU A CA 1
ATOM 3495 C C . LEU A 1 443 ? -3.492 -9.936 -8.686 1.00 94.50 443 LEU A C 1
ATOM 3497 O O . LEU A 1 443 ? -3.995 -8.813 -8.599 1.00 94.50 443 LEU A O 1
ATOM 3501 N N . TYR A 1 444 ? -3.417 -10.767 -7.649 1.00 95.75 444 TYR A N 1
ATOM 3502 C CA . TYR A 1 444 ? -3.833 -10.415 -6.290 1.00 95.75 444 TYR A CA 1
ATOM 3503 C C . TYR A 1 444 ? -2.955 -9.313 -5.684 1.00 95.75 444 TYR A C 1
ATOM 3505 O O . TYR A 1 444 ? -1.723 -9.384 -5.732 1.00 95.75 444 TYR A O 1
ATOM 3513 N N . GLN A 1 445 ? -3.595 -8.318 -5.064 1.00 95.81 445 GLN A N 1
ATOM 3514 C CA . GLN A 1 445 ? -2.901 -7.236 -4.361 1.00 95.81 445 GLN A CA 1
ATOM 3515 C C . GLN A 1 445 ? -3.120 -7.299 -2.850 1.00 95.81 445 GLN A C 1
ATOM 3517 O O . GLN A 1 445 ? -2.155 -7.222 -2.083 1.00 95.81 445 GLN A O 1
ATOM 3522 N N . HIS A 1 446 ? -4.376 -7.421 -2.420 1.00 97.06 446 HIS A N 1
ATOM 3523 C CA . HIS A 1 446 ? -4.758 -7.479 -1.013 1.00 97.06 446 HIS A CA 1
ATOM 3524 C C . HIS A 1 446 ? -6.178 -8.018 -0.837 1.00 97.06 446 HIS A C 1
ATOM 3526 O O . HIS A 1 446 ? -6.943 -8.098 -1.790 1.00 97.06 446 HIS A O 1
ATOM 3532 N N . THR A 1 447 ? -6.525 -8.360 0.399 1.00 97.69 447 THR A N 1
ATOM 3533 C CA . THR A 1 447 ? -7.886 -8.696 0.814 1.00 97.69 447 THR A CA 1
ATOM 3534 C C . THR A 1 447 ? -8.432 -7.556 1.657 1.00 97.69 447 THR A C 1
ATOM 3536 O O . THR A 1 447 ? -7.821 -7.207 2.668 1.00 97.69 447 THR A O 1
ATOM 3539 N N . LEU A 1 448 ? -9.567 -6.982 1.274 1.00 97.62 448 LEU A N 1
ATOM 3540 C CA . LEU A 1 448 ? -10.321 -6.083 2.137 1.00 97.62 448 LEU A CA 1
ATOM 3541 C C . LEU A 1 448 ? -11.062 -6.918 3.181 1.00 97.62 448 LEU A C 1
ATOM 3543 O O . LEU A 1 448 ? -11.830 -7.804 2.825 1.00 97.62 448 LEU A O 1
ATOM 3547 N N . PHE A 1 449 ? -10.854 -6.612 4.459 1.00 98.19 449 PHE A N 1
ATOM 3548 C CA . PHE A 1 449 ? -11.765 -6.997 5.532 1.00 98.19 449 PHE A CA 1
ATOM 3549 C C . PHE A 1 449 ? -12.369 -5.721 6.103 1.00 98.19 449 PHE A C 1
ATOM 3551 O O . PHE A 1 449 ? -11.626 -4.871 6.582 1.00 98.19 449 PHE A O 1
ATOM 3558 N N . MET A 1 450 ? -13.687 -5.577 6.090 1.00 98.06 450 MET A N 1
ATOM 3559 C CA . MET A 1 450 ? -14.365 -4.466 6.750 1.00 98.06 450 MET A CA 1
ATOM 3560 C C . MET A 1 450 ? -15.244 -5.008 7.869 1.00 98.06 450 MET A C 1
ATOM 3562 O O . MET A 1 450 ? -16.150 -5.805 7.632 1.00 98.06 450 MET A O 1
ATOM 3566 N N . ALA A 1 451 ? -14.961 -4.577 9.096 1.00 98.38 451 ALA A N 1
ATOM 3567 C CA . ALA A 1 451 ? -15.839 -4.815 10.231 1.00 98.38 451 ALA A CA 1
ATOM 3568 C C . ALA A 1 451 ? -16.822 -3.648 10.338 1.00 98.38 451 ALA A C 1
ATOM 3570 O O . ALA A 1 451 ? -16.384 -2.501 10.420 1.00 98.38 451 ALA A O 1
ATOM 3571 N N . SER A 1 452 ? -18.124 -3.928 10.325 1.00 98.19 452 SER A N 1
ATOM 3572 C CA . SER A 1 452 ? -19.162 -2.903 10.392 1.00 98.19 452 SER A CA 1
ATOM 3573 C C . SER A 1 452 ? -20.148 -3.117 11.539 1.00 98.19 452 SER A C 1
ATOM 3575 O O . SER A 1 452 ? -20.437 -4.244 11.960 1.00 98.19 452 SER A O 1
ATOM 3577 N N . TRP A 1 453 ? -20.660 -2.000 12.056 1.00 98.12 453 TRP A N 1
ATOM 3578 C CA . TRP A 1 453 ? -21.639 -1.950 13.134 1.00 98.12 453 TRP A CA 1
ATOM 3579 C C . TRP A 1 453 ? -22.727 -0.927 12.809 1.00 98.12 453 TRP A C 1
ATOM 3581 O O . TRP A 1 453 ? -22.401 0.235 12.549 1.00 98.12 453 TRP A O 1
ATOM 3591 N N . PRO A 1 454 ? -24.014 -1.300 12.896 1.00 97.31 454 PRO A N 1
ATOM 3592 C CA . PRO A 1 454 ? -25.068 -0.305 12.983 1.00 97.31 454 PRO A CA 1
ATOM 3593 C C . PRO A 1 454 ? -24.918 0.456 14.304 1.00 97.31 454 PRO A C 1
ATOM 3595 O O . PRO A 1 454 ? -24.743 -0.146 15.372 1.00 97.31 454 PRO A O 1
ATOM 3598 N N . ILE A 1 455 ? -24.972 1.781 14.229 1.00 96.94 455 ILE A N 1
ATOM 3599 C CA . ILE A 1 455 ? -24.903 2.671 15.381 1.00 96.94 455 ILE A CA 1
ATOM 3600 C C . ILE A 1 455 ? -26.119 3.583 15.430 1.00 96.94 455 ILE A C 1
ATOM 3602 O O . ILE A 1 455 ? -26.665 4.008 14.415 1.00 96.94 455 ILE A O 1
ATOM 3606 N N . HIS A 1 456 ? -26.524 3.861 16.657 1.00 97.31 456 HIS A N 1
ATOM 3607 C CA . HIS A 1 456 ? -27.613 4.743 17.012 1.00 97.31 456 HIS A CA 1
ATOM 3608 C C . HIS A 1 456 ? -27.147 5.487 18.255 1.00 97.31 456 HIS A C 1
ATOM 3610 O O . HIS A 1 456 ? -26.745 4.834 19.222 1.00 97.31 456 HIS A O 1
ATOM 3616 N N . LEU A 1 457 ? -27.069 6.810 18.164 1.00 97.94 457 LEU A N 1
ATOM 3617 C CA . LEU A 1 457 ? -26.454 7.659 19.178 1.00 97.94 457 LEU A CA 1
ATOM 3618 C C . LEU A 1 457 ? -27.377 8.830 19.501 1.00 97.94 457 LEU A C 1
ATOM 3620 O O . LEU A 1 457 ? -27.624 9.678 18.636 1.00 97.94 457 LEU A O 1
ATOM 3624 N N . GLU A 1 458 ? -27.805 8.935 20.755 1.00 98.06 458 GLU A N 1
ATOM 3625 C CA . GLU A 1 458 ? -28.430 10.151 21.272 1.00 98.06 458 GLU A CA 1
ATOM 3626 C C . GLU A 1 458 ? -27.433 11.329 21.265 1.00 98.06 458 GLU A C 1
ATOM 3628 O O . GLU A 1 458 ? -26.218 11.157 21.131 1.00 98.06 458 GLU A O 1
ATOM 3633 N N . CYS A 1 459 ? -27.938 12.557 21.412 1.00 97.50 459 CYS A N 1
ATOM 3634 C CA . CYS A 1 459 ? -27.111 13.765 21.500 1.00 97.50 459 CYS A CA 1
ATOM 3635 C C . CYS A 1 459 ? -26.048 13.628 22.610 1.00 97.50 459 CYS A C 1
ATOM 3637 O O . CYS A 1 459 ? -26.379 13.501 23.791 1.00 97.50 459 CYS A O 1
ATOM 3639 N N . GLY A 1 460 ? -24.765 13.700 22.241 1.00 97.12 460 GLY A N 1
ATOM 3640 C CA . GLY A 1 460 ? -23.636 13.552 23.163 1.00 97.12 460 GLY A CA 1
ATOM 3641 C C . GLY A 1 460 ? -23.338 12.115 23.610 1.00 97.12 460 GLY A C 1
ATOM 3642 O O . GLY A 1 460 ? -22.426 11.922 24.417 1.00 97.12 460 GLY A O 1
ATOM 3643 N N . GLU A 1 461 ? -24.070 11.110 23.119 1.00 98.06 461 GLU A N 1
ATOM 3644 C CA . GLU A 1 461 ? -23.806 9.707 23.437 1.00 98.06 461 GLU A CA 1
ATOM 3645 C C . GLU A 1 461 ? -22.489 9.232 22.805 1.00 98.06 461 GLU A C 1
ATOM 3647 O O . GLU A 1 461 ? -22.110 9.638 21.701 1.00 98.06 461 GLU A O 1
ATOM 3652 N N . GLU A 1 462 ? -21.796 8.339 23.519 1.00 97.88 462 GLU A N 1
ATOM 3653 C CA . GLU A 1 462 ? -20.595 7.665 23.039 1.00 97.88 462 GLU A CA 1
ATOM 3654 C C . GLU A 1 462 ? -20.839 6.175 22.795 1.00 97.88 462 GLU A C 1
ATOM 3656 O O . GLU A 1 462 ? -21.361 5.462 23.657 1.00 97.88 462 GLU A O 1
ATOM 3661 N N . ARG A 1 463 ? -20.308 5.659 21.685 1.00 98.06 463 ARG A N 1
ATOM 3662 C CA . ARG A 1 463 ? -20.186 4.220 21.431 1.00 98.06 463 ARG A CA 1
ATOM 3663 C C . ARG A 1 463 ? -18.729 3.820 21.298 1.00 98.06 463 ARG A C 1
ATOM 3665 O O . ARG A 1 463 ? -17.941 4.520 20.668 1.00 98.06 463 ARG A O 1
ATOM 3672 N N . LYS A 1 464 ? -18.369 2.691 21.911 1.00 98.12 464 LYS A N 1
ATOM 3673 C CA . LYS A 1 464 ? -16.988 2.202 21.988 1.00 98.12 464 LYS A CA 1
ATOM 3674 C C . LYS A 1 464 ? -16.862 0.814 21.384 1.00 98.12 464 LYS A C 1
ATOM 3676 O O . LYS A 1 464 ? -17.709 -0.040 21.636 1.00 98.12 464 LYS A O 1
ATOM 3681 N N . PHE A 1 465 ? -15.785 0.613 20.638 1.00 96.88 465 PHE A N 1
ATOM 3682 C CA . PHE A 1 465 ? -15.412 -0.657 20.031 1.00 96.88 465 PHE A CA 1
ATOM 3683 C C . PHE A 1 465 ? -13.936 -0.912 20.283 1.00 96.88 465 PHE A C 1
ATOM 3685 O O . PHE A 1 465 ? -13.130 0.015 20.253 1.00 96.88 465 PHE A O 1
ATOM 3692 N N . THR A 1 466 ? -13.571 -2.171 20.469 1.00 98.31 466 THR A N 1
ATOM 3693 C CA . THR A 1 466 ? -12.174 -2.589 20.537 1.00 98.31 466 THR A CA 1
ATOM 3694 C C . THR A 1 466 ? -11.907 -3.587 19.430 1.00 98.31 466 THR A C 1
ATOM 3696 O O . THR A 1 466 ? -12.608 -4.596 19.317 1.00 98.31 466 THR A O 1
ATOM 3699 N N . LEU A 1 467 ? -10.866 -3.341 18.641 1.00 98.44 467 LEU A N 1
ATOM 3700 C CA . LEU A 1 467 ? -10.335 -4.271 17.654 1.00 98.44 467 LEU A CA 1
ATOM 3701 C C . LEU A 1 467 ? -8.929 -4.706 18.051 1.00 98.44 467 LEU A C 1
ATOM 3703 O O . LEU A 1 467 ? -8.111 -3.915 18.512 1.00 98.44 467 LEU A O 1
ATOM 3707 N N . GLY A 1 468 ? -8.638 -5.986 17.864 1.00 98.31 468 GLY A N 1
ATOM 3708 C CA . GLY A 1 468 ? -7.311 -6.552 18.035 1.00 98.31 468 GLY A CA 1
ATOM 3709 C C . GLY A 1 468 ? -6.896 -7.309 16.790 1.00 98.31 468 GLY A C 1
ATOM 3710 O O . GLY A 1 468 ? -7.526 -8.304 16.442 1.00 98.31 468 GLY A O 1
ATOM 3711 N N . LEU A 1 469 ? -5.811 -6.876 16.153 1.00 98.56 469 LEU A N 1
ATOM 3712 C CA . LEU A 1 469 ? -5.163 -7.606 15.071 1.00 98.56 469 LEU A CA 1
ATOM 3713 C C . LEU A 1 469 ? -3.869 -8.219 15.598 1.00 98.56 469 LEU A C 1
ATOM 3715 O O . LEU A 1 469 ? -2.886 -7.523 15.859 1.00 98.56 469 LEU A O 1
ATOM 3719 N N . ARG A 1 470 ? -3.884 -9.536 15.800 1.00 98.06 470 ARG A N 1
ATOM 3720 C CA . ARG A 1 470 ? -2.738 -10.314 16.275 1.00 98.06 470 ARG A CA 1
ATOM 3721 C C . ARG A 1 470 ? -2.052 -11.013 15.112 1.00 98.06 470 ARG A C 1
ATOM 3723 O O . ARG A 1 470 ? -2.722 -11.682 14.336 1.00 98.06 470 ARG A O 1
ATOM 3730 N N . VAL A 1 471 ? -0.727 -10.930 15.058 1.00 97.75 471 VAL A N 1
ATOM 3731 C CA . VAL A 1 471 ? 0.109 -11.631 14.079 1.00 97.75 471 VAL A CA 1
ATOM 3732 C C . VAL A 1 471 ? 1.067 -12.557 14.815 1.00 97.75 471 VAL A C 1
ATOM 3734 O O . VAL A 1 471 ? 1.792 -12.134 15.716 1.00 97.75 471 VAL A O 1
ATOM 3737 N N . GLU A 1 472 ? 1.057 -13.839 14.468 1.00 95.06 472 GLU A N 1
ATOM 3738 C CA . GLU A 1 472 ? 1.887 -14.837 15.135 1.00 95.06 472 GLU A CA 1
ATOM 3739 C C . GLU A 1 472 ? 2.331 -15.953 14.201 1.00 95.06 472 GLU A C 1
ATOM 3741 O O . GLU A 1 472 ? 1.604 -16.357 13.296 1.00 95.06 472 GLU A O 1
ATOM 3746 N N . ARG A 1 473 ? 3.524 -16.485 14.461 1.00 92.31 473 ARG A N 1
ATOM 3747 C CA . ARG A 1 473 ? 4.014 -17.689 13.802 1.00 92.31 473 ARG A CA 1
ATOM 3748 C C . ARG A 1 473 ? 3.103 -18.873 14.133 1.00 92.31 473 ARG A C 1
ATOM 3750 O O . ARG A 1 473 ? 2.724 -19.045 15.292 1.00 92.31 473 ARG A O 1
ATOM 3757 N N . LYS A 1 474 ? 2.782 -19.656 13.108 1.00 80.19 474 LYS A N 1
ATOM 3758 C CA . LYS A 1 474 ? 2.001 -20.889 13.214 1.00 80.19 474 LYS A CA 1
ATOM 3759 C C . LYS A 1 474 ? 2.779 -22.012 13.895 1.00 80.19 474 LYS A C 1
ATOM 3761 O O . LYS A 1 474 ? 4.012 -22.099 13.682 1.00 80.19 474 LYS A O 1
#

InterPro domains:
  IPR011013 Galactose mutarotase-like domain superfamily [SSF74650] (203-382)
  IPR014718 Glycoside hydrolase-type carbohydrate-binding [G3DSA:2.70.98.10] (204-466)
  IPR015179 Alpha-amylase/4-alpha-glucanotransferase, C-terminal [PF09095] (271-458)

Foldseek 3Di:
DPPPPDDDDDDAADQVLLVLLQCLLVVVDALVVSQVVVLVVVPDDDPDHHYDDDVLSCLSSPQDPVSVCVSVVSVVVDDDDDPVPPDPPPDDPDDDDDDAADDGDQFQDDPHGHLVVQLVQFLLVLLLVLLLVVLVVLLVVDDDDDVLNVVLVVLNVQLPDCQLSTCGLAGSVLFVVNSQSNLLSSLVSVVSQVPDPPHDRDQWDDRSPPPGTWGWADAQQWIWIQGQQLRFTQWTAGSVLSGTFQQFAAAAPSSFDQPVFQADDDHSDRDTFFGKKWFAQPDDPSNHYPVDPLGILGRRGPGWDKDQDDPNSQKIKTKDKSPQDVRQRAIKIWIWIWGHDRFKTKIKIKIWGQDQFKTWIKMKTKGWTQAADPDPAWKKWQDDPPDTDIDGDQWDKDFFGAKMKTARVVSQKIKMKGKPGTFIWTKHFRWGWDQHSVGIDTRTRTMIIMTMDTDMAGHGRMDMMMMMIGMDHD

Radius of gyration: 26.3 Å; Cα contacts (8 Å, |Δi|>4): 949; chains: 1; bounding box: 67×46×72 Å

Solvent-accessible surface area (backbone atoms only — not comparable to full-atom values): 25883 Å² total; per-residue (Å²): 140,81,73,84,83,68,85,82,89,82,84,71,64,42,62,68,54,38,52,46,42,48,36,27,28,69,66,74,44,55,68,70,62,43,52,54,51,49,52,57,61,71,70,49,94,63,100,72,83,46,74,60,82,62,62,61,33,43,53,42,44,60,65,47,73,69,56,49,52,52,52,52,54,56,59,67,70,50,94,80,75,56,81,88,66,64,65,65,77,93,61,76,76,84,88,80,84,82,75,90,59,61,80,81,70,74,38,69,57,74,90,51,63,28,71,67,49,48,48,71,60,19,45,48,57,16,33,54,52,23,50,50,52,52,48,56,54,58,58,66,70,60,77,85,56,68,67,60,44,54,50,48,52,55,37,50,63,67,48,73,58,66,54,53,79,34,38,32,54,76,33,40,38,62,36,50,71,51,46,47,52,40,49,26,37,52,49,50,49,50,53,57,49,64,68,36,91,91,48,84,68,83,41,66,48,53,40,63,70,82,84,56,63,29,37,50,34,80,60,87,36,32,33,38,26,42,26,34,52,15,50,20,29,57,38,39,25,37,53,89,74,33,45,50,33,21,60,22,66,36,65,46,72,76,80,41,42,50,83,87,51,84,59,41,69,60,58,10,42,57,49,39,28,49,22,44,33,39,29,35,61,87,57,63,76,90,74,42,32,72,69,39,72,84,62,28,52,69,34,56,81,42,73,22,55,68,43,76,76,42,96,82,57,43,31,36,38,28,38,44,63,72,47,86,31,81,66,42,58,39,28,42,35,40,38,38,39,41,41,60,47,58,45,29,46,34,37,40,39,39,40,28,29,72,32,97,52,64,34,47,23,26,45,34,38,32,40,37,33,26,70,52,60,94,53,99,38,75,40,37,32,39,58,50,104,86,52,76,46,80,47,62,54,47,58,50,76,44,74,74,40,44,29,39,36,36,60,23,62,85,73,44,31,33,39,35,44,36,40,82,55,67,22,34,36,42,38,38,58,43,49,36,40,42,79,33,60,92,40,81,44,77,41,61,34,23,33,42,36,30,47,28,42,83,45,75,30,51,57,67,33,74,50,76,48,39,41,35,46,33,53,44,77,108

Secondary structure (DSSP, 8-state):
----S---------HHHHHHHHHHHTTSS-HHHHHHHHHHHHTS--S-------HHHHHHTT--HHHHHHHHHHHTTS----GGG----SSPPPP--PPS---SSSEE-TT-SSHHHHHHH-HHHHHHHHHHHHHHHHHHH--S-HHHHHHHHHHHHHH--SGGG-EETT-GGG-HHHHHHHHHHHHHHHHHHHT-TT-----EE-SSSSS--EEEEE-SSEEEEEETBTTEEEEEEETTTTEETT------GGG-B-TT-SSPPPTT----BTEEEEEETT--GGG--TT-TTT-EE-TTPBPEEEE-STTS-EEEEEEE--SBTTTTB-EEEEEEEEEETTEEEEEEEEEE-SSS-EEEEEEEEEEE----SSSS--EEEE-SS-EEEE--SEEEEEEEEEEEEEETTTTEEEEEEEEEEEEEEEEEEEEEEEETTEEEEEEEEEEEEEEEEEEE-TT-EEEEEEEEEEEE-

pLDDT: mean 92.45, std 7.86, range [43.97, 98.81]